Protein AF-A0A949JSV3-F1 (afdb_monomer_lite)

Foldseek 3Di:
DPPQDKAKDKWWKAKDKQDPVCLVVLQVLCVVLVHDLDQPADDDVSAQTWMWIKIFPDWAQQDPVQAHEHLVLQQVCVVVPLCRPPNFAFEAAPLPPDRFKGQRDWDFDQDPVVRTTTIMRGGITGRSRNVVVVVVQVVCCVVQVTFMWMKIKRAPDKDWDCDDPVRDRDIHIYRGNIRMHTRYRDDDDDDDPPPDDDDDDDDDDDDDDDDDDDDDDDDDDDPVVVVCVVVVVVVVVVVVVVVVVVVVVVVVVVVVVVVVVVVVVVVVVVVVVVVVVVVVVVVVVVVVVVVVVVVVVVVVVVVVVVVVVVVVVVVVVVVVVLLVVLVVVLVVLLVVADPQLNVQLVVDPCNVLVSVLCSVDDPVRVVVVSVLSVVVVVPPPCPVVVCVVPDDDDDDDDDDDDRCVVVSSD

Secondary structure (DSSP, 8-state):
-----EEEEEEEEEEEEPPTTTHHHHHHHHHHTT----TTS-EETTEE--EEEEEEEEESEE-TTSEEE-HHHHHHHHHTTTT-TT---EE-SSSS----EEE--EEEEEETTTTEEEEEEEEEEE-TT-HHHHHHHHHHHHHHSSEEEEEEEE-SEEEEES-BTTBTT--EEEEES-EEEEEES-------TT------PPPPP----------------TTTHHHHHHHHHHHHHHHHHHHHHHHHHHHHHHHHHHHHHHHHHHHHHHHHHHHHHHHHHHHHHHHHHHHHHHHHHHHHHHHHHHHHHHHHHHHHHHHHHHHHHHHHHHHHHHHTS-HHHHHHHHH-TTHHHHHHHHHT--HHHHHHHHHHHHHTTTTSTTSTTTSTTS-------------GGGGT--

Radius of gyration: 50.5 Å; chains: 1; bounding box: 113×50×160 Å

Structure (mmCIF, N/CA/C/O backbone):
data_AF-A0A949JSV3-F1
#
_entry.id   AF-A0A949JSV3-F1
#
loop_
_atom_site.group_PDB
_atom_site.id
_atom_site.type_symbol
_atom_site.label_atom_id
_atom_site.label_alt_id
_atom_site.label_comp_id
_atom_site.label_asym_id
_atom_site.label_entity_id
_atom_site.label_seq_id
_atom_site.pdbx_PDB_ins_code
_atom_site.Cartn_x
_atom_site.Cartn_y
_atom_site.Cartn_z
_atom_site.occupancy
_atom_site.B_iso_or_equiv
_atom_site.auth_seq_id
_atom_site.auth_comp_id
_atom_site.auth_asym_id
_atom_site.auth_atom_id
_atom_site.pdbx_PDB_model_num
ATOM 1 N N . MET A 1 1 ? -13.921 -0.114 2.165 1.00 35.50 1 MET A N 1
ATOM 2 C CA . MET A 1 1 ? -12.730 0.123 3.013 1.00 35.50 1 MET A CA 1
ATOM 3 C C . MET A 1 1 ? -12.416 1.599 2.881 1.00 35.50 1 MET A C 1
ATOM 5 O O . MET A 1 1 ? -12.422 2.063 1.754 1.00 35.50 1 MET A O 1
ATOM 9 N N . LYS A 1 2 ? -12.273 2.355 3.978 1.00 33.66 2 LYS A N 1
ATOM 10 C CA . LYS A 1 2 ? -11.716 3.714 3.875 1.00 33.66 2 LYS A CA 1
ATOM 11 C C . LYS A 1 2 ? -10.304 3.550 3.327 1.00 33.66 2 LYS A C 1
ATOM 13 O O . LYS A 1 2 ? -9.588 2.717 3.880 1.00 33.66 2 LYS A O 1
ATOM 18 N N . ASP A 1 3 ? -9.991 4.249 2.240 1.00 42.84 3 ASP A N 1
ATOM 19 C CA . ASP A 1 3 ? -8.664 4.250 1.635 1.00 42.84 3 ASP A CA 1
ATOM 20 C C . ASP A 1 3 ? -7.627 4.401 2.745 1.00 42.84 3 ASP A C 1
ATOM 22 O O . ASP A 1 3 ? -7.663 5.353 3.524 1.00 42.84 3 ASP A O 1
ATOM 26 N N . GLU A 1 4 ? -6.804 3.369 2.904 1.00 55.78 4 GLU A N 1
ATOM 27 C CA . GLU A 1 4 ? -5.694 3.383 3.843 1.00 55.78 4 GLU A CA 1
ATOM 28 C C . GLU A 1 4 ? -4.785 4.542 3.427 1.00 55.78 4 GLU A C 1
ATOM 30 O O . GLU A 1 4 ? -4.422 4.615 2.255 1.00 55.78 4 GLU A O 1
ATOM 35 N N . ASP A 1 5 ? -4.469 5.450 4.355 1.00 72.38 5 ASP A N 1
ATOM 36 C CA . ASP A 1 5 ? -3.738 6.692 4.082 1.00 72.38 5 ASP A CA 1
ATOM 37 C C . ASP A 1 5 ? -2.413 6.410 3.343 1.00 72.38 5 ASP A C 1
ATOM 39 O O . ASP A 1 5 ? -1.392 6.061 3.945 1.00 72.38 5 ASP A O 1
ATOM 43 N N . LEU A 1 6 ? -2.447 6.522 2.014 1.00 79.38 6 LEU A N 1
ATOM 44 C CA . LEU A 1 6 ? -1.301 6.365 1.132 1.00 79.38 6 LEU A CA 1
ATOM 45 C C . LEU A 1 6 ? -0.667 7.742 0.934 1.00 79.38 6 LEU A C 1
ATOM 47 O O . LEU A 1 6 ? -1.310 8.676 0.456 1.00 79.38 6 LEU A O 1
ATOM 51 N N . PHE A 1 7 ? 0.601 7.880 1.310 1.00 80.12 7 PHE A N 1
ATOM 52 C CA . PHE A 1 7 ? 1.319 9.149 1.242 1.00 80.12 7 PHE A CA 1
ATOM 53 C C . PHE A 1 7 ? 2.209 9.186 0.007 1.00 80.12 7 PHE A C 1
ATOM 55 O O . PHE A 1 7 ? 3.227 8.501 -0.038 1.00 80.12 7 PHE A O 1
ATOM 62 N N . GLU A 1 8 ? 1.844 10.000 -0.977 1.00 79.31 8 GLU A N 1
ATOM 63 C CA . GLU A 1 8 ? 2.563 10.115 -2.248 1.00 79.31 8 GLU A CA 1
ATOM 64 C C . GLU A 1 8 ? 3.606 11.239 -2.223 1.00 79.31 8 GLU A C 1
ATOM 66 O O . GLU A 1 8 ? 3.393 12.311 -1.643 1.00 79.31 8 GLU A O 1
ATOM 71 N N . TYR A 1 9 ? 4.756 11.000 -2.847 1.00 76.06 9 TYR A N 1
ATOM 72 C CA . TYR A 1 9 ? 5.824 11.976 -3.017 1.00 76.06 9 TYR A CA 1
ATOM 73 C C . TYR A 1 9 ? 6.767 11.589 -4.162 1.00 76.06 9 TYR A C 1
ATOM 75 O O . TYR A 1 9 ? 6.776 10.461 -4.639 1.00 76.06 9 TYR A O 1
ATOM 83 N N . VAL A 1 10 ? 7.588 12.543 -4.605 1.00 75.50 10 VAL A N 1
ATOM 84 C CA . VAL A 1 10 ? 8.542 12.349 -5.706 1.00 75.50 10 VAL A CA 1
ATOM 85 C C . VAL A 1 10 ? 9.965 12.330 -5.161 1.00 75.50 10 VAL A C 1
ATOM 87 O O . VAL A 1 10 ? 10.338 13.196 -4.368 1.00 75.50 10 VAL A O 1
ATOM 90 N N . VAL A 1 11 ? 10.769 11.376 -5.624 1.00 76.75 11 VAL A N 1
ATOM 91 C CA . VAL A 1 11 ? 12.217 11.324 -5.386 1.00 76.75 11 VAL A CA 1
ATOM 92 C C . VAL A 1 11 ? 12.986 11.475 -6.695 1.00 76.75 11 VAL A C 1
ATOM 94 O O . VAL A 1 11 ? 12.450 11.247 -7.776 1.00 76.75 11 VAL A O 1
ATOM 97 N N . THR A 1 12 ? 14.250 11.885 -6.617 1.00 84.12 12 THR A N 1
ATOM 98 C CA . THR A 1 12 ? 15.124 12.012 -7.790 1.00 84.12 12 THR A CA 1
ATOM 99 C C . THR A 1 12 ? 16.155 10.897 -7.797 1.00 84.12 12 THR A C 1
ATOM 101 O O . THR A 1 12 ? 16.990 10.829 -6.894 1.00 84.12 12 THR A O 1
ATOM 104 N N . ALA A 1 13 ? 16.134 10.074 -8.841 1.00 84.06 13 ALA A N 1
ATOM 105 C CA . ALA A 1 13 ? 17.098 9.008 -9.049 1.00 84.06 13 ALA A CA 1
ATOM 106 C C . ALA A 1 13 ? 18.170 9.398 -10.071 1.00 84.06 13 ALA A C 1
ATOM 108 O O . ALA A 1 13 ? 17.910 10.135 -11.025 1.00 84.06 13 ALA A O 1
ATOM 109 N N . SER A 1 14 ? 19.369 8.849 -9.905 1.00 86.44 14 SER A N 1
ATOM 110 C CA . SER A 1 14 ? 20.341 8.726 -10.986 1.00 86.44 14 SER A CA 1
ATOM 111 C C . SER A 1 14 ? 20.168 7.376 -11.673 1.00 86.44 14 SER A C 1
ATOM 113 O O . SER A 1 14 ? 19.889 6.374 -11.014 1.00 86.44 14 SER A O 1
ATOM 115 N N . ALA A 1 15 ? 20.322 7.350 -12.995 1.00 87.00 15 ALA A N 1
ATOM 116 C CA . ALA A 1 15 ? 20.237 6.135 -13.795 1.00 87.00 15 ALA A CA 1
ATOM 117 C C . ALA A 1 15 ? 21.530 5.930 -14.588 1.00 87.00 15 ALA A C 1
ATOM 119 O O . ALA A 1 15 ? 22.071 6.877 -15.161 1.00 87.00 15 ALA A O 1
ATOM 120 N N . ARG A 1 16 ? 22.009 4.687 -14.644 1.00 87.56 16 ARG A N 1
ATOM 121 C CA . ARG A 1 16 ? 23.129 4.279 -15.500 1.00 87.56 16 ARG A CA 1
ATOM 122 C C . ARG A 1 16 ? 22.956 2.846 -15.971 1.00 87.56 16 ARG A C 1
ATOM 124 O O . ARG A 1 16 ? 22.190 2.092 -15.383 1.00 87.56 16 ARG A O 1
ATOM 131 N N . GLU A 1 17 ? 23.694 2.456 -16.997 1.00 85.62 17 GLU A N 1
ATOM 132 C CA . GLU A 1 17 ? 23.769 1.048 -17.380 1.00 85.62 17 GLU A CA 1
ATOM 133 C C . GLU A 1 17 ? 24.549 0.242 -16.330 1.00 85.62 17 GLU A C 1
ATOM 135 O O . GLU A 1 17 ? 25.468 0.752 -15.674 1.00 85.62 17 GLU A O 1
ATOM 140 N N . VAL A 1 18 ? 24.143 -1.014 -16.147 1.00 83.56 18 VAL A N 1
ATOM 141 C CA . VAL A 1 18 ? 24.865 -1.980 -15.310 1.00 83.56 18 VAL A CA 1
ATOM 142 C C . VAL A 1 18 ? 26.206 -2.300 -15.973 1.00 83.56 18 VAL A C 1
ATOM 144 O O . VAL A 1 18 ? 26.254 -2.570 -17.176 1.00 83.56 18 VAL A O 1
ATOM 147 N N . LEU A 1 19 ? 27.294 -2.262 -15.200 1.00 85.31 19 LEU A N 1
ATOM 148 C CA . LEU A 1 19 ? 28.628 -2.614 -15.689 1.00 85.31 19 LEU A CA 1
ATOM 149 C C . LEU A 1 19 ? 28.784 -4.134 -15.790 1.00 85.31 19 LEU A C 1
ATOM 151 O O . LEU A 1 19 ? 28.125 -4.881 -15.071 1.00 85.31 19 LEU A O 1
ATOM 155 N N . GLU A 1 20 ? 29.664 -4.606 -16.678 1.00 80.56 20 GLU A N 1
ATOM 156 C CA . GLU A 1 20 ? 29.828 -6.037 -16.985 1.00 80.56 20 GLU A CA 1
ATOM 157 C C . GLU A 1 20 ? 30.110 -6.908 -15.746 1.00 80.56 20 GLU A C 1
ATOM 159 O O . GLU A 1 20 ? 29.605 -8.031 -15.662 1.00 80.56 20 GLU A O 1
ATOM 164 N N . ASP A 1 21 ? 30.861 -6.371 -14.784 1.00 84.12 21 ASP A N 1
ATOM 165 C CA . ASP A 1 21 ? 31.238 -6.991 -13.512 1.00 84.12 21 ASP A CA 1
ATOM 166 C C . ASP A 1 21 ? 30.139 -6.934 -12.436 1.00 84.12 21 ASP A C 1
ATOM 168 O O . ASP A 1 21 ? 30.154 -7.734 -11.502 1.00 84.12 21 ASP A O 1
ATOM 172 N N . GLU A 1 22 ? 29.153 -6.050 -12.585 1.00 83.50 22 GLU A N 1
ATOM 173 C CA . GLU A 1 22 ? 28.001 -5.933 -11.683 1.00 83.50 22 GLU A CA 1
ATOM 174 C C . GLU A 1 22 ? 26.849 -6.863 -12.078 1.00 83.50 22 GLU A C 1
ATOM 176 O O . GLU A 1 22 ? 26.019 -7.209 -11.237 1.00 83.50 22 GLU A O 1
ATOM 181 N N . TYR A 1 23 ? 26.796 -7.296 -13.343 1.00 81.31 23 TYR A N 1
ATOM 182 C CA . TYR A 1 23 ? 25.721 -8.149 -13.864 1.00 81.31 23 TYR A CA 1
ATOM 183 C C . TYR A 1 23 ? 25.499 -9.406 -13.027 1.00 81.31 23 TYR A C 1
ATOM 185 O O . TYR A 1 23 ? 24.354 -9.770 -12.770 1.00 81.31 23 TYR A O 1
ATOM 193 N N . ASP A 1 24 ? 26.579 -10.061 -12.609 1.00 81.81 24 ASP A N 1
ATOM 194 C CA . ASP A 1 24 ? 26.495 -11.333 -11.897 1.00 81.81 24 ASP A CA 1
ATOM 195 C C . ASP A 1 24 ? 26.007 -11.121 -10.448 1.00 81.81 24 ASP A C 1
ATOM 197 O O . ASP A 1 24 ? 25.242 -11.938 -9.933 1.00 81.81 24 ASP A O 1
ATOM 201 N N . GLU A 1 25 ? 26.370 -9.998 -9.804 1.00 82.00 25 GLU A N 1
ATOM 202 C CA . GLU A 1 25 ? 25.824 -9.604 -8.491 1.00 82.00 25 GLU A CA 1
ATOM 203 C C . GLU A 1 25 ? 24.331 -9.294 -8.602 1.00 82.00 25 GLU A C 1
ATOM 205 O O . GLU A 1 25 ? 23.533 -9.783 -7.797 1.00 82.00 25 GLU A O 1
ATOM 210 N N . VAL A 1 26 ? 23.960 -8.493 -9.606 1.00 78.06 26 VAL A N 1
ATOM 211 C CA . VAL A 1 26 ? 22.570 -8.131 -9.881 1.00 78.06 26 VAL A CA 1
ATOM 212 C C . VAL A 1 26 ? 21.766 -9.411 -10.072 1.00 78.06 26 VAL A C 1
ATOM 214 O O . VAL A 1 26 ? 20.861 -9.667 -9.285 1.00 78.06 26 VAL A O 1
ATOM 217 N N . GLN A 1 27 ? 22.151 -10.255 -11.033 1.00 77.38 27 GLN A N 1
ATOM 218 C CA . GLN A 1 27 ? 21.478 -11.513 -11.350 1.00 77.38 27 GLN A CA 1
ATOM 219 C C . GLN A 1 27 ? 21.322 -12.422 -10.125 1.00 77.38 27 GLN A C 1
ATOM 221 O O . GLN A 1 27 ? 20.211 -12.872 -9.852 1.00 77.38 27 GLN A O 1
ATOM 226 N N . ALA A 1 28 ? 22.389 -12.646 -9.352 1.00 78.94 28 ALA A N 1
ATOM 227 C CA . ALA A 1 28 ? 22.318 -13.470 -8.145 1.00 78.94 28 ALA A CA 1
ATOM 228 C C . ALA A 1 28 ? 21.325 -12.905 -7.111 1.00 78.94 28 ALA A C 1
ATOM 230 O O . ALA A 1 28 ? 20.633 -13.657 -6.415 1.00 78.94 28 ALA A O 1
ATOM 231 N N . SER A 1 29 ? 21.227 -11.576 -7.013 1.00 76.00 29 SER A N 1
ATOM 232 C CA . SER A 1 29 ? 20.254 -10.917 -6.144 1.00 76.00 29 SER A CA 1
ATOM 233 C C . SER A 1 29 ? 18.817 -11.107 -6.636 1.00 76.00 29 SER A C 1
ATOM 235 O O . SER A 1 29 ? 17.947 -11.436 -5.827 1.00 76.00 29 SER A O 1
ATOM 237 N N . LEU A 1 30 ? 18.579 -10.985 -7.947 1.00 73.00 30 LEU A N 1
ATOM 238 C CA . LEU A 1 30 ? 17.258 -11.210 -8.547 1.00 73.00 30 LEU A CA 1
ATOM 239 C C . LEU A 1 30 ? 16.798 -12.661 -8.349 1.00 73.00 30 LEU A C 1
ATOM 241 O O . LEU A 1 30 ? 15.676 -12.890 -7.898 1.00 73.00 30 LEU A O 1
ATOM 245 N N . GLU A 1 31 ? 17.684 -13.630 -8.586 1.00 74.88 31 GLU A N 1
ATOM 246 C CA . GLU A 1 31 ? 17.405 -15.060 -8.398 1.00 74.88 31 GLU A CA 1
ATOM 247 C C . GLU A 1 31 ? 17.065 -15.388 -6.936 1.00 74.88 31 GLU A C 1
ATOM 249 O O . GLU A 1 31 ? 16.110 -16.116 -6.663 1.00 74.88 31 GLU A O 1
ATOM 254 N N . THR A 1 32 ? 17.785 -14.793 -5.976 1.00 73.56 32 THR A N 1
ATOM 255 C CA . THR A 1 32 ? 17.506 -14.958 -4.535 1.00 73.56 32 THR A CA 1
ATOM 256 C C . THR A 1 32 ? 16.114 -14.438 -4.155 1.00 73.56 32 THR A C 1
ATOM 258 O O . THR A 1 32 ? 15.492 -14.942 -3.220 1.00 73.56 32 THR A O 1
ATOM 261 N N . GLN A 1 33 ? 15.613 -13.443 -4.886 1.00 68.12 33 GLN A N 1
ATOM 262 C CA . GLN A 1 33 ? 14.294 -12.844 -4.686 1.00 68.12 33 GLN A CA 1
ATOM 263 C C . GLN A 1 33 ? 13.192 -13.513 -5.528 1.00 68.12 33 GLN A C 1
ATOM 265 O O . GLN A 1 33 ? 12.033 -13.116 -5.435 1.00 68.12 33 GLN A O 1
ATOM 270 N N . GLY A 1 34 ? 13.524 -14.553 -6.303 1.00 69.25 34 GLY A N 1
ATOM 271 C CA . GLY A 1 34 ? 12.570 -15.295 -7.131 1.00 69.25 34 GLY A CA 1
ATOM 272 C C . GLY A 1 34 ? 12.244 -14.633 -8.473 1.00 69.25 34 GLY A C 1
ATOM 273 O O . GLY A 1 34 ? 11.238 -14.983 -9.088 1.00 69.25 34 GLY A O 1
ATOM 274 N N . PHE A 1 35 ? 13.069 -13.688 -8.930 1.00 68.31 35 PHE A N 1
ATOM 275 C CA . PHE A 1 35 ? 12.936 -13.064 -10.244 1.00 68.31 35 PHE A CA 1
ATOM 276 C C . PHE A 1 35 ? 13.833 -13.759 -11.274 1.00 68.31 35 PHE A C 1
ATOM 278 O O . PHE A 1 35 ? 15.008 -14.015 -11.020 1.00 68.31 35 PHE A O 1
ATOM 285 N N . GLU A 1 36 ? 13.289 -14.011 -12.466 1.00 65.69 36 GLU A N 1
ATOM 286 C CA . GLU A 1 36 ? 14.014 -14.621 -13.585 1.00 65.69 36 GLU A CA 1
ATOM 287 C C . GLU A 1 36 ? 14.195 -13.626 -14.739 1.00 65.69 36 GLU A C 1
ATOM 289 O O . GLU A 1 36 ? 13.214 -13.100 -15.280 1.00 65.69 36 GLU A O 1
ATOM 294 N N . LEU A 1 37 ? 15.455 -13.395 -15.133 1.00 63.84 37 LEU A N 1
ATOM 295 C CA . LEU A 1 37 ? 15.832 -12.656 -16.347 1.00 63.84 37 LEU A CA 1
ATOM 296 C C . LEU A 1 37 ? 15.238 -13.374 -17.564 1.00 63.84 37 LEU A C 1
ATOM 298 O O . LEU A 1 37 ? 15.644 -14.488 -17.894 1.00 63.84 37 LEU A O 1
ATOM 302 N N . ALA A 1 38 ? 14.273 -12.753 -18.246 1.00 56.12 38 ALA A N 1
ATOM 303 C CA . ALA A 1 38 ? 13.714 -13.333 -19.464 1.00 56.12 38 ALA A CA 1
ATOM 304 C C . ALA A 1 38 ? 14.773 -13.350 -20.578 1.00 56.12 38 ALA A C 1
ATOM 306 O O . ALA A 1 38 ? 15.293 -12.311 -20.970 1.00 56.12 38 ALA A O 1
ATOM 307 N N . ALA A 1 39 ? 15.064 -14.536 -21.111 1.00 53.75 39 ALA A N 1
ATOM 308 C CA . ALA A 1 39 ? 16.127 -14.761 -22.094 1.00 53.75 39 ALA A CA 1
ATOM 309 C C . ALA A 1 39 ? 15.798 -14.302 -23.533 1.00 53.75 39 ALA A C 1
ATOM 311 O O . ALA A 1 39 ? 16.606 -14.514 -24.434 1.00 53.75 39 ALA A O 1
ATOM 312 N N . ASN A 1 40 ? 14.616 -13.722 -23.774 1.00 53.34 40 ASN A N 1
ATOM 313 C CA . ASN A 1 40 ? 14.067 -13.535 -25.124 1.00 53.34 40 ASN A CA 1
ATOM 314 C C . ASN A 1 40 ? 14.158 -12.096 -25.672 1.00 53.34 40 ASN A C 1
ATOM 316 O O . ASN A 1 40 ? 13.652 -11.848 -26.764 1.00 53.34 40 ASN A O 1
ATOM 320 N N . ASP A 1 41 ? 14.803 -11.172 -24.958 1.00 54.84 41 ASP A N 1
ATOM 321 C CA . ASP A 1 41 ? 14.878 -9.746 -25.310 1.00 54.84 41 ASP A CA 1
ATOM 322 C C . ASP A 1 41 ? 16.250 -9.330 -25.867 1.00 54.84 41 ASP A C 1
ATOM 324 O O . ASP A 1 41 ? 17.233 -10.057 -25.695 1.00 54.84 41 ASP A O 1
ATOM 328 N N . PRO A 1 42 ? 16.354 -8.192 -26.586 1.00 56.84 42 PRO A N 1
ATOM 329 C CA . PRO A 1 42 ? 17.594 -7.789 -27.236 1.00 56.84 42 PRO A CA 1
ATOM 330 C C . PRO A 1 42 ? 18.722 -7.630 -26.220 1.00 56.84 42 PRO A C 1
ATOM 332 O O . PRO A 1 42 ? 18.717 -6.766 -25.344 1.00 56.84 42 PRO A O 1
ATOM 335 N N . THR A 1 43 ? 19.714 -8.499 -26.367 1.00 62.66 43 THR A N 1
ATOM 336 C CA . THR A 1 43 ? 20.888 -8.531 -25.511 1.00 62.66 43 THR A CA 1
ATOM 337 C C . THR A 1 43 ? 21.956 -7.570 -26.011 1.00 62.66 43 THR A C 1
ATOM 339 O O . THR A 1 43 ? 22.274 -7.570 -27.203 1.00 62.66 43 THR A O 1
ATOM 342 N N . VAL A 1 44 ? 22.600 -6.847 -25.101 1.00 60.00 44 VAL A N 1
ATOM 343 C CA . VAL A 1 44 ? 23.895 -6.209 -25.358 1.00 60.00 44 VAL A CA 1
ATOM 344 C C . VAL A 1 44 ? 24.957 -7.206 -24.900 1.00 60.00 44 VAL A C 1
ATOM 346 O O . VAL A 1 44 ? 24.962 -7.626 -23.747 1.00 60.00 44 VAL A O 1
ATOM 349 N N . ASN A 1 45 ? 25.816 -7.668 -25.812 1.00 67.94 45 ASN A N 1
ATOM 350 C CA . ASN A 1 45 ? 26.843 -8.685 -25.523 1.00 67.94 45 ASN A CA 1
ATOM 351 C C . ASN A 1 45 ? 26.300 -10.009 -24.933 1.00 67.94 45 ASN A C 1
ATOM 353 O O . ASN A 1 45 ? 26.976 -10.668 -24.149 1.00 67.94 45 ASN A O 1
ATOM 357 N N . GLY A 1 46 ? 25.079 -10.416 -25.295 1.00 70.50 46 GLY A N 1
ATOM 358 C CA . GLY A 1 46 ? 24.469 -11.654 -24.789 1.00 70.50 46 GLY A CA 1
ATOM 359 C C . GLY A 1 46 ? 23.864 -11.555 -23.382 1.00 70.50 46 GLY A C 1
ATOM 360 O O . GLY A 1 46 ? 23.335 -12.552 -22.898 1.00 70.50 46 GLY A O 1
ATOM 361 N N . LYS A 1 47 ? 23.890 -10.374 -22.746 1.00 71.81 47 LYS A N 1
ATOM 362 C CA . LYS A 1 47 ? 23.179 -10.084 -21.490 1.00 71.81 47 LYS A CA 1
ATOM 363 C C . LYS A 1 47 ? 22.006 -9.118 -21.746 1.00 71.81 47 LYS A C 1
ATOM 365 O O . LYS A 1 47 ? 22.108 -8.270 -22.638 1.00 71.81 47 LYS A O 1
ATOM 370 N N . PRO A 1 48 ? 20.879 -9.234 -21.023 1.00 72.50 48 PRO A N 1
ATOM 371 C CA . PRO A 1 48 ? 19.768 -8.293 -21.158 1.00 72.50 48 PRO A CA 1
ATOM 372 C C . PRO A 1 48 ? 20.211 -6.902 -20.710 1.00 72.50 48 PRO A C 1
ATOM 374 O O . PRO A 1 48 ? 20.954 -6.769 -19.742 1.00 72.50 48 PRO A O 1
ATOM 377 N N . ARG A 1 49 ? 19.764 -5.853 -21.400 1.00 75.06 49 ARG A N 1
ATOM 378 C CA . ARG A 1 49 ? 20.152 -4.485 -21.048 1.00 75.06 49 ARG A CA 1
ATOM 379 C C . ARG A 1 49 ? 19.474 -4.062 -19.748 1.00 75.06 49 ARG A C 1
ATOM 381 O O . ARG A 1 49 ? 18.255 -3.959 -19.702 1.00 75.06 49 ARG A O 1
ATOM 388 N N . MET A 1 50 ? 20.256 -3.795 -18.709 1.00 77.75 50 MET A N 1
ATOM 389 C CA . MET A 1 50 ? 19.741 -3.372 -17.407 1.00 77.75 50 MET A CA 1
ATOM 390 C C . MET A 1 50 ? 20.200 -1.958 -17.069 1.00 77.75 50 MET A C 1
ATOM 392 O O . MET A 1 50 ? 21.373 -1.619 -17.251 1.00 77.75 50 MET A O 1
ATOM 396 N N . LEU A 1 51 ? 19.284 -1.155 -16.529 1.00 80.50 51 LEU A N 1
ATOM 397 C CA . LEU A 1 51 ? 19.639 0.091 -15.858 1.00 80.50 51 LEU A CA 1
ATOM 398 C C . LEU A 1 51 ? 19.675 -0.117 -14.351 1.00 80.50 51 LEU A C 1
ATOM 400 O O . LEU A 1 51 ? 18.767 -0.739 -13.803 1.00 80.50 51 LEU A O 1
ATOM 404 N N . LEU A 1 52 ? 20.700 0.448 -13.718 1.00 83.06 52 LEU A N 1
ATOM 405 C CA . LEU A 1 52 ? 20.809 0.621 -12.283 1.00 83.06 52 LEU A CA 1
ATOM 406 C C . LEU A 1 52 ? 20.302 2.014 -11.913 1.00 83.06 52 LEU A C 1
ATOM 408 O O . LEU A 1 52 ? 20.826 3.015 -12.414 1.00 83.06 52 LEU A O 1
ATOM 412 N N . LEU A 1 53 ? 19.315 2.075 -11.019 1.00 81.88 53 LEU A N 1
ATOM 413 C CA . LEU A 1 53 ? 18.896 3.329 -10.398 1.00 81.88 53 LEU A CA 1
ATOM 414 C C . LEU A 1 53 ? 19.404 3.436 -8.963 1.00 81.88 53 LEU A C 1
ATOM 416 O O . LEU A 1 53 ? 19.359 2.461 -8.201 1.00 81.88 53 LEU A O 1
ATOM 420 N N . THR A 1 54 ? 19.807 4.651 -8.595 1.00 85.62 54 THR A N 1
ATOM 421 C CA . THR A 1 54 ? 20.172 5.027 -7.228 1.00 85.62 54 THR A CA 1
ATOM 422 C C . THR A 1 54 ? 19.371 6.252 -6.799 1.00 85.62 54 THR A C 1
ATOM 424 O O . THR A 1 54 ? 19.360 7.262 -7.498 1.00 85.62 54 THR A O 1
ATOM 427 N N . SER A 1 55 ? 18.701 6.179 -5.646 1.00 85.25 55 SER A N 1
ATOM 428 C CA . SER A 1 55 ? 17.885 7.281 -5.120 1.00 85.25 55 SER A CA 1
ATOM 429 C C . SER A 1 55 ? 17.821 7.274 -3.599 1.00 85.25 55 SER A C 1
ATOM 431 O O . SER A 1 55 ? 17.701 6.218 -2.976 1.00 85.25 55 SER A O 1
ATOM 433 N N . TRP A 1 56 ? 17.802 8.463 -2.998 1.00 86.12 56 TRP A N 1
ATOM 434 C CA . TRP A 1 56 ? 17.337 8.624 -1.623 1.00 86.12 56 TRP A CA 1
ATOM 435 C C . TRP A 1 56 ? 15.815 8.542 -1.613 1.00 86.12 56 TRP A C 1
ATOM 437 O O . TRP A 1 56 ? 15.143 9.350 -2.247 1.00 86.12 56 TRP A O 1
ATOM 447 N N . ILE A 1 57 ? 15.278 7.536 -0.928 1.00 83.25 57 ILE A N 1
ATOM 448 C CA . ILE A 1 57 ? 13.833 7.345 -0.787 1.00 83.25 57 ILE A CA 1
ATOM 449 C C . ILE A 1 57 ? 13.276 8.367 0.199 1.00 83.25 57 ILE A C 1
ATOM 451 O O . ILE A 1 57 ? 12.248 8.990 -0.041 1.00 83.25 57 ILE A O 1
ATOM 455 N N . VAL A 1 58 ? 13.939 8.494 1.345 1.00 88.12 58 VAL A N 1
ATOM 456 C CA . VAL A 1 58 ? 13.485 9.325 2.454 1.00 88.12 58 VAL A CA 1
ATOM 457 C C . VAL A 1 58 ? 14.637 9.581 3.417 1.00 88.12 58 VAL A C 1
ATOM 459 O O . VAL A 1 58 ? 15.530 8.739 3.557 1.00 88.12 58 VAL A O 1
ATOM 462 N N . HIS A 1 59 ? 14.579 10.707 4.122 1.00 88.12 59 HIS A N 1
ATOM 463 C CA . HIS A 1 59 ? 15.472 11.046 5.226 1.00 88.12 59 HIS A CA 1
ATOM 464 C C . HIS A 1 59 ? 14.696 11.138 6.539 1.00 88.12 59 HIS A C 1
ATOM 466 O O . HIS A 1 59 ? 13.496 11.404 6.551 1.00 88.12 59 HIS A O 1
ATOM 472 N N . GLU A 1 60 ? 15.397 10.939 7.650 1.00 88.75 60 GLU A N 1
ATOM 473 C CA . GLU A 1 60 ? 14.879 11.168 8.993 1.00 88.75 60 GLU A CA 1
ATOM 474 C C . GLU A 1 60 ? 14.453 12.634 9.193 1.00 88.75 60 GLU A C 1
ATOM 476 O O . GLU A 1 60 ? 14.983 13.578 8.588 1.00 88.75 60 GLU A O 1
ATOM 481 N N . GLY A 1 61 ? 13.493 12.831 10.091 1.00 86.44 61 GLY A N 1
ATOM 482 C CA . GLY A 1 61 ? 12.906 14.139 10.347 1.00 86.44 61 GLY A CA 1
ATOM 483 C C . GLY A 1 61 ? 11.869 14.523 9.297 1.00 86.44 61 GLY A C 1
ATOM 484 O O . GLY A 1 61 ? 11.254 13.666 8.660 1.00 86.44 61 GLY A O 1
ATOM 485 N N . ARG A 1 62 ? 11.618 15.827 9.170 1.00 83.06 62 ARG A N 1
ATOM 486 C CA . ARG A 1 62 ? 10.516 16.360 8.375 1.00 83.06 62 ARG A CA 1
ATOM 487 C C . ARG A 1 62 ? 10.911 16.508 6.910 1.00 83.06 62 ARG A C 1
ATOM 489 O O . ARG A 1 62 ? 11.909 17.159 6.594 1.00 83.06 62 ARG A O 1
ATOM 496 N N . ASN A 1 63 ? 10.094 15.965 6.014 1.00 82.81 63 ASN A N 1
ATOM 497 C CA . ASN A 1 63 ? 10.223 16.179 4.576 1.00 82.81 63 ASN A CA 1
ATOM 498 C C . ASN A 1 63 ? 9.462 17.440 4.111 1.00 82.81 63 ASN A C 1
ATOM 500 O O . ASN A 1 63 ? 8.792 18.133 4.887 1.00 82.81 63 ASN A O 1
ATOM 504 N N . ASN A 1 64 ? 9.539 17.738 2.813 1.00 75.94 64 ASN A N 1
ATOM 505 C CA . ASN A 1 64 ? 8.883 18.910 2.220 1.00 75.94 64 ASN A CA 1
ATOM 506 C C . ASN A 1 64 ? 7.349 18.858 2.298 1.00 75.94 64 ASN A C 1
ATOM 508 O O . ASN A 1 64 ? 6.707 19.905 2.388 1.00 75.94 64 ASN A O 1
ATOM 512 N N . ASN A 1 65 ? 6.777 17.657 2.353 1.00 75.81 65 ASN A N 1
ATOM 513 C CA . ASN A 1 65 ? 5.339 17.430 2.487 1.00 75.81 65 ASN A CA 1
ATOM 514 C C . ASN A 1 65 ? 4.851 17.543 3.942 1.00 75.81 65 ASN A C 1
ATOM 516 O O . ASN A 1 65 ? 3.658 17.453 4.209 1.00 75.81 65 ASN A O 1
ATOM 520 N N . GLY A 1 66 ? 5.759 17.771 4.895 1.00 79.00 66 GLY A N 1
ATOM 521 C CA . GLY A 1 66 ? 5.437 17.886 6.314 1.00 79.00 66 GLY A CA 1
ATOM 522 C C . GLY A 1 66 ? 5.238 16.563 7.041 1.00 79.00 66 GLY A C 1
ATOM 523 O O . GLY A 1 66 ? 4.800 16.572 8.193 1.00 79.00 66 GLY A O 1
ATOM 524 N N . GLN A 1 67 ? 5.601 15.458 6.396 1.00 86.44 67 GLN A N 1
ATOM 525 C CA . GLN A 1 67 ? 5.662 14.148 7.022 1.00 86.44 67 GLN A CA 1
ATOM 526 C C . GLN A 1 67 ? 6.987 13.996 7.764 1.00 86.44 67 GLN A C 1
ATOM 528 O O . GLN A 1 67 ? 8.015 14.511 7.318 1.00 86.44 67 GLN A O 1
ATOM 533 N N . VAL A 1 68 ? 6.959 13.302 8.894 1.00 89.38 68 VAL A N 1
ATOM 534 C CA . VAL A 1 68 ? 8.111 13.070 9.762 1.00 89.38 68 VAL A CA 1
ATOM 535 C C . VAL A 1 68 ? 8.416 11.583 9.802 1.00 89.38 68 VAL A C 1
ATOM 537 O O . VAL A 1 68 ? 7.522 10.767 10.028 1.00 89.38 68 VAL A O 1
ATOM 540 N N . PHE A 1 69 ? 9.692 11.253 9.623 1.00 89.62 69 PHE A N 1
ATOM 541 C CA . PHE A 1 69 ? 10.188 9.885 9.670 1.00 89.62 69 PHE A CA 1
ATOM 542 C C . PHE A 1 69 ? 11.156 9.688 10.832 1.00 89.62 69 PHE A C 1
ATOM 544 O O . PHE A 1 69 ? 12.066 10.495 11.047 1.00 89.62 69 PHE A O 1
ATOM 551 N N . ILE A 1 70 ? 10.973 8.591 11.565 1.00 91.25 70 ILE A N 1
ATOM 552 C CA . ILE A 1 70 ? 11.787 8.252 12.732 1.00 91.25 70 ILE A CA 1
ATOM 553 C C . ILE A 1 70 ? 12.970 7.390 12.300 1.00 91.25 70 ILE A C 1
ATOM 555 O O . ILE A 1 70 ? 12.814 6.354 11.654 1.00 91.25 70 ILE A O 1
ATOM 559 N N . LYS A 1 71 ? 14.170 7.806 12.703 1.00 90.44 71 LYS A N 1
ATOM 560 C CA . LYS A 1 71 ? 15.438 7.162 12.358 1.00 90.44 71 LYS A CA 1
ATOM 561 C C . LYS A 1 71 ? 15.457 5.664 12.645 1.00 90.44 71 LYS A C 1
ATOM 563 O O . LYS A 1 71 ? 15.823 4.861 11.786 1.00 90.44 71 LYS A O 1
ATOM 568 N N . GLU A 1 72 ? 15.101 5.296 13.871 1.00 92.69 72 GLU A N 1
ATOM 569 C CA . GLU A 1 72 ? 15.152 3.923 14.367 1.00 92.69 72 GLU A CA 1
ATOM 570 C C . GLU A 1 72 ? 14.188 3.025 13.588 1.00 92.69 72 GLU A C 1
ATOM 572 O O . GLU A 1 72 ? 14.503 1.867 13.304 1.00 92.69 72 GLU A O 1
ATOM 577 N N . GLU A 1 73 ? 13.044 3.571 13.182 1.00 91.81 73 GLU A N 1
ATOM 578 C CA . GLU A 1 73 ? 12.053 2.861 12.383 1.00 91.81 73 GLU A CA 1
ATOM 579 C C . GLU A 1 73 ? 12.541 2.663 10.951 1.00 91.81 73 GLU A C 1
ATOM 581 O O . GLU A 1 73 ? 12.503 1.538 10.460 1.00 91.81 73 GLU A O 1
ATOM 586 N N . LEU A 1 74 ? 13.096 3.696 10.306 1.00 85.19 74 LEU A N 1
ATOM 587 C CA . LEU A 1 74 ? 13.693 3.564 8.971 1.00 85.19 74 LEU A CA 1
ATOM 588 C C . LEU A 1 74 ? 14.807 2.505 8.957 1.00 85.19 74 LEU A C 1
ATOM 590 O O . LEU A 1 74 ? 14.845 1.648 8.073 1.00 85.19 74 LEU A O 1
ATOM 594 N N . SER A 1 75 ? 15.687 2.520 9.961 1.00 88.25 75 SER A N 1
ATOM 595 C CA . SER A 1 75 ? 16.762 1.532 10.099 1.00 88.25 75 SER A CA 1
ATOM 596 C C . SER A 1 75 ? 16.221 0.112 10.291 1.00 88.25 75 SER A C 1
ATOM 598 O O . SER A 1 75 ? 16.675 -0.821 9.622 1.00 88.25 75 SER A O 1
ATOM 600 N N . THR A 1 76 ? 15.212 -0.047 11.153 1.00 88.19 76 THR A N 1
ATOM 601 C CA . THR A 1 76 ? 14.544 -1.333 11.400 1.00 88.19 76 THR A CA 1
ATOM 602 C C . THR A 1 76 ? 13.897 -1.868 10.128 1.00 88.19 76 THR A C 1
ATOM 604 O O . THR A 1 76 ? 14.053 -3.041 9.795 1.00 88.19 76 THR A O 1
ATOM 607 N N . ARG A 1 77 ? 13.221 -0.998 9.378 1.00 83.19 77 ARG A N 1
ATOM 608 C CA . ARG A 1 77 ? 12.513 -1.339 8.146 1.00 83.19 77 ARG A CA 1
ATOM 609 C C . ARG A 1 77 ? 13.485 -1.779 7.048 1.00 83.19 77 ARG A C 1
ATOM 611 O O . ARG A 1 77 ? 13.244 -2.786 6.386 1.00 83.19 77 ARG A O 1
ATOM 618 N N . VAL A 1 78 ? 14.642 -1.126 6.911 1.00 81.00 78 VAL A N 1
ATOM 619 C CA . VAL A 1 78 ? 15.696 -1.602 5.995 1.00 81.00 78 VAL A CA 1
ATOM 620 C C . VAL A 1 78 ? 16.221 -2.975 6.425 1.00 81.00 78 VAL A C 1
ATOM 622 O O . VAL A 1 78 ? 16.360 -3.858 5.583 1.00 81.00 78 VAL A O 1
ATOM 625 N N . ALA A 1 79 ? 16.467 -3.187 7.723 1.00 84.31 79 ALA A N 1
ATOM 626 C CA . ALA A 1 79 ? 16.960 -4.465 8.244 1.00 84.31 79 ALA A CA 1
ATOM 627 C C . ALA A 1 79 ? 15.961 -5.623 8.068 1.00 84.31 79 ALA A C 1
ATOM 629 O O . ALA A 1 79 ? 16.369 -6.770 7.898 1.00 84.31 79 ALA A O 1
ATOM 630 N N . GLN A 1 80 ? 14.661 -5.325 8.086 1.00 82.31 80 GLN A N 1
ATOM 631 C CA . GLN A 1 80 ? 13.584 -6.282 7.820 1.00 82.31 80 GLN A CA 1
ATOM 632 C C . GLN A 1 80 ? 13.408 -6.599 6.329 1.00 82.31 80 GLN A C 1
ATOM 634 O O . GLN A 1 80 ? 12.652 -7.505 5.992 1.00 82.31 80 GLN A O 1
ATOM 639 N N . GLY A 1 81 ? 14.103 -5.883 5.441 1.00 72.12 81 GLY A N 1
ATOM 640 C CA . GLY A 1 81 ? 13.896 -5.994 4.006 1.00 72.12 81 GLY A CA 1
ATOM 641 C C . GLY A 1 81 ? 12.603 -5.302 3.597 1.00 72.12 81 GLY A C 1
ATOM 642 O O . GLY A 1 81 ? 11.657 -5.952 3.175 1.00 72.12 81 GLY A O 1
ATOM 643 N N . LEU A 1 82 ? 12.586 -3.971 3.690 1.00 61.56 82 LEU A N 1
ATOM 644 C CA . LEU A 1 82 ? 11.506 -3.082 3.229 1.00 61.56 82 LEU A CA 1
ATOM 645 C C . LEU A 1 82 ? 10.927 -3.408 1.844 1.00 61.56 82 LEU A C 1
ATOM 647 O O . LEU A 1 82 ? 9.784 -3.060 1.572 1.00 61.56 82 LEU A O 1
ATOM 651 N N . PHE A 1 83 ? 11.722 -4.076 1.006 1.00 57.91 83 PHE A N 1
ATOM 652 C CA . PHE A 1 83 ? 11.392 -4.507 -0.350 1.00 57.91 83 PHE A CA 1
ATOM 653 C C . PHE A 1 83 ? 11.492 -6.033 -0.528 1.00 57.91 83 PHE A C 1
ATOM 655 O O . PHE A 1 83 ? 11.769 -6.524 -1.620 1.00 57.91 83 PHE A O 1
ATOM 662 N N . ALA A 1 84 ? 11.322 -6.815 0.541 1.00 41.78 84 ALA A N 1
ATOM 663 C CA . ALA A 1 84 ? 11.261 -8.267 0.439 1.00 41.78 84 ALA A CA 1
ATOM 664 C C . ALA A 1 84 ? 9.973 -8.678 -0.301 1.00 41.78 84 ALA A C 1
ATOM 666 O O . ALA A 1 84 ? 8.913 -8.112 -0.015 1.00 41.78 84 ALA A O 1
ATOM 667 N N . PRO A 1 85 ? 10.020 -9.659 -1.223 1.00 37.75 85 PRO A N 1
ATOM 668 C CA . PRO A 1 85 ? 8.831 -10.156 -1.911 1.00 37.75 85 PRO A CA 1
ATOM 669 C C . PRO A 1 85 ? 7.709 -10.487 -0.909 1.00 37.75 85 PRO A C 1
ATOM 671 O O . PRO A 1 85 ? 7.973 -11.163 0.089 1.00 37.75 85 PRO A O 1
ATOM 674 N N . PRO A 1 86 ? 6.468 -10.017 -1.138 1.00 41.78 86 PRO A N 1
ATOM 675 C CA . PRO A 1 86 ? 5.938 -9.487 -2.400 1.00 41.78 86 PRO A CA 1
ATOM 676 C C . PRO A 1 86 ? 6.174 -7.982 -2.645 1.00 41.78 86 PRO A C 1
ATOM 678 O O . PRO A 1 86 ? 5.707 -7.457 -3.647 1.00 41.78 86 PRO A O 1
ATOM 681 N N . HIS A 1 87 ? 6.885 -7.274 -1.766 1.00 46.97 87 HIS A N 1
ATOM 682 C CA . HIS A 1 87 ? 6.971 -5.808 -1.741 1.00 46.97 87 HIS A CA 1
ATOM 683 C C . HIS A 1 87 ? 8.082 -5.210 -2.616 1.00 46.97 87 HIS A C 1
ATOM 685 O O . HIS A 1 87 ? 8.596 -4.135 -2.315 1.00 46.97 87 HIS A O 1
ATOM 691 N N . ALA A 1 88 ? 8.463 -5.880 -3.704 1.00 51.81 88 ALA A N 1
ATOM 692 C CA . ALA A 1 88 ? 9.350 -5.270 -4.687 1.00 51.81 88 ALA A CA 1
ATOM 693 C C . ALA A 1 88 ? 8.636 -4.045 -5.290 1.00 51.81 88 ALA A C 1
ATOM 695 O O . ALA A 1 88 ? 7.533 -4.165 -5.824 1.00 51.81 88 ALA A O 1
ATOM 696 N N . GLY A 1 89 ? 9.227 -2.854 -5.152 1.00 53.44 89 GLY A N 1
ATOM 697 C CA . GLY A 1 89 ? 8.629 -1.619 -5.659 1.00 53.44 89 GLY A CA 1
ATOM 698 C C . GLY A 1 89 ? 8.609 -1.655 -7.179 1.00 53.44 89 GLY A C 1
ATOM 699 O O . GLY A 1 89 ? 9.671 -1.584 -7.790 1.00 53.44 89 GLY A O 1
ATOM 700 N N . MET A 1 90 ? 7.425 -1.807 -7.768 1.00 55.78 90 MET A N 1
ATOM 701 C CA . MET A 1 90 ? 7.262 -1.911 -9.211 1.00 55.78 90 MET A CA 1
ATOM 702 C C . MET A 1 90 ? 7.427 -0.538 -9.852 1.00 55.78 90 MET A C 1
ATOM 704 O O . MET A 1 90 ? 6.740 0.421 -9.515 1.00 55.78 90 MET A O 1
ATOM 708 N N . ILE A 1 91 ? 8.369 -0.447 -10.775 1.00 55.69 91 ILE A N 1
ATOM 709 C CA . ILE A 1 91 ? 8.625 0.757 -11.544 1.00 55.69 91 ILE A CA 1
ATOM 710 C C . ILE A 1 91 ? 7.743 0.691 -12.799 1.00 55.69 91 ILE A C 1
ATOM 712 O O . ILE A 1 91 ? 7.986 -0.152 -13.663 1.00 55.69 91 ILE A O 1
ATOM 716 N N . ASP A 1 92 ? 6.727 1.551 -12.882 1.00 58.09 92 ASP A N 1
ATOM 717 C CA . ASP A 1 92 ? 5.841 1.723 -14.044 1.00 58.09 92 ASP A CA 1
ATOM 718 C C . ASP A 1 92 ? 6.110 3.099 -14.687 1.00 58.09 92 ASP A C 1
ATOM 720 O O . ASP A 1 92 ? 6.437 4.065 -14.008 1.00 58.09 92 ASP A O 1
ATOM 724 N N . PHE A 1 93 ? 6.051 3.198 -16.008 1.00 54.28 93 PHE A N 1
ATOM 725 C CA . PHE A 1 93 ? 6.253 4.450 -16.744 1.00 54.28 93 PHE A CA 1
ATOM 726 C C . PHE A 1 93 ? 4.993 4.875 -17.515 1.00 54.28 93 PHE A C 1
ATOM 728 O O . PHE A 1 93 ? 4.854 6.046 -17.855 1.00 54.28 93 PHE A O 1
ATOM 735 N N . ASN A 1 94 ? 4.071 3.940 -17.766 1.00 53.28 94 ASN A N 1
ATOM 736 C CA . ASN A 1 94 ? 2.903 4.129 -18.624 1.00 53.28 94 ASN A CA 1
ATOM 737 C C . ASN A 1 94 ? 1.568 3.895 -17.905 1.00 53.28 94 ASN A C 1
ATOM 739 O O . ASN A 1 94 ? 0.528 4.009 -18.551 1.00 53.28 94 ASN A O 1
ATOM 743 N N 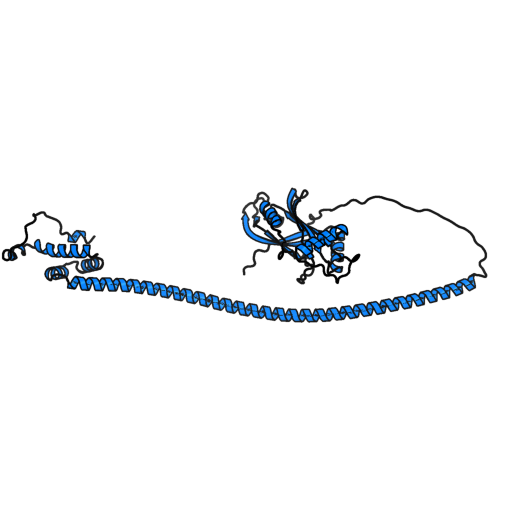. HIS A 1 95 ? 1.587 3.590 -16.603 1.00 52.12 95 HIS A N 1
ATOM 744 C CA . HIS A 1 95 ? 0.394 3.247 -15.818 1.00 52.12 95 HIS A CA 1
ATOM 745 C C . HIS A 1 95 ? -0.379 2.058 -16.408 1.00 52.12 95 HIS A C 1
ATOM 747 O O . HIS A 1 95 ? -1.584 1.924 -16.198 1.00 52.12 95 HIS A O 1
ATOM 753 N N . ASP A 1 96 ? 0.300 1.201 -17.177 1.00 51.44 96 ASP A N 1
ATOM 754 C CA . ASP A 1 96 ? -0.288 -0.002 -17.768 1.00 51.44 96 ASP A CA 1
ATOM 755 C C . ASP A 1 96 ? -0.274 -1.192 -16.800 1.00 51.44 96 ASP A C 1
ATOM 757 O O . ASP A 1 96 ? -0.683 -2.293 -17.166 1.00 51.44 96 ASP A O 1
ATOM 761 N N . PHE A 1 97 ? 0.140 -0.961 -15.546 1.00 51.94 97 PHE A N 1
ATOM 762 C CA . PHE A 1 97 ? 0.305 -1.968 -14.500 1.00 51.94 97 PHE A CA 1
ATOM 763 C C . PHE A 1 97 ? 1.284 -3.087 -14.893 1.00 51.94 97 PHE A C 1
ATOM 765 O O . PHE A 1 97 ? 1.352 -4.116 -14.212 1.00 51.94 97 PHE A O 1
ATOM 772 N N . GLU A 1 98 ? 2.074 -2.900 -15.958 1.00 53.69 98 GLU A N 1
ATOM 773 C CA . GLU A 1 98 ? 3.117 -3.839 -16.341 1.00 53.69 98 GLU A CA 1
ATOM 774 C C . GLU A 1 98 ? 4.405 -3.537 -15.555 1.00 53.69 98 GLU A C 1
ATOM 776 O O . GLU A 1 98 ? 4.926 -2.419 -15.601 1.00 53.69 98 GLU A O 1
ATOM 781 N N . PRO A 1 99 ? 4.981 -4.522 -14.840 1.00 54.06 99 PRO A N 1
ATOM 782 C CA . PRO A 1 99 ? 6.246 -4.332 -14.144 1.00 54.06 99 PRO A CA 1
ATOM 783 C C . PRO A 1 99 ? 7.376 -4.074 -15.137 1.00 54.06 99 PRO A C 1
ATOM 785 O O . PRO A 1 99 ? 7.804 -4.982 -15.854 1.00 54.06 99 PRO A O 1
ATOM 788 N N . ARG A 1 100 ? 7.918 -2.851 -15.140 1.00 57.78 100 ARG A N 1
ATOM 789 C CA . ARG A 1 100 ? 9.066 -2.493 -15.989 1.00 57.78 100 ARG A CA 1
ATOM 790 C C . ARG A 1 100 ? 10.388 -2.558 -15.224 1.00 57.78 100 ARG A C 1
ATOM 792 O O . ARG A 1 100 ? 11.428 -2.746 -15.855 1.00 57.78 100 ARG A O 1
ATOM 799 N N . GLY A 1 101 ? 10.372 -2.482 -13.892 1.00 62.44 101 GLY A N 1
ATOM 800 C CA . GLY A 1 101 ? 11.558 -2.645 -13.043 1.00 62.44 101 GLY A CA 1
ATOM 801 C C . GLY A 1 101 ? 11.238 -2.822 -11.559 1.00 62.44 101 GLY A C 1
ATOM 802 O O . GLY A 1 101 ? 10.076 -2.723 -11.165 1.00 62.44 101 GLY A O 1
ATOM 803 N N . PHE A 1 102 ? 12.261 -3.086 -10.742 1.00 67.56 102 PHE A N 1
ATOM 804 C CA . PHE A 1 102 ? 12.115 -3.215 -9.290 1.00 67.56 102 PHE A CA 1
ATOM 805 C C . PHE A 1 102 ? 13.362 -2.818 -8.505 1.00 67.56 102 PHE A C 1
ATOM 807 O O . PHE A 1 102 ? 14.481 -3.050 -8.959 1.00 67.56 102 PHE A O 1
ATOM 814 N N . TRP A 1 103 ? 13.164 -2.273 -7.301 1.00 72.25 103 TRP A N 1
ATOM 815 C CA . TRP A 1 103 ? 14.225 -2.031 -6.317 1.00 72.25 103 TRP A CA 1
ATOM 816 C C . TRP A 1 103 ? 14.586 -3.329 -5.594 1.00 72.25 103 TRP A C 1
ATOM 818 O O . TRP A 1 103 ? 13.758 -3.881 -4.874 1.00 72.25 103 TRP A O 1
ATOM 828 N N . TYR A 1 104 ? 15.820 -3.804 -5.757 1.00 67.38 104 TYR A N 1
ATOM 829 C CA . TYR A 1 104 ? 16.285 -5.058 -5.153 1.00 67.38 104 TYR A CA 1
ATOM 830 C C . TYR A 1 104 ? 17.272 -4.845 -4.000 1.00 67.38 104 TYR A C 1
ATOM 832 O O . TYR A 1 104 ? 17.517 -5.771 -3.224 1.00 67.38 104 TYR A O 1
ATOM 840 N N . LYS A 1 105 ? 17.843 -3.640 -3.864 1.00 76.25 105 LYS A N 1
ATOM 841 C CA . LYS A 1 105 ? 18.846 -3.324 -2.839 1.00 76.25 105 LYS A CA 1
ATOM 842 C C . LYS A 1 105 ? 18.584 -1.964 -2.210 1.00 76.25 105 LYS A C 1
ATOM 844 O O . LYS A 1 105 ? 18.618 -0.930 -2.874 1.00 76.25 105 LYS A O 1
ATOM 849 N N . THR A 1 106 ? 18.390 -1.964 -0.896 1.00 79.88 106 THR A N 1
ATOM 850 C CA . THR A 1 106 ? 18.285 -0.746 -0.088 1.00 79.88 106 THR A CA 1
ATOM 851 C C . THR A 1 106 ? 19.219 -0.800 1.099 1.00 79.88 106 THR A C 1
ATOM 853 O O . THR A 1 106 ? 19.466 -1.863 1.665 1.00 79.88 106 THR A O 1
ATOM 856 N N . SER A 1 107 ? 19.717 0.359 1.498 1.00 85.12 107 SER A N 1
ATOM 857 C CA . SER A 1 107 ? 20.611 0.515 2.633 1.00 85.12 107 SER A CA 1
ATOM 858 C C . SER A 1 107 ? 20.174 1.695 3.484 1.00 85.12 107 SER A C 1
ATOM 860 O O . SER A 1 107 ? 19.620 2.671 2.982 1.00 85.12 107 SER A O 1
ATOM 862 N N . PHE A 1 108 ? 20.422 1.594 4.784 1.00 87.31 108 PHE A N 1
ATOM 863 C CA . PHE A 1 108 ? 20.271 2.711 5.696 1.00 87.31 108 PHE A CA 1
ATOM 864 C C . PHE A 1 108 ? 21.619 3.423 5.777 1.00 87.31 108 PHE A C 1
ATOM 866 O O . PHE A 1 108 ? 22.610 2.822 6.197 1.00 87.31 108 PHE A O 1
ATOM 873 N N . ALA A 1 109 ? 21.670 4.668 5.318 1.00 87.69 109 ALA A N 1
ATOM 874 C CA . ALA A 1 109 ? 22.916 5.396 5.113 1.00 87.69 109 ALA A CA 1
ATOM 875 C C . ALA A 1 109 ? 22.789 6.854 5.561 1.00 87.69 109 ALA A C 1
ATOM 877 O O . ALA A 1 10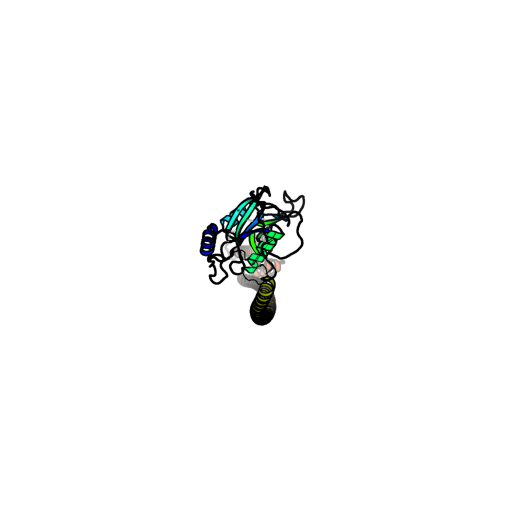9 ? 21.689 7.391 5.683 1.00 87.69 109 ALA A O 1
ATOM 878 N N . TYR A 1 110 ? 23.932 7.484 5.822 1.00 88.81 110 TYR A N 1
ATOM 879 C CA . TYR A 1 110 ? 24.002 8.906 6.135 1.00 88.81 110 TYR A CA 1
ATOM 880 C C . TYR A 1 110 ? 24.227 9.709 4.855 1.00 88.81 110 TYR A C 1
ATOM 882 O O . TYR A 1 110 ? 25.214 9.485 4.151 1.00 88.81 110 TYR A O 1
ATOM 890 N N . ASP A 1 111 ? 23.323 10.638 4.566 1.00 87.25 111 ASP A N 1
ATOM 891 C CA . ASP A 1 111 ? 23.463 11.595 3.479 1.00 87.25 111 ASP A CA 1
ATOM 892 C C . ASP A 1 111 ? 24.237 12.816 3.982 1.00 87.25 111 ASP A C 1
ATOM 894 O O . ASP A 1 111 ? 23.719 13.635 4.742 1.00 87.25 111 ASP A O 1
ATOM 898 N N . ALA A 1 112 ? 25.488 12.948 3.541 1.00 82.62 112 ALA A N 1
ATOM 899 C CA . ALA A 1 112 ? 26.341 14.070 3.917 1.00 82.62 112 ALA A CA 1
ATOM 900 C C . ALA A 1 112 ? 25.843 15.420 3.374 1.00 82.62 112 ALA A C 1
ATOM 902 O O . ALA A 1 112 ? 26.175 16.452 3.946 1.00 82.62 112 ALA A O 1
ATOM 903 N N . SER A 1 113 ? 25.062 15.427 2.287 1.00 81.00 113 SER A N 1
ATOM 904 C CA . SER A 1 113 ? 24.524 16.658 1.695 1.00 81.00 113 SER A CA 1
ATOM 905 C C . SER A 1 113 ? 23.276 17.144 2.430 1.00 81.00 113 SER A C 1
ATOM 907 O O . SER A 1 113 ? 23.092 18.347 2.595 1.00 81.00 113 SER A O 1
ATOM 909 N N . ALA A 1 114 ? 22.436 16.216 2.895 1.00 80.06 114 ALA A N 1
ATOM 910 C CA . ALA A 1 114 ? 21.263 16.528 3.714 1.00 80.06 114 ALA A CA 1
ATOM 911 C C . ALA A 1 114 ? 21.570 16.598 5.223 1.00 80.06 114 ALA A C 1
ATOM 913 O O . ALA A 1 114 ? 20.703 16.991 5.999 1.00 80.06 114 ALA A O 1
ATOM 914 N N . GLU A 1 115 ? 22.774 16.188 5.634 1.00 86.06 115 GLU A N 1
ATOM 915 C CA . GLU A 1 115 ? 23.201 15.998 7.028 1.00 86.06 115 GLU A CA 1
ATOM 916 C C . GLU A 1 115 ? 22.269 15.081 7.845 1.00 86.06 115 GLU A C 1
ATOM 918 O O . GLU A 1 115 ? 22.170 15.197 9.070 1.00 86.06 115 GLU A O 1
ATOM 923 N N . LYS A 1 116 ? 21.607 14.128 7.180 1.00 88.00 116 LYS A N 1
ATOM 924 C CA . LYS A 1 116 ? 20.540 13.289 7.743 1.00 88.00 116 LYS A CA 1
ATOM 925 C C . LYS A 1 116 ? 20.753 11.817 7.426 1.00 88.00 116 LYS A C 1
ATOM 927 O O . LYS A 1 116 ? 21.293 11.460 6.380 1.00 88.00 116 LYS A O 1
ATOM 932 N N . TRP A 1 117 ? 20.290 10.941 8.310 1.00 88.06 117 TRP A N 1
ATOM 933 C CA . TRP A 1 117 ? 20.160 9.522 7.982 1.00 88.06 117 TRP A CA 1
ATOM 934 C C . TRP A 1 117 ? 18.940 9.274 7.102 1.00 88.06 117 TRP A C 1
ATOM 936 O O . TRP A 1 117 ? 17.935 9.965 7.223 1.00 88.06 117 TRP A O 1
ATOM 946 N N . GLY A 1 118 ? 19.007 8.279 6.227 1.00 87.56 118 GLY A N 1
ATOM 947 C CA . GLY A 1 118 ? 17.920 7.981 5.309 1.00 87.56 118 GLY A CA 1
ATOM 948 C C . GLY A 1 118 ? 18.011 6.595 4.698 1.00 87.56 118 GLY A C 1
ATOM 949 O O . GLY A 1 118 ? 18.925 5.813 4.978 1.00 87.56 118 GLY A O 1
ATOM 950 N N . ILE A 1 119 ? 17.035 6.300 3.849 1.00 85.69 119 ILE A N 1
ATOM 951 C CA . ILE A 1 119 ? 16.996 5.076 3.059 1.00 85.69 119 ILE A CA 1
ATOM 952 C C . ILE A 1 119 ? 17.538 5.394 1.671 1.00 85.69 119 ILE A C 1
ATOM 954 O O . ILE A 1 119 ? 16.934 6.153 0.915 1.00 85.69 119 ILE A O 1
ATOM 958 N N . LEU A 1 120 ? 18.667 4.778 1.339 1.00 85.19 120 LEU A N 1
ATOM 959 C CA . LEU A 1 120 ? 19.272 4.817 0.018 1.00 85.19 120 LEU A CA 1
ATOM 960 C C . LEU A 1 120 ? 18.908 3.538 -0.731 1.00 85.19 120 LEU A C 1
ATOM 962 O O . LEU A 1 120 ? 19.335 2.443 -0.347 1.00 85.19 120 LEU A O 1
ATOM 966 N N . ALA A 1 121 ? 18.156 3.677 -1.814 1.00 81.12 121 ALA A N 1
ATOM 967 C CA . ALA A 1 121 ? 17.954 2.610 -2.773 1.00 81.12 121 ALA A CA 1
ATOM 968 C C . ALA A 1 121 ? 19.126 2.593 -3.751 1.00 81.12 121 ALA A C 1
ATOM 970 O O . ALA A 1 121 ? 19.435 3.608 -4.371 1.00 81.12 121 ALA A O 1
ATOM 971 N N . ASN A 1 122 ? 19.817 1.460 -3.828 1.00 74.44 122 ASN A N 1
ATOM 972 C CA . ASN A 1 122 ? 21.112 1.330 -4.486 1.00 74.44 122 ASN A CA 1
ATOM 973 C C . ASN A 1 122 ? 21.102 0.088 -5.382 1.00 74.44 122 ASN A C 1
ATOM 975 O O . ASN A 1 122 ? 21.824 -0.881 -5.147 1.00 74.44 122 ASN A O 1
ATOM 979 N N . GLY A 1 123 ? 20.191 0.108 -6.353 1.00 66.44 123 GLY A N 1
ATOM 980 C CA . GLY A 1 123 ? 19.899 -1.018 -7.223 1.00 66.44 123 GLY A CA 1
ATOM 981 C C . GLY A 1 123 ? 18.407 -1.190 -7.436 1.00 66.44 123 GLY A C 1
ATOM 982 O O . GLY A 1 123 ? 17.781 -2.026 -6.784 1.00 66.44 123 GLY A O 1
ATOM 983 N N . ALA A 1 124 ? 17.838 -0.413 -8.359 1.00 63.25 124 ALA A N 1
ATOM 984 C CA . ALA A 1 124 ? 16.726 -0.929 -9.147 1.00 63.25 124 ALA A CA 1
ATOM 985 C C . ALA A 1 124 ? 17.244 -1.541 -10.435 1.00 63.25 124 ALA A C 1
ATOM 987 O O . ALA A 1 124 ? 18.094 -0.931 -11.073 1.00 63.25 124 ALA A O 1
ATOM 988 N N . VAL A 1 125 ? 16.700 -2.694 -10.818 1.00 61.88 125 VAL A N 1
ATOM 989 C CA . VAL A 1 125 ? 16.839 -3.215 -12.178 1.00 61.88 125 VAL A CA 1
ATOM 990 C C . VAL A 1 125 ? 15.656 -2.718 -12.979 1.00 61.88 125 VAL A C 1
ATOM 992 O O . VAL A 1 125 ? 14.510 -3.027 -12.653 1.00 61.88 125 VAL A O 1
ATOM 995 N N . TRP A 1 126 ? 15.932 -1.953 -14.028 1.00 63.59 126 TRP A N 1
ATOM 996 C CA . TRP A 1 126 ? 14.909 -1.445 -14.933 1.00 63.59 126 TRP A CA 1
ATOM 997 C C . TRP A 1 126 ? 15.133 -1.920 -16.369 1.00 63.59 126 TRP A C 1
ATOM 999 O O . TRP A 1 126 ? 16.267 -2.059 -16.829 1.00 63.59 126 TRP A O 1
ATOM 1009 N N . ALA A 1 127 ? 14.011 -2.135 -17.062 1.00 55.22 127 ALA A N 1
ATOM 1010 C CA . ALA A 1 127 ? 13.868 -2.146 -18.513 1.00 55.22 127 ALA A CA 1
ATOM 1011 C C . ALA A 1 127 ? 14.557 -3.313 -19.231 1.00 55.22 127 ALA A C 1
ATOM 1013 O O . ALA A 1 127 ? 14.665 -3.305 -20.453 1.00 55.22 127 ALA A O 1
ATOM 1014 N N . TRP A 1 128 ? 14.897 -4.379 -18.501 1.00 57.91 128 TRP A N 1
ATOM 1015 C CA . TRP A 1 128 ? 15.495 -5.600 -19.057 1.00 57.91 128 TRP A CA 1
ATOM 1016 C C . TRP A 1 128 ? 14.664 -6.288 -20.155 1.00 57.91 128 TRP A C 1
ATOM 1018 O O . TRP A 1 128 ? 15.212 -7.016 -20.975 1.00 57.91 128 TRP A O 1
ATOM 1028 N N . ARG A 1 129 ? 13.354 -6.013 -20.177 1.00 56.88 129 ARG A N 1
ATOM 1029 C CA . ARG A 1 129 ? 12.352 -6.506 -21.130 1.00 56.88 129 ARG A CA 1
ATOM 1030 C C . ARG A 1 129 ? 11.917 -5.440 -22.139 1.00 56.88 129 ARG A C 1
ATOM 1032 O O . ARG A 1 129 ? 11.132 -5.710 -23.034 1.00 56.88 129 ARG A O 1
ATOM 1039 N N . PHE A 1 130 ? 12.387 -4.203 -21.970 1.00 68.62 130 PHE A N 1
ATOM 1040 C CA . PHE A 1 130 ? 11.899 -3.030 -22.692 1.00 68.62 130 PHE A CA 1
ATOM 1041 C C . PHE A 1 130 ? 13.067 -2.084 -23.021 1.00 68.62 130 PHE A C 1
ATOM 1043 O O . PHE A 1 130 ? 13.190 -1.016 -22.420 1.00 68.62 130 PHE A O 1
ATOM 1050 N N . PRO A 1 131 ? 13.945 -2.445 -23.972 1.00 70.69 131 PRO A N 1
ATOM 1051 C CA . PRO A 1 131 ? 15.146 -1.667 -24.313 1.00 70.69 131 PRO A CA 1
ATOM 1052 C C . PRO A 1 131 ? 14.846 -0.205 -24.685 1.00 70.69 131 PRO A C 1
ATOM 1054 O O . PRO A 1 131 ? 15.617 0.686 -24.344 1.00 70.69 131 PRO A O 1
ATOM 1057 N N . GLU A 1 132 ? 13.706 0.047 -25.329 1.00 73.12 132 GLU A N 1
ATOM 1058 C CA . GLU A 1 132 ? 13.239 1.383 -25.721 1.00 73.12 132 GLU A CA 1
ATOM 1059 C C . GLU A 1 132 ? 12.986 2.279 -24.501 1.00 73.12 132 GLU A C 1
ATOM 1061 O O . GLU A 1 132 ? 13.260 3.479 -24.521 1.00 73.12 132 GLU A O 1
ATOM 1066 N N . VAL A 1 133 ? 12.506 1.679 -23.406 1.00 74.25 133 VAL A N 1
ATOM 1067 C CA . VAL A 1 133 ? 12.319 2.375 -22.133 1.00 74.25 133 VAL A CA 1
ATOM 1068 C C . VAL A 1 133 ? 13.682 2.708 -21.539 1.00 74.25 133 VAL A C 1
ATOM 1070 O O . VAL A 1 133 ? 13.876 3.831 -21.097 1.00 74.25 133 VAL A O 1
ATOM 1073 N N . ALA A 1 134 ? 14.662 1.801 -21.597 1.00 76.25 134 ALA A N 1
ATOM 1074 C CA . ALA A 1 134 ? 16.011 2.096 -21.113 1.00 76.25 134 ALA A CA 1
ATOM 1075 C C . ALA A 1 134 ? 16.637 3.307 -21.836 1.00 76.25 134 ALA A C 1
ATOM 1077 O O . ALA A 1 134 ? 17.210 4.188 -21.194 1.00 76.25 134 ALA A O 1
ATOM 1078 N N . ASP A 1 135 ? 16.479 3.395 -23.160 1.00 79.69 135 ASP A N 1
ATOM 1079 C CA . ASP A 1 135 ? 16.969 4.536 -23.943 1.00 79.69 135 ASP A CA 1
ATOM 1080 C C . ASP A 1 135 ? 16.303 5.850 -23.548 1.00 79.69 135 ASP A C 1
ATOM 1082 O O . ASP A 1 135 ? 16.980 6.867 -23.385 1.00 79.69 135 ASP A O 1
ATOM 1086 N N . TYR A 1 136 ? 14.984 5.833 -23.354 1.00 79.69 136 TYR A N 1
ATOM 1087 C CA . TYR A 1 136 ? 14.250 7.016 -22.922 1.00 79.69 136 TYR A CA 1
ATOM 1088 C C . TYR A 1 136 ? 14.781 7.553 -21.586 1.00 79.69 136 TYR A C 1
ATOM 1090 O O . TYR A 1 136 ? 14.956 8.754 -21.400 1.00 79.69 136 TYR A O 1
ATOM 1098 N N . VAL A 1 137 ? 15.076 6.656 -20.657 1.00 79.31 137 VAL A N 1
ATOM 1099 C CA . VAL A 1 137 ? 15.506 6.991 -19.296 1.00 79.31 137 VAL A CA 1
ATOM 1100 C C . VAL A 1 137 ? 16.885 7.577 -19.277 1.00 79.31 137 VAL A C 1
ATOM 1102 O O . VAL A 1 137 ? 17.125 8.581 -18.611 1.00 79.31 137 VAL A O 1
ATOM 1105 N N . LEU A 1 138 ? 17.791 6.954 -20.020 1.00 83.44 138 LEU A N 1
ATOM 1106 C CA . LEU A 1 138 ? 19.122 7.489 -20.207 1.00 83.44 138 LEU A CA 1
ATOM 1107 C C . LEU A 1 138 ? 19.047 8.853 -20.897 1.00 83.44 138 LEU A C 1
ATOM 1109 O O . LEU A 1 138 ? 19.781 9.757 -20.508 1.00 83.44 138 LEU A O 1
ATOM 1113 N N . ALA A 1 139 ? 18.128 9.050 -21.846 1.00 83.88 139 ALA A N 1
ATOM 1114 C CA . ALA A 1 139 ? 17.906 10.354 -22.461 1.00 83.88 139 ALA A CA 1
ATOM 1115 C C . ALA A 1 139 ? 17.371 11.395 -21.459 1.00 83.88 139 ALA A C 1
ATOM 1117 O O . ALA A 1 139 ? 17.856 12.526 -21.453 1.00 83.88 139 ALA A O 1
ATOM 1118 N N . GLU A 1 140 ? 16.424 11.046 -20.584 1.00 82.69 140 GLU A N 1
ATOM 1119 C CA . GLU A 1 140 ? 15.943 11.948 -19.525 1.00 82.69 140 GLU A CA 1
ATOM 1120 C C . GLU A 1 140 ? 17.031 12.260 -18.494 1.00 82.69 140 GLU A C 1
ATOM 1122 O O . GLU A 1 140 ? 17.233 13.424 -18.147 1.00 82.69 140 GLU A O 1
ATOM 1127 N N . MET A 1 141 ? 17.801 11.253 -18.080 1.00 85.12 141 MET A N 1
ATOM 1128 C CA . MET A 1 141 ? 18.967 11.423 -17.216 1.00 85.12 141 MET A CA 1
ATOM 1129 C C . MET A 1 141 ? 19.995 12.366 -17.857 1.00 85.12 141 MET A C 1
ATOM 1131 O O . MET A 1 141 ? 20.498 13.270 -17.195 1.00 85.12 141 MET A O 1
ATOM 1135 N N . GLN A 1 142 ? 20.273 12.219 -19.155 1.00 84.12 142 GLN A N 1
ATOM 1136 C CA . GLN A 1 142 ? 21.179 13.106 -19.895 1.00 84.12 142 GLN A CA 1
ATOM 1137 C C . GLN A 1 142 ? 20.643 14.540 -20.008 1.00 84.12 142 GLN A C 1
ATOM 1139 O O . GLN A 1 142 ? 21.424 15.490 -19.958 1.00 84.12 142 GLN A O 1
ATOM 1144 N N . ARG A 1 143 ? 19.325 14.719 -20.162 1.00 83.88 143 ARG A N 1
ATOM 1145 C CA . ARG A 1 143 ? 18.690 16.044 -20.277 1.00 83.88 143 ARG A CA 1
ATOM 1146 C C . ARG A 1 143 ? 18.631 16.783 -18.944 1.00 83.88 143 ARG A C 1
ATOM 1148 O O . ARG A 1 143 ? 18.911 17.982 -18.900 1.00 83.88 143 ARG A O 1
ATOM 1155 N N . ASN A 1 144 ? 18.252 16.085 -17.877 1.00 83.19 144 ASN A N 1
ATOM 1156 C CA . ASN A 1 144 ? 17.881 16.702 -16.603 1.00 83.19 144 ASN A CA 1
ATOM 1157 C C . ASN A 1 144 ? 18.931 16.503 -15.500 1.00 83.19 144 ASN A C 1
ATOM 1159 O O . ASN A 1 144 ? 18.911 17.230 -14.507 1.00 83.19 144 ASN A O 1
ATOM 1163 N N . GLY A 1 145 ? 19.851 15.551 -15.671 1.00 85.25 145 GLY A N 1
ATOM 1164 C CA . GLY A 1 145 ? 20.807 15.116 -14.648 1.00 85.25 145 GLY A CA 1
ATOM 1165 C C . GLY A 1 145 ? 20.202 14.191 -13.587 1.00 85.25 145 GLY A C 1
ATOM 1166 O O . GLY A 1 145 ? 20.917 13.738 -12.697 1.00 85.25 145 GLY A O 1
ATOM 1167 N N . SER A 1 146 ? 18.899 13.925 -13.665 1.00 84.44 146 SER A N 1
ATOM 1168 C CA . SER A 1 146 ? 18.158 13.028 -12.785 1.00 84.44 146 SER A CA 1
ATOM 1169 C C . SER A 1 146 ? 16.882 12.542 -13.470 1.00 84.44 146 SER A C 1
ATOM 1171 O O . SER A 1 146 ? 16.420 13.123 -14.456 1.00 84.44 146 SER A O 1
ATOM 1173 N N . VAL A 1 147 ? 16.309 11.473 -12.931 1.00 80.88 147 VAL A N 1
ATOM 1174 C CA . VAL A 1 147 ? 15.021 10.918 -13.343 1.00 80.88 147 VAL A CA 1
ATOM 1175 C C . VAL A 1 147 ? 14.084 10.999 -12.138 1.00 80.88 147 VAL A C 1
ATOM 1177 O O . VAL A 1 147 ? 14.446 10.505 -11.066 1.00 80.88 147 VAL A O 1
ATOM 1180 N N . PRO A 1 148 ? 12.917 11.654 -12.248 1.00 77.62 148 PRO A N 1
ATOM 1181 C CA . PRO A 1 148 ? 11.943 11.634 -11.168 1.00 77.62 148 PRO A CA 1
ATOM 1182 C C . PRO A 1 148 ? 11.387 10.216 -10.991 1.00 77.62 148 PRO A C 1
ATOM 1184 O O . PRO A 1 148 ? 11.291 9.443 -11.939 1.00 77.62 148 PRO A O 1
ATOM 1187 N N . VAL A 1 149 ? 11.052 9.864 -9.756 1.00 74.94 149 VAL A N 1
ATOM 1188 C CA . VAL A 1 149 ? 10.421 8.592 -9.406 1.00 74.94 149 VAL A CA 1
ATOM 1189 C C . VAL A 1 149 ? 9.306 8.891 -8.416 1.00 74.94 149 VAL A C 1
ATOM 1191 O O . VAL A 1 149 ? 9.552 9.467 -7.356 1.00 74.94 149 VAL A O 1
ATOM 1194 N N . SER A 1 150 ? 8.080 8.514 -8.758 1.00 73.56 150 SER A N 1
ATOM 1195 C CA . SER A 1 150 ? 6.937 8.592 -7.856 1.00 73.56 150 SER A CA 1
ATOM 1196 C C . SER A 1 150 ? 7.000 7.464 -6.836 1.00 73.56 150 SER A C 1
ATOM 1198 O O . SER A 1 150 ? 7.198 6.288 -7.160 1.00 73.56 150 SER A O 1
ATOM 1200 N N . MET A 1 151 ? 6.842 7.834 -5.578 1.00 74.31 151 MET A N 1
ATOM 1201 C CA . MET A 1 151 ? 6.877 6.942 -4.440 1.00 74.31 151 MET A CA 1
ATOM 1202 C C . MET A 1 151 ? 5.652 7.155 -3.575 1.00 74.31 151 MET A C 1
ATOM 1204 O O . MET A 1 151 ? 5.197 8.274 -3.358 1.00 74.31 151 MET A O 1
ATOM 1208 N N . SER A 1 152 ? 5.174 6.060 -3.017 1.00 77.56 152 SER A N 1
ATOM 1209 C CA . SER A 1 152 ? 4.112 6.050 -2.035 1.00 77.56 152 SER A CA 1
ATOM 1210 C C . SER A 1 152 ? 4.608 5.374 -0.768 1.00 77.56 152 SER A C 1
ATOM 1212 O O . SER A 1 152 ? 5.341 4.386 -0.815 1.00 77.56 152 SER A O 1
ATOM 1214 N N . ALA A 1 153 ? 4.200 5.898 0.379 1.00 81.06 153 ALA A N 1
ATOM 1215 C CA . ALA A 1 153 ? 4.430 5.288 1.674 1.00 81.06 153 ALA A CA 1
ATOM 1216 C C . ALA A 1 153 ? 3.097 4.911 2.308 1.00 81.06 153 ALA A C 1
ATOM 1218 O O . ALA A 1 153 ? 2.189 5.734 2.403 1.00 81.06 153 ALA A O 1
ATOM 1219 N N . LYS A 1 154 ? 3.011 3.676 2.791 1.00 85.25 154 LYS A N 1
ATOM 1220 C CA . LYS A 1 154 ? 1.947 3.215 3.675 1.00 85.25 154 LYS A CA 1
ATOM 1221 C C . LYS A 1 154 ? 2.513 3.103 5.084 1.00 85.25 154 LYS A C 1
ATOM 1223 O O . LYS A 1 154 ? 3.446 2.336 5.307 1.00 85.25 154 LYS A O 1
ATOM 1228 N N . ALA A 1 155 ? 1.974 3.868 6.023 1.00 87.25 155 ALA A N 1
ATOM 1229 C CA . ALA A 1 155 ? 2.362 3.779 7.428 1.00 87.25 155 ALA A CA 1
ATOM 1230 C C . ALA A 1 155 ? 1.533 2.706 8.152 1.00 87.25 155 ALA A C 1
ATOM 1232 O O . ALA A 1 155 ? 0.361 2.509 7.834 1.00 87.25 155 ALA A O 1
ATOM 1233 N N . GLU A 1 156 ? 2.118 2.024 9.140 1.00 88.25 156 GLU A N 1
ATOM 1234 C CA . GLU A 1 156 ? 1.341 1.134 10.022 1.00 88.25 156 GLU A CA 1
ATOM 1235 C C . GLU A 1 156 ? 0.474 1.934 10.999 1.00 88.25 156 GLU A C 1
ATOM 1237 O O . GLU A 1 156 ? -0.620 1.507 11.365 1.00 88.25 156 GLU A O 1
ATOM 1242 N N . SER A 1 157 ? 0.958 3.105 11.412 1.00 90.00 157 SER A N 1
ATOM 1243 C CA . SER A 1 157 ? 0.202 4.059 12.215 1.00 90.00 157 SER A CA 1
ATOM 1244 C C . SER A 1 157 ? 0.637 5.489 11.921 1.00 90.00 157 SER A C 1
ATOM 1246 O O . SER A 1 157 ? 1.774 5.742 11.523 1.00 90.00 157 SER A O 1
ATOM 1248 N N . VAL A 1 158 ? -0.274 6.430 12.152 1.00 90.81 158 VAL A N 1
ATOM 1249 C CA . VAL A 1 158 ? -0.065 7.857 11.904 1.00 90.81 158 VAL A CA 1
ATOM 1250 C C . VAL A 1 158 ? -0.271 8.624 13.209 1.00 90.81 158 VAL A C 1
ATOM 1252 O O . VAL A 1 158 ? -1.292 8.444 13.873 1.00 90.81 158 VAL A O 1
ATOM 1255 N N . GLU A 1 159 ? 0.686 9.476 13.575 1.00 91.56 159 GLU A N 1
ATOM 1256 C CA . GLU A 1 159 ? 0.587 10.385 14.724 1.00 91.56 159 GLU A CA 1
ATOM 1257 C C . GLU A 1 159 ? 0.615 11.843 14.247 1.00 91.56 159 GLU A C 1
ATOM 1259 O O . GLU A 1 159 ? 1.399 12.215 13.375 1.00 91.56 159 GLU A O 1
ATOM 1264 N N . PHE A 1 160 ? -0.240 12.687 14.826 1.00 89.19 160 PHE A N 1
ATOM 1265 C CA . PHE A 1 160 ? -0.281 14.119 14.534 1.00 89.19 160 PHE A CA 1
ATOM 1266 C C . PHE A 1 160 ? 0.407 14.892 15.656 1.00 89.19 160 PHE A C 1
ATOM 1268 O O . PHE A 1 160 ? -0.032 14.859 16.805 1.00 89.19 160 PHE A O 1
ATOM 1275 N N . LEU A 1 161 ? 1.473 15.613 15.315 1.00 84.31 161 LEU A N 1
ATOM 1276 C CA . LEU A 1 161 ? 2.193 16.483 16.237 1.00 84.31 161 LEU A CA 1
ATOM 1277 C C . LEU A 1 161 ? 1.821 17.941 15.973 1.00 84.31 161 LEU A C 1
ATOM 1279 O O . LEU A 1 161 ? 2.054 18.452 14.877 1.00 84.31 161 LEU A O 1
ATOM 1283 N N . GLU A 1 162 ? 1.317 18.634 16.999 1.00 79.06 162 GLU A N 1
ATOM 1284 C CA . GLU A 1 162 ? 0.995 20.071 16.929 1.00 79.06 162 GLU A CA 1
ATOM 1285 C C . GLU A 1 162 ? 2.240 20.928 16.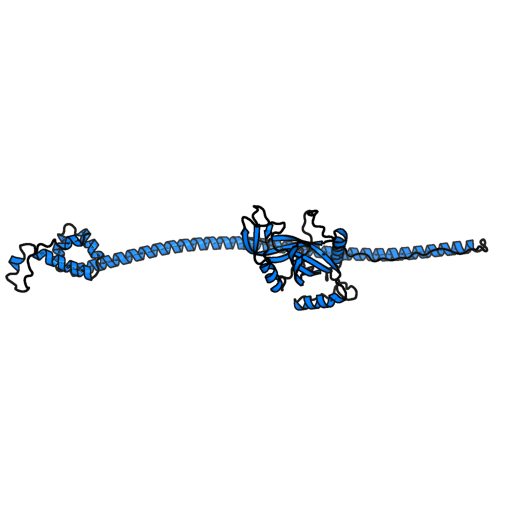652 1.00 79.06 162 GLU A C 1
ATOM 1287 O O . GLU A 1 162 ? 2.162 21.972 16.007 1.00 79.06 162 GLU A O 1
ATOM 1292 N N . THR A 1 163 ? 3.409 20.485 17.128 1.00 74.94 163 THR A N 1
ATOM 1293 C CA . THR A 1 163 ? 4.692 21.147 16.872 1.00 74.94 163 THR A CA 1
ATOM 1294 C C . THR A 1 163 ? 5.807 20.117 16.708 1.00 74.94 163 THR A C 1
ATOM 1296 O O . THR A 1 163 ? 6.016 19.270 17.573 1.00 74.94 163 THR A O 1
ATOM 1299 N N . HIS A 1 164 ? 6.547 20.201 15.600 1.00 76.69 164 HIS A N 1
ATOM 1300 C CA . HIS A 1 164 ? 7.797 19.463 15.401 1.00 76.69 164 HIS A CA 1
ATOM 1301 C C . HIS A 1 164 ? 8.981 20.443 15.503 1.00 76.69 164 HIS A C 1
ATOM 1303 O O . HIS A 1 164 ? 8.849 21.576 15.031 1.00 76.69 164 HIS A O 1
ATOM 1309 N N . PRO A 1 165 ? 10.144 20.058 16.069 1.00 75.56 165 PRO A N 1
ATOM 1310 C CA . PRO A 1 165 ? 11.295 20.957 16.224 1.00 75.56 165 PRO A CA 1
ATOM 1311 C C . PRO A 1 165 ? 11.760 21.624 14.920 1.00 75.56 165 PRO A C 1
ATOM 1313 O O . PRO A 1 165 ? 12.244 22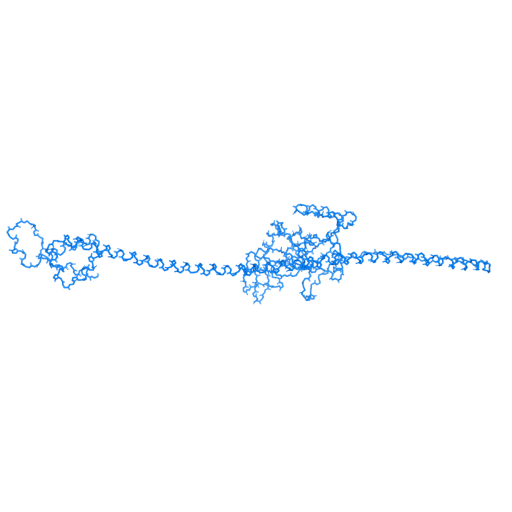.750 14.938 1.00 75.56 165 PRO A O 1
ATOM 1316 N N . GLU A 1 166 ? 11.573 20.947 13.784 1.00 71.56 166 GLU A N 1
ATOM 1317 C CA . GLU A 1 166 ? 11.907 21.453 12.442 1.00 71.56 166 GLU A CA 1
ATOM 1318 C C . GLU A 1 166 ? 10.779 22.287 11.788 1.00 71.56 166 GLU A C 1
ATOM 1320 O O . GLU A 1 166 ? 10.892 22.687 10.631 1.00 71.56 166 GLU A O 1
ATOM 1325 N N . ALA A 1 167 ? 9.661 22.521 12.483 1.00 63.09 167 ALA A N 1
ATOM 1326 C CA . ALA A 1 167 ? 8.429 23.047 11.899 1.00 63.09 167 ALA A CA 1
ATOM 1327 C C . ALA A 1 167 ? 7.765 24.097 12.799 1.00 63.09 167 ALA A C 1
ATOM 1329 O O . ALA A 1 167 ? 6.707 23.831 13.358 1.00 63.09 167 ALA A O 1
ATOM 1330 N N . GLU A 1 168 ? 8.383 25.281 12.926 1.00 66.56 168 GLU A N 1
ATOM 1331 C CA . GLU A 1 168 ? 7.902 26.455 13.687 1.00 66.56 168 GLU A CA 1
ATOM 1332 C C . GLU A 1 168 ? 6.360 26.620 13.675 1.00 66.56 168 GLU A C 1
ATOM 1334 O O . GLU A 1 168 ? 5.795 27.297 12.816 1.00 66.56 168 GLU A O 1
ATOM 1339 N N . GLY A 1 169 ? 5.662 25.985 14.626 1.00 67.00 169 GLY A N 1
ATOM 1340 C CA . GLY A 1 169 ? 4.203 26.054 14.768 1.00 67.00 169 GLY A CA 1
ATOM 1341 C C . GLY A 1 169 ? 3.366 25.372 13.674 1.00 67.00 169 GLY A C 1
ATOM 1342 O O . GLY A 1 169 ? 2.186 25.697 13.559 1.00 67.00 169 GLY A O 1
ATOM 1343 N N . LYS A 1 170 ? 3.935 24.481 12.850 1.00 75.56 170 LYS A N 1
ATOM 1344 C CA . LYS A 1 170 ? 3.181 23.724 11.836 1.00 75.56 170 LYS A CA 1
ATOM 1345 C C . LYS A 1 170 ? 2.914 22.297 12.302 1.00 75.56 170 LYS A C 1
ATOM 1347 O O . LYS A 1 170 ? 3.851 21.586 12.677 1.00 75.56 170 LYS A O 1
ATOM 1352 N N . GLU A 1 171 ? 1.659 21.873 12.157 1.00 79.81 171 GLU A N 1
ATOM 1353 C CA . GLU A 1 171 ? 1.271 20.475 12.326 1.00 79.81 171 GLU A CA 1
ATOM 1354 C C . GLU A 1 171 ? 2.132 19.582 11.428 1.00 79.81 171 GLU A C 1
ATOM 1356 O O . GLU A 1 171 ? 2.419 19.903 10.267 1.00 79.81 171 GLU A O 1
ATOM 1361 N N . SER A 1 172 ? 2.610 18.488 12.008 1.00 86.00 172 SER A N 1
ATOM 1362 C CA . SER A 1 172 ? 3.447 17.505 11.333 1.00 86.00 172 SER A CA 1
ATOM 1363 C C . SER A 1 172 ? 2.854 16.120 11.524 1.00 86.00 172 SER A C 1
ATOM 1365 O O . SER A 1 172 ? 2.342 15.797 12.595 1.00 86.00 172 SER A O 1
ATOM 1367 N N . VAL A 1 173 ? 2.927 15.315 10.471 1.00 89.81 173 VAL A N 1
ATOM 1368 C CA . VAL A 1 173 ? 2.353 13.969 10.446 1.00 89.81 173 VAL A CA 1
ATOM 1369 C C . VAL A 1 173 ? 3.494 12.971 10.559 1.00 89.81 173 VAL A C 1
ATOM 1371 O O . VAL A 1 173 ? 4.319 12.875 9.656 1.00 89.81 173 VAL A O 1
ATOM 1374 N N . VAL A 1 174 ? 3.580 12.252 11.669 1.00 90.81 174 VAL A N 1
ATOM 1375 C CA . VAL A 1 174 ? 4.582 11.205 11.863 1.00 90.81 174 VAL A CA 1
ATOM 1376 C C . VAL A 1 174 ? 4.069 9.922 11.228 1.00 90.81 174 VAL A C 1
ATOM 1378 O O . VAL A 1 174 ? 2.992 9.431 11.573 1.00 90.81 174 VAL A O 1
ATOM 1381 N N . LEU A 1 175 ? 4.845 9.395 10.284 1.00 90.50 175 LEU A N 1
ATOM 1382 C CA . LEU A 1 175 ? 4.547 8.143 9.602 1.00 90.50 175 LEU A CA 1
ATOM 1383 C C . LEU A 1 175 ? 5.328 7.028 10.278 1.00 90.50 175 LEU A C 1
ATOM 1385 O O . LEU A 1 175 ? 6.520 6.858 10.016 1.00 90.50 175 LEU A O 1
ATOM 1389 N N . HIS A 1 176 ? 4.654 6.280 11.148 1.00 90.50 176 HIS A N 1
ATOM 1390 C CA . HIS A 1 176 ? 5.309 5.191 11.846 1.00 90.50 176 HIS A CA 1
ATOM 1391 C C . HIS A 1 176 ? 5.435 3.971 10.954 1.00 90.50 176 HIS A C 1
ATOM 1393 O O . HIS A 1 176 ? 4.471 3.558 10.296 1.00 90.50 176 HIS A O 1
ATOM 1399 N N . ASN A 1 177 ? 6.607 3.342 11.015 1.00 88.31 177 ASN A N 1
ATOM 1400 C CA . ASN A 1 177 ? 6.852 2.055 10.378 1.00 88.31 177 ASN A CA 1
ATOM 1401 C C . ASN A 1 177 ? 6.482 2.037 8.879 1.00 88.31 177 ASN A C 1
ATOM 1403 O O . ASN A 1 177 ? 5.748 1.150 8.433 1.00 88.31 177 ASN A O 1
ATOM 1407 N N . PRO A 1 178 ? 6.953 3.017 8.088 1.00 85.38 178 PRO A N 1
ATOM 1408 C CA . PRO A 1 178 ? 6.512 3.166 6.712 1.00 85.38 178 PRO A CA 1
ATOM 1409 C C . PRO A 1 178 ? 6.963 1.979 5.857 1.00 85.38 178 PRO A C 1
ATOM 1411 O O . PRO A 1 178 ? 8.084 1.487 5.995 1.00 85.38 178 PRO A O 1
ATOM 1414 N N . VAL A 1 179 ? 6.091 1.557 4.947 1.00 81.38 179 VAL A N 1
ATOM 1415 C CA . VAL A 1 179 ? 6.365 0.632 3.847 1.00 81.38 179 VAL A CA 1
ATOM 1416 C C . VAL A 1 179 ? 6.287 1.421 2.551 1.00 81.38 179 VAL A C 1
ATOM 1418 O O . VAL A 1 179 ? 5.288 2.089 2.290 1.00 81.38 179 VAL A O 1
ATOM 1421 N N . PHE A 1 180 ? 7.342 1.354 1.747 1.00 76.75 180 PHE A N 1
ATOM 1422 C CA . PHE A 1 180 ? 7.464 2.149 0.532 1.00 76.75 180 PHE A CA 1
ATOM 1423 C C . PHE A 1 180 ? 7.151 1.316 -0.706 1.00 76.75 180 PHE A C 1
ATOM 1425 O O . PHE A 1 180 ? 7.621 0.189 -0.841 1.00 76.75 180 PHE A O 1
ATOM 1432 N N . VAL A 1 181 ? 6.381 1.892 -1.622 1.00 71.75 181 VAL A N 1
ATOM 1433 C CA . VAL A 1 181 ? 5.996 1.283 -2.895 1.00 71.75 181 VAL A CA 1
ATOM 1434 C C . VAL A 1 181 ? 6.201 2.319 -3.994 1.00 71.75 181 VAL A C 1
ATOM 1436 O O . VAL A 1 181 ? 5.939 3.501 -3.800 1.00 71.75 181 VAL A O 1
ATOM 1439 N N . THR A 1 182 ? 6.711 1.900 -5.145 1.00 67.25 182 THR A N 1
ATOM 1440 C CA . THR A 1 182 ? 6.815 2.770 -6.323 1.00 67.25 182 THR A CA 1
ATOM 1441 C C . THR A 1 182 ? 5.510 2.700 -7.111 1.00 67.25 182 THR A C 1
ATOM 1443 O O . THR A 1 182 ? 4.950 1.615 -7.250 1.00 67.25 182 THR A O 1
ATOM 1446 N N . THR A 1 183 ? 5.019 3.843 -7.593 1.00 57.88 183 THR A N 1
ATOM 1447 C CA . THR A 1 183 ? 3.757 3.923 -8.353 1.00 57.88 183 THR A CA 1
ATOM 1448 C C . THR A 1 183 ? 3.968 4.271 -9.818 1.00 57.88 183 THR A C 1
ATOM 1450 O O . THR A 1 183 ? 3.278 3.726 -10.668 1.00 57.88 183 THR A O 1
ATOM 1453 N N . SER A 1 184 ? 4.932 5.139 -10.137 1.00 56.41 184 SER A N 1
ATOM 1454 C CA . SER A 1 184 ? 5.307 5.472 -11.515 1.00 56.41 184 SER A CA 1
ATOM 1455 C C . SER A 1 184 ? 6.645 6.219 -11.548 1.00 56.41 184 SER A C 1
ATOM 1457 O O . SER A 1 184 ? 7.145 6.655 -10.517 1.00 56.41 184 SER A O 1
ATOM 1459 N N . LEU A 1 185 ? 7.237 6.418 -12.717 1.00 52.78 185 LEU A N 1
ATOM 1460 C CA . LEU A 1 185 ? 8.388 7.297 -12.925 1.00 52.78 185 LEU A CA 1
ATOM 1461 C C . LEU A 1 185 ? 8.011 8.711 -13.364 1.00 52.78 185 LEU A C 1
ATOM 1463 O O . LEU A 1 185 ? 8.870 9.582 -13.321 1.00 52.78 185 LEU A O 1
ATOM 1467 N N . LEU A 1 186 ? 6.776 8.969 -13.811 1.00 47.31 186 LEU A N 1
ATOM 1468 C CA . LEU A 1 186 ? 6.500 10.192 -14.579 1.00 47.31 186 LEU A CA 1
ATOM 1469 C C . LEU A 1 186 ? 5.185 10.937 -14.312 1.00 47.31 186 LEU A C 1
ATOM 1471 O O . LEU A 1 186 ? 4.850 11.814 -15.107 1.00 47.31 186 LEU A O 1
ATOM 1475 N N . ASP A 1 187 ? 4.477 10.719 -13.204 1.00 33.62 187 ASP A N 1
ATOM 1476 C CA . ASP A 1 187 ? 3.322 11.585 -12.899 1.00 33.62 187 ASP A CA 1
ATOM 1477 C C . ASP A 1 187 ? 3.714 12.950 -12.275 1.00 33.62 187 ASP A C 1
ATOM 1479 O O . ASP A 1 187 ? 4.522 13.049 -11.355 1.00 33.62 187 ASP A O 1
ATOM 1483 N N . VAL A 1 188 ? 3.142 14.011 -12.865 1.00 32.84 188 VAL A N 1
ATOM 1484 C CA . VAL A 1 188 ? 3.573 15.431 -13.041 1.00 32.84 188 VAL A CA 1
ATOM 1485 C C . VAL A 1 188 ? 2.836 16.365 -12.027 1.00 32.84 188 VAL A C 1
ATOM 1487 O O . VAL A 1 188 ? 1.679 16.043 -11.759 1.00 32.84 188 VAL A O 1
ATOM 1490 N N . PRO A 1 189 ? 3.348 17.514 -11.461 1.00 28.75 189 PRO A N 1
ATOM 1491 C CA . PRO A 1 189 ? 3.675 18.785 -12.162 1.00 28.75 189 PRO A CA 1
ATOM 1492 C C . PRO A 1 189 ? 4.833 19.639 -11.535 1.00 28.75 189 PRO A C 1
ATOM 1494 O O . PRO A 1 189 ? 5.611 19.107 -10.751 1.00 28.75 189 PRO A O 1
ATOM 1497 N N . PRO A 1 190 ? 5.078 20.904 -11.978 1.00 31.39 190 PRO A N 1
ATOM 1498 C CA . PRO A 1 190 ? 6.417 21.393 -12.321 1.00 31.39 190 PRO A CA 1
ATOM 1499 C C . PRO A 1 190 ? 7.394 21.499 -11.135 1.00 31.39 190 PRO A C 1
ATOM 1501 O O . PRO A 1 190 ? 7.038 21.887 -10.024 1.00 31.39 190 PRO A O 1
ATOM 1504 N N . ALA A 1 191 ? 8.656 21.227 -11.461 1.00 30.11 191 ALA A N 1
ATOM 1505 C CA . ALA A 1 191 ? 9.827 21.207 -10.596 1.00 30.11 191 ALA A CA 1
ATOM 1506 C C . ALA A 1 191 ? 9.923 22.346 -9.562 1.00 30.11 191 ALA A C 1
ATOM 1508 O O . ALA A 1 191 ? 9.816 23.528 -9.898 1.00 30.11 191 ALA A O 1
ATOM 1509 N N . ASP A 1 192 ? 10.292 21.976 -8.330 1.00 33.16 192 ASP A N 1
ATOM 1510 C CA . ASP A 1 192 ? 11.051 22.856 -7.443 1.00 33.16 192 ASP A CA 1
ATOM 1511 C C . ASP A 1 192 ? 12.414 23.151 -8.114 1.00 33.16 192 ASP A C 1
ATOM 1513 O O . ASP A 1 192 ? 13.188 22.221 -8.372 1.00 33.16 192 ASP A O 1
ATOM 1517 N N . PRO A 1 193 ? 12.753 24.425 -8.392 1.00 32.97 193 PRO A N 1
ATOM 1518 C CA . PRO A 1 193 ? 14.040 24.829 -8.963 1.00 32.97 193 PRO A CA 1
ATOM 1519 C C . PRO A 1 193 ? 15.275 24.400 -8.151 1.00 32.97 193 PRO A C 1
ATOM 1521 O O . PRO A 1 193 ? 16.400 24.582 -8.618 1.00 32.97 193 PRO A O 1
ATOM 1524 N N . ARG A 1 194 ? 15.094 23.890 -6.927 1.00 35.03 194 ARG A N 1
ATOM 1525 C CA . ARG A 1 194 ? 16.172 23.545 -5.991 1.00 35.03 194 ARG A CA 1
ATOM 1526 C C . ARG A 1 194 ? 16.609 22.080 -6.026 1.00 35.03 194 ARG A C 1
ATOM 1528 O O . ARG A 1 194 ? 17.624 21.767 -5.418 1.00 35.03 194 ARG A O 1
ATOM 1535 N N . ALA A 1 195 ? 15.931 21.202 -6.770 1.00 34.34 195 ALA A N 1
ATOM 1536 C CA . ALA A 1 195 ? 16.258 19.769 -6.826 1.00 34.34 195 ALA A CA 1
ATOM 1537 C C . ALA A 1 195 ? 17.455 19.402 -7.738 1.00 34.34 195 ALA A C 1
ATOM 1539 O O . ALA A 1 195 ? 17.703 18.226 -7.999 1.00 34.34 195 ALA A O 1
ATOM 1540 N N . ARG A 1 196 ? 18.234 20.380 -8.226 1.00 32.44 196 ARG A N 1
ATOM 1541 C CA . ARG A 1 196 ? 19.489 20.105 -8.947 1.00 32.44 196 ARG A CA 1
ATOM 1542 C C . ARG A 1 196 ? 20.602 19.745 -7.962 1.00 32.44 196 ARG A C 1
ATOM 1544 O O . ARG A 1 196 ? 21.404 20.601 -7.595 1.00 32.44 196 ARG A O 1
ATOM 1551 N N . ALA A 1 197 ? 20.681 18.475 -7.579 1.00 33.84 197 ALA A N 1
ATOM 1552 C CA . ALA A 1 197 ? 21.932 17.902 -7.100 1.00 33.84 197 ALA A CA 1
ATOM 1553 C C . ALA A 1 197 ? 22.766 17.487 -8.321 1.00 33.84 197 ALA A C 1
ATOM 1555 O O . ALA A 1 197 ? 22.385 16.613 -9.094 1.00 33.84 197 ALA A O 1
ATOM 1556 N N . VAL A 1 198 ? 23.881 18.182 -8.525 1.00 35.22 198 VAL A N 1
ATOM 1557 C CA . VAL A 1 198 ? 24.860 17.890 -9.574 1.00 35.22 198 VAL A CA 1
ATOM 1558 C C . VAL A 1 198 ? 25.658 16.662 -9.143 1.00 35.22 198 VAL A C 1
ATOM 1560 O O . VAL A 1 198 ? 26.465 16.749 -8.222 1.00 35.22 198 VAL A O 1
ATOM 1563 N N . ALA A 1 199 ? 25.458 15.533 -9.818 1.00 30.95 199 ALA A N 1
ATOM 1564 C CA . ALA A 1 199 ? 26.469 14.487 -9.876 1.00 30.95 199 ALA A CA 1
ATOM 1565 C C . ALA A 1 199 ? 27.468 14.888 -10.971 1.00 30.95 199 ALA A C 1
ATOM 1567 O O . ALA A 1 199 ? 27.132 14.878 -12.154 1.00 30.95 199 ALA A O 1
ATOM 1568 N N . SER A 1 200 ? 28.668 15.316 -10.579 1.00 29.80 200 SER A N 1
ATOM 1569 C CA . SER A 1 200 ? 29.781 15.525 -11.506 1.00 29.80 200 SER A CA 1
ATOM 1570 C C . SER A 1 200 ? 30.848 14.464 -11.266 1.00 29.80 200 SER A C 1
ATOM 1572 O O . SER A 1 200 ? 31.461 14.450 -10.199 1.00 29.80 200 SER A O 1
ATOM 1574 N N . GLU A 1 201 ? 31.104 13.640 -12.275 1.00 31.05 201 GLU A N 1
ATOM 1575 C CA . GLU A 1 201 ? 32.401 12.995 -12.471 1.00 31.05 201 GLU A CA 1
ATOM 1576 C C . GLU A 1 201 ? 33.206 13.843 -13.473 1.00 31.05 201 GLU A C 1
ATOM 1578 O O . GLU A 1 201 ? 32.666 14.358 -14.455 1.00 31.05 201 GLU A O 1
ATOM 1583 N N . GLU A 1 202 ? 34.481 14.073 -13.160 1.00 31.58 202 GLU A N 1
ATOM 1584 C CA . GLU A 1 202 ? 35.439 14.849 -13.960 1.00 31.58 202 GLU A CA 1
ATOM 1585 C C . GLU A 1 202 ? 35.684 14.238 -15.356 1.00 31.58 202 GLU A C 1
ATOM 1587 O O . GLU A 1 202 ? 35.625 13.017 -15.504 1.00 31.58 202 GLU A O 1
ATOM 1592 N N . PRO A 1 203 ? 36.087 15.032 -16.371 1.00 34.00 203 PRO A N 1
ATOM 1593 C CA . PRO A 1 203 ? 36.694 14.495 -17.581 1.00 34.00 203 PRO A CA 1
ATOM 1594 C C . PRO A 1 203 ? 38.229 14.569 -17.544 1.00 34.00 203 PRO A C 1
ATOM 1596 O O . PRO A 1 203 ? 38.822 15.606 -17.237 1.00 34.00 203 PRO A O 1
ATOM 1599 N N . ALA A 1 204 ? 38.855 13.458 -17.935 1.00 30.84 204 ALA A N 1
ATOM 1600 C CA . ALA A 1 204 ? 40.278 13.337 -18.223 1.00 30.84 204 ALA A CA 1
ATOM 1601 C C . ALA A 1 204 ? 40.676 14.021 -19.549 1.00 30.84 204 ALA A C 1
ATOM 1603 O O . ALA A 1 204 ? 39.880 14.155 -20.481 1.00 30.84 204 ALA A O 1
ATOM 1604 N N . GLU A 1 205 ? 41.940 14.440 -19.602 1.00 30.89 205 GLU A N 1
ATOM 1605 C CA . GLU A 1 205 ? 42.657 15.009 -20.747 1.00 30.89 205 GLU A CA 1
ATOM 1606 C C . GLU A 1 205 ? 42.794 14.039 -21.943 1.00 30.89 205 GLU A C 1
ATOM 1608 O O . GLU A 1 205 ? 42.833 12.825 -21.774 1.00 30.89 205 GLU A O 1
ATOM 1613 N N . GLU A 1 206 ? 42.995 14.598 -23.147 1.00 27.70 206 GLU A N 1
ATOM 1614 C CA . GLU A 1 206 ? 44.279 14.538 -23.890 1.00 27.70 206 GLU A CA 1
ATOM 1615 C C . GLU A 1 206 ? 44.140 14.387 -25.434 1.00 27.70 206 GLU A C 1
ATOM 1617 O O . GLU A 1 206 ? 43.559 13.445 -25.957 1.00 27.70 206 GLU A O 1
ATOM 1622 N N . LEU A 1 207 ? 44.708 15.387 -26.134 1.00 28.58 207 LEU A N 1
ATOM 1623 C CA . LEU A 1 207 ? 45.388 15.446 -27.451 1.00 28.58 207 LEU A CA 1
ATOM 1624 C C . LEU A 1 207 ? 44.990 14.518 -28.627 1.00 28.58 207 LEU A C 1
ATOM 1626 O O . LEU A 1 207 ? 45.092 13.303 -28.546 1.00 28.58 207 LEU A O 1
ATOM 1630 N N . ALA A 1 208 ? 44.848 15.109 -29.828 1.00 28.62 208 ALA A N 1
ATOM 1631 C CA . ALA A 1 208 ? 45.905 15.091 -30.865 1.00 28.62 208 ALA A CA 1
ATOM 1632 C C . ALA A 1 208 ? 45.469 15.742 -32.200 1.00 28.62 208 ALA A C 1
ATOM 1634 O O . ALA A 1 208 ? 44.366 15.538 -32.697 1.00 28.62 208 ALA A O 1
ATOM 1635 N N . ALA A 1 209 ? 46.391 16.500 -32.804 1.00 36.34 209 ALA A N 1
ATOM 1636 C CA . ALA A 1 209 ? 46.349 16.964 -34.195 1.00 36.34 209 ALA A CA 1
ATOM 1637 C C . ALA A 1 209 ? 46.683 15.824 -35.186 1.00 36.34 209 ALA A C 1
ATOM 1639 O O . ALA A 1 209 ? 47.184 14.778 -34.770 1.00 36.34 209 ALA A O 1
ATOM 1640 N N . PRO A 1 210 ? 46.549 16.054 -36.508 1.00 38.22 210 PRO A N 1
ATOM 1641 C CA . PRO A 1 210 ? 47.799 16.132 -37.271 1.00 38.22 210 PRO A CA 1
ATOM 1642 C C . PRO A 1 210 ? 47.826 17.158 -38.416 1.00 38.22 210 PRO A C 1
ATOM 1644 O O . PRO A 1 210 ? 46.824 17.730 -38.841 1.00 38.22 210 PRO A O 1
ATOM 1647 N N . ALA A 1 211 ? 49.056 17.372 -38.881 1.00 31.61 211 ALA A N 1
ATOM 1648 C CA . ALA A 1 211 ? 49.520 18.358 -39.839 1.00 31.61 211 ALA A CA 1
ATOM 1649 C C . ALA A 1 211 ? 49.678 17.821 -41.280 1.00 31.61 211 ALA A C 1
ATOM 1651 O O . ALA A 1 211 ? 49.894 16.636 -41.499 1.00 31.61 211 ALA A O 1
ATOM 1652 N N . GLU A 1 212 ? 49.631 18.776 -42.215 1.00 30.75 212 GLU A N 1
ATOM 1653 C CA . GLU A 1 212 ? 50.417 18.973 -43.451 1.00 30.75 212 GLU A CA 1
ATOM 1654 C C . GLU A 1 212 ? 50.746 17.845 -44.471 1.00 30.75 212 GLU A C 1
ATOM 1656 O O . GLU A 1 212 ? 51.475 16.902 -44.198 1.00 30.75 212 GLU A O 1
ATOM 1661 N N . ARG A 1 213 ? 50.399 18.187 -45.734 1.00 29.73 213 ARG A N 1
ATOM 1662 C CA . ARG A 1 213 ? 51.190 18.168 -46.999 1.00 29.73 213 ARG A CA 1
ATOM 1663 C C . ARG A 1 213 ? 51.720 16.843 -47.581 1.00 29.73 213 ARG A C 1
ATOM 1665 O O . ARG A 1 213 ? 52.615 16.227 -47.026 1.00 29.73 213 ARG A O 1
ATOM 1672 N N . ALA A 1 214 ? 51.410 16.598 -48.864 1.00 29.75 214 ALA A N 1
ATOM 1673 C CA . ALA A 1 214 ? 52.219 17.002 -50.040 1.00 29.75 214 ALA A CA 1
ATOM 1674 C C . ALA A 1 214 ? 51.833 16.198 -51.306 1.00 29.75 214 ALA A C 1
ATOM 1676 O O . ALA A 1 214 ? 51.623 14.996 -51.214 1.00 29.75 214 ALA A O 1
ATOM 1677 N N . SER A 1 215 ? 51.822 16.829 -52.491 1.00 31.48 215 SER A N 1
ATOM 1678 C CA . SER A 1 215 ? 52.697 16.475 -53.636 1.00 31.48 215 SER A CA 1
ATOM 1679 C C . SER A 1 215 ? 52.190 17.042 -54.976 1.00 31.48 215 SER A C 1
ATOM 1681 O O . SER A 1 215 ? 51.008 16.988 -55.296 1.00 31.48 215 SER A O 1
ATOM 1683 N N . GLN A 1 216 ? 53.143 17.562 -55.754 1.00 33.28 216 GLN A N 1
ATOM 1684 C CA . GLN A 1 216 ? 53.103 17.868 -57.195 1.00 33.28 216 GLN A CA 1
ATOM 1685 C C . GLN A 1 216 ? 52.956 16.541 -58.000 1.00 33.28 216 GLN A C 1
ATOM 1687 O O . GLN A 1 216 ? 53.123 15.477 -57.410 1.00 33.28 216 GLN A O 1
ATOM 1692 N N . THR A 1 217 ? 52.627 16.444 -59.297 1.00 33.53 217 THR A N 1
ATOM 1693 C CA . THR A 1 217 ? 53.082 17.171 -60.502 1.00 33.53 217 THR A CA 1
ATOM 1694 C C . THR A 1 217 ? 52.233 16.711 -61.710 1.00 33.53 217 THR A C 1
ATOM 1696 O O . THR A 1 217 ? 51.768 15.576 -61.730 1.00 33.53 217 THR A O 1
ATOM 1699 N N . ASN A 1 218 ? 52.092 17.579 -62.718 1.00 40.34 218 ASN A N 1
ATOM 1700 C CA . ASN A 1 218 ? 51.468 17.344 -64.032 1.00 40.34 218 ASN A CA 1
ATOM 1701 C C . ASN A 1 218 ? 52.266 16.388 -64.939 1.00 40.34 218 ASN A C 1
ATOM 1703 O O . ASN A 1 218 ? 53.470 16.589 -65.075 1.00 40.34 218 ASN A O 1
ATOM 1707 N N . GLU A 1 219 ? 51.576 15.521 -65.696 1.00 38.88 219 GLU A N 1
ATOM 1708 C CA . GLU A 1 219 ? 51.981 15.124 -67.059 1.00 38.88 219 GLU A CA 1
ATOM 1709 C C . GLU A 1 219 ? 50.786 14.613 -67.911 1.00 38.88 219 GLU A C 1
ATOM 1711 O O . GLU A 1 219 ? 50.095 13.670 -67.541 1.00 38.88 219 GLU A O 1
ATOM 1716 N N . SER A 1 220 ? 50.592 15.252 -69.079 1.00 43.59 220 SER A N 1
ATOM 1717 C CA . SER A 1 220 ? 49.797 14.865 -70.275 1.00 43.59 220 SER A CA 1
ATOM 1718 C C . SER A 1 220 ? 48.268 14.659 -70.159 1.00 43.59 220 SER A C 1
ATOM 1720 O O . SER A 1 220 ? 47.808 13.608 -69.733 1.00 43.59 220 SER A O 1
ATOM 1722 N N . VAL A 1 221 ? 47.480 15.638 -70.641 1.00 50.56 221 VAL A N 1
ATOM 1723 C CA . VAL A 1 221 ? 46.021 15.741 -70.397 1.00 50.56 221 VAL A CA 1
ATOM 1724 C C . VAL A 1 221 ? 45.109 15.435 -71.610 1.00 50.56 221 VAL A C 1
ATOM 1726 O O . VAL A 1 221 ? 44.061 14.836 -71.428 1.00 50.56 221 VAL A O 1
ATOM 1729 N N . GLU A 1 222 ? 45.467 15.701 -72.866 1.00 51.81 222 GLU A N 1
ATOM 1730 C CA . GLU A 1 222 ? 44.414 15.800 -73.911 1.00 51.81 222 GLU A CA 1
ATOM 1731 C C . GLU A 1 222 ? 43.948 14.498 -74.609 1.00 51.81 222 GLU A C 1
ATOM 1733 O O . GLU A 1 222 ? 43.009 14.546 -75.395 1.00 51.81 222 GLU A O 1
ATOM 1738 N N . ALA A 1 223 ? 44.538 13.323 -74.350 1.00 49.69 223 ALA A N 1
ATOM 1739 C CA . ALA A 1 223 ? 44.074 12.047 -74.948 1.00 49.69 223 ALA A CA 1
ATOM 1740 C C . ALA A 1 223 ? 43.493 11.047 -73.927 1.00 49.69 223 ALA A C 1
ATOM 1742 O O . ALA A 1 223 ? 43.022 9.971 -74.297 1.00 49.69 223 ALA A O 1
ATOM 1743 N N . VAL A 1 224 ? 43.540 11.398 -72.640 1.00 52.94 224 VAL A N 1
ATOM 1744 C CA . VAL A 1 224 ? 42.998 10.608 -71.523 1.00 52.94 224 VAL A CA 1
ATOM 1745 C C . VAL A 1 224 ? 41.629 11.149 -71.093 1.00 52.94 224 VAL A C 1
ATOM 1747 O O . VAL A 1 224 ? 40.804 10.377 -70.614 1.00 52.94 224 VAL A O 1
ATOM 1750 N N . GLU A 1 225 ? 41.344 12.433 -71.329 1.00 52.22 225 GLU A N 1
ATOM 1751 C CA . GLU A 1 225 ? 40.101 13.088 -70.904 1.00 52.22 225 GLU A CA 1
ATOM 1752 C C . GLU A 1 225 ? 38.835 12.480 -71.523 1.00 52.22 225 GLU A C 1
ATOM 1754 O O . GLU A 1 225 ? 37.918 12.176 -70.770 1.00 52.22 225 GLU A O 1
ATOM 1759 N N . ASP A 1 226 ? 38.785 12.181 -72.825 1.00 51.78 226 ASP A N 1
ATOM 1760 C CA . ASP A 1 226 ? 37.561 11.631 -73.444 1.00 51.78 226 ASP A CA 1
ATOM 1761 C C . ASP A 1 226 ? 37.231 10.196 -72.978 1.00 51.78 226 ASP A C 1
ATOM 1763 O O . ASP A 1 226 ? 36.065 9.840 -72.791 1.00 51.78 226 ASP A O 1
ATOM 1767 N N . ASN A 1 227 ? 38.249 9.370 -72.708 1.00 54.34 227 ASN A N 1
ATOM 1768 C CA . ASN A 1 227 ? 38.046 8.022 -72.162 1.00 54.34 227 ASN A CA 1
ATOM 1769 C C . ASN A 1 227 ? 37.746 8.044 -70.654 1.00 54.34 227 ASN A C 1
ATOM 1771 O O . ASN A 1 227 ? 36.994 7.200 -70.171 1.00 54.34 227 ASN A O 1
ATOM 1775 N N . VAL A 1 228 ? 38.296 9.008 -69.906 1.00 59.66 228 VAL A N 1
ATOM 1776 C CA . VAL A 1 228 ? 38.006 9.183 -68.474 1.00 59.66 228 VAL A CA 1
ATOM 1777 C C . VAL A 1 228 ? 36.625 9.793 -68.255 1.00 59.66 228 VAL A C 1
ATOM 1779 O O . VAL A 1 228 ? 35.944 9.363 -67.332 1.00 59.66 228 VAL A O 1
ATOM 1782 N N . LEU A 1 229 ? 36.165 10.720 -69.103 1.00 60.16 229 LEU A N 1
ATOM 1783 C CA . LEU A 1 229 ? 34.823 11.301 -68.993 1.00 60.16 229 LEU A CA 1
ATOM 1784 C C . LEU A 1 229 ? 33.733 10.254 -69.262 1.00 60.16 229 LEU A C 1
ATOM 1786 O O . LEU A 1 229 ? 32.745 10.190 -68.535 1.00 60.16 229 LEU A O 1
ATOM 1790 N N . THR A 1 230 ? 33.942 9.399 -70.268 1.00 63.53 230 THR A N 1
ATOM 1791 C CA . THR A 1 230 ? 32.999 8.324 -70.611 1.00 63.53 230 THR A CA 1
ATOM 1792 C C . THR A 1 230 ? 32.965 7.255 -69.512 1.00 63.53 230 THR A C 1
ATOM 1794 O O . THR A 1 230 ? 31.893 6.911 -69.024 1.00 63.53 230 THR A O 1
ATOM 1797 N N . ALA A 1 231 ? 34.131 6.816 -69.019 1.00 67.62 231 ALA A N 1
ATOM 1798 C CA . ALA A 1 231 ? 34.211 5.860 -67.911 1.00 67.62 231 ALA A CA 1
ATOM 1799 C C . ALA A 1 231 ? 33.714 6.436 -66.569 1.00 67.62 231 ALA A C 1
ATOM 1801 O O . ALA A 1 231 ? 33.200 5.696 -65.732 1.00 67.62 231 ALA A O 1
ATOM 1802 N N . ALA A 1 232 ? 33.859 7.746 -66.339 1.00 69.50 232 ALA A N 1
ATOM 1803 C CA . ALA A 1 232 ? 33.308 8.419 -65.164 1.00 69.50 232 ALA A CA 1
ATOM 1804 C C . ALA A 1 232 ? 31.778 8.505 -65.232 1.00 69.50 232 ALA A C 1
ATOM 1806 O O . ALA A 1 232 ? 31.126 8.206 -64.237 1.00 69.50 232 ALA A O 1
ATOM 1807 N N . SER A 1 233 ? 31.213 8.822 -66.402 1.00 73.56 233 SER A N 1
ATOM 1808 C CA . SER A 1 233 ? 29.761 8.848 -66.616 1.00 73.56 233 SER A CA 1
ATOM 1809 C C . SER A 1 233 ? 29.127 7.466 -66.438 1.00 73.56 233 SER A C 1
ATOM 1811 O O . SER A 1 233 ? 28.113 7.350 -65.760 1.00 73.56 233 SER A O 1
ATOM 1813 N N . GLU A 1 234 ? 29.733 6.408 -66.988 1.00 77.12 234 GLU A N 1
ATOM 1814 C CA . GLU A 1 234 ? 29.247 5.026 -66.820 1.00 77.12 234 GLU A CA 1
ATOM 1815 C C . GLU A 1 234 ? 29.348 4.559 -65.359 1.00 77.12 234 GLU A C 1
ATOM 1817 O O . GLU A 1 234 ? 28.474 3.858 -64.848 1.00 77.12 234 GLU A O 1
ATOM 1822 N N . LYS A 1 235 ? 30.401 4.979 -64.648 1.00 80.38 235 LYS A N 1
ATOM 1823 C CA . LYS A 1 235 ? 30.557 4.688 -63.220 1.00 80.38 235 LYS A CA 1
ATOM 1824 C C . LYS A 1 235 ? 29.531 5.438 -62.367 1.00 80.38 235 LYS A C 1
ATOM 1826 O O . LYS A 1 235 ? 29.025 4.868 -61.407 1.00 80.38 235 LYS A O 1
ATOM 1831 N N . GLU A 1 236 ? 29.227 6.692 -62.692 1.00 81.25 236 GLU A N 1
ATOM 1832 C CA . GLU A 1 236 ? 28.177 7.462 -62.016 1.00 81.25 236 GLU A CA 1
ATOM 1833 C C . GLU A 1 236 ? 26.785 6.875 -62.269 1.00 81.25 236 GLU A C 1
ATOM 1835 O O . GLU A 1 236 ? 25.989 6.799 -61.335 1.00 81.25 236 GLU A O 1
ATOM 1840 N N . GLU A 1 237 ? 26.505 6.403 -63.486 1.00 81.81 237 GLU A N 1
ATOM 1841 C CA . GLU A 1 237 ? 25.251 5.721 -63.822 1.00 81.81 237 GLU A CA 1
ATOM 1842 C C . GLU A 1 237 ? 25.091 4.420 -63.025 1.00 81.81 237 GLU A C 1
ATOM 1844 O O . GLU A 1 237 ? 24.066 4.228 -62.373 1.00 81.81 237 GLU A O 1
ATOM 1849 N N . HIS A 1 238 ? 26.140 3.596 -62.945 1.00 82.88 238 HIS A N 1
ATOM 1850 C CA . HIS A 1 238 ? 26.126 2.386 -62.118 1.00 82.88 238 HIS A CA 1
ATOM 1851 C C . HIS A 1 238 ? 25.938 2.695 -60.623 1.00 82.88 238 HIS A C 1
ATOM 1853 O O . HIS A 1 238 ? 25.199 1.997 -59.933 1.00 82.88 238 HIS A O 1
ATOM 1859 N N . ILE A 1 239 ? 26.583 3.746 -60.099 1.00 87.81 239 ILE A N 1
ATOM 1860 C CA . ILE A 1 239 ? 26.397 4.177 -58.701 1.00 87.81 239 ILE A CA 1
ATOM 1861 C C . ILE A 1 239 ? 24.956 4.652 -58.471 1.00 87.81 239 ILE A C 1
ATOM 1863 O O . ILE A 1 239 ? 24.374 4.382 -57.421 1.00 87.81 239 ILE A O 1
ATOM 1867 N N . MET A 1 240 ? 24.360 5.359 -59.433 1.00 87.94 240 MET A N 1
ATOM 1868 C CA . MET A 1 240 ? 22.965 5.787 -59.339 1.00 87.94 240 MET A CA 1
ATOM 1869 C C . MET A 1 240 ? 21.997 4.602 -59.372 1.00 87.94 240 MET A C 1
ATOM 1871 O O . MET A 1 240 ? 21.071 4.579 -58.564 1.00 87.94 240 MET A O 1
ATOM 1875 N N . GLU A 1 241 ? 22.213 3.609 -60.235 1.00 90.88 241 GLU A N 1
ATOM 1876 C CA . GLU A 1 241 ? 21.396 2.389 -60.274 1.00 90.88 241 GLU A CA 1
ATOM 1877 C C . GLU A 1 241 ? 21.507 1.580 -58.975 1.00 90.88 241 GLU A C 1
ATOM 1879 O O . GLU A 1 241 ? 20.484 1.169 -58.422 1.00 90.88 241 GLU A O 1
ATOM 1884 N N . GLU A 1 242 ? 22.719 1.425 -58.436 1.00 91.38 242 GLU A N 1
ATOM 1885 C CA . GLU A 1 242 ? 22.955 0.752 -57.153 1.00 91.38 242 GLU A CA 1
ATOM 1886 C C . GLU A 1 242 ? 22.248 1.484 -56.000 1.00 91.38 242 GLU A C 1
ATOM 1888 O O . GLU A 1 242 ? 21.533 0.862 -55.211 1.00 91.38 242 GLU A O 1
ATOM 1893 N N . ASN A 1 243 ? 22.338 2.818 -55.957 1.00 91.94 243 ASN A N 1
ATOM 1894 C CA . ASN A 1 243 ? 21.633 3.635 -54.967 1.00 91.94 243 ASN A CA 1
ATOM 1895 C C . ASN A 1 243 ? 20.106 3.532 -55.104 1.00 91.94 243 ASN A C 1
ATOM 1897 O O . ASN A 1 243 ? 19.402 3.481 -54.096 1.00 91.94 243 ASN A O 1
ATOM 1901 N N . ILE A 1 244 ? 19.569 3.503 -56.329 1.00 91.56 244 ILE A N 1
ATOM 1902 C CA . ILE A 1 244 ? 18.128 3.325 -56.564 1.00 91.56 244 ILE A CA 1
ATOM 1903 C C . ILE A 1 244 ? 17.678 1.961 -56.037 1.00 91.56 244 ILE A C 1
ATOM 1905 O O . ILE A 1 244 ? 16.651 1.881 -55.362 1.00 91.56 244 ILE A O 1
ATOM 1909 N N . GLN A 1 245 ? 18.451 0.906 -56.293 1.00 91.88 245 GLN A N 1
ATOM 1910 C CA . GLN A 1 245 ? 18.132 -0.441 -55.830 1.00 91.88 245 GLN A CA 1
ATOM 1911 C C . GLN A 1 245 ? 18.218 -0.561 -54.298 1.00 91.88 245 GLN A C 1
ATOM 1913 O O . GLN A 1 245 ? 17.354 -1.182 -53.668 1.00 91.88 245 GLN A O 1
ATOM 1918 N N . GLU A 1 246 ? 19.211 0.079 -53.674 1.00 93.12 246 GLU A N 1
ATOM 1919 C CA . GLU A 1 246 ? 19.324 0.151 -52.215 1.00 93.12 246 GLU A CA 1
ATOM 1920 C C . GLU A 1 246 ? 18.137 0.912 -51.601 1.00 93.12 246 GLU A C 1
ATOM 1922 O O . GLU A 1 246 ? 17.533 0.450 -50.629 1.00 93.12 246 GLU A O 1
ATOM 1927 N N . LEU A 1 247 ? 17.758 2.055 -52.182 1.00 92.31 247 LEU A N 1
ATOM 1928 C CA . LEU A 1 247 ? 16.618 2.851 -51.725 1.00 92.31 247 LEU A CA 1
ATOM 1929 C C . LEU A 1 247 ? 15.289 2.105 -51.878 1.00 92.31 247 LEU A C 1
ATOM 1931 O O . LEU A 1 247 ? 14.460 2.180 -50.975 1.00 92.31 247 LEU A O 1
ATOM 1935 N N . GLN A 1 248 ? 15.097 1.355 -52.966 1.00 94.50 248 GLN A N 1
ATOM 1936 C CA . GLN A 1 248 ? 13.921 0.496 -53.151 1.00 94.50 248 GLN A CA 1
ATOM 1937 C C . GLN A 1 248 ? 13.857 -0.597 -52.082 1.00 94.50 248 GLN A C 1
ATOM 1939 O O . GLN A 1 248 ? 12.826 -0.771 -51.443 1.00 94.50 248 GLN A O 1
ATOM 1944 N N . THR A 1 249 ? 14.983 -1.255 -51.800 1.00 93.88 249 THR A N 1
ATOM 1945 C CA . THR A 1 249 ? 15.051 -2.288 -50.754 1.00 93.88 249 THR A CA 1
ATOM 1946 C C . THR A 1 249 ? 14.733 -1.711 -49.369 1.00 93.88 249 THR A C 1
ATOM 1948 O O . THR A 1 249 ? 14.025 -2.333 -48.576 1.00 93.88 249 THR A O 1
ATOM 1951 N N . LYS A 1 250 ? 15.224 -0.500 -49.067 1.00 92.94 250 LYS A N 1
ATOM 1952 C CA . LYS A 1 250 ? 14.901 0.210 -47.818 1.00 92.94 250 LYS A CA 1
ATOM 1953 C C . LYS A 1 250 ? 13.429 0.610 -47.744 1.00 92.94 250 LYS A C 1
ATOM 1955 O O . LYS A 1 250 ? 12.852 0.534 -46.662 1.00 92.94 250 LYS A O 1
ATOM 1960 N N . LEU A 1 251 ? 12.835 1.025 -48.863 1.00 93.94 251 LEU A N 1
ATOM 1961 C CA . LEU A 1 251 ? 11.419 1.375 -48.933 1.00 93.94 251 LEU A CA 1
ATOM 1962 C C . LEU A 1 251 ? 10.539 0.148 -48.674 1.00 93.94 251 LEU A C 1
ATOM 1964 O O . LEU A 1 251 ? 9.697 0.205 -47.784 1.00 93.94 251 LEU A O 1
ATOM 1968 N N . ASP A 1 252 ? 10.799 -0.974 -49.346 1.00 94.25 252 ASP A N 1
ATOM 1969 C CA . ASP A 1 252 ? 10.048 -2.222 -49.150 1.00 94.25 252 ASP A CA 1
ATOM 1970 C C . ASP A 1 252 ? 10.149 -2.721 -47.697 1.00 94.25 252 ASP A C 1
ATOM 1972 O O . ASP A 1 252 ? 9.164 -3.155 -47.094 1.00 94.25 252 ASP A O 1
ATOM 1976 N N . ALA A 1 253 ? 11.341 -2.618 -47.095 1.00 92.50 253 ALA A N 1
ATOM 1977 C CA . ALA A 1 253 ? 11.551 -2.966 -45.692 1.00 92.50 253 ALA A CA 1
ATOM 1978 C C . ALA A 1 253 ? 10.779 -2.036 -44.739 1.00 92.50 253 ALA A C 1
ATOM 1980 O O . ALA A 1 253 ? 10.196 -2.506 -43.758 1.00 92.50 253 ALA A O 1
ATOM 1981 N N . ALA A 1 254 ? 10.747 -0.731 -45.026 1.00 90.56 254 ALA A N 1
ATOM 1982 C CA . ALA A 1 254 ? 9.985 0.240 -44.249 1.00 90.56 254 ALA A CA 1
ATOM 1983 C C . ALA A 1 254 ? 8.472 -0.003 -44.372 1.00 90.56 254 ALA A C 1
ATOM 1985 O O . ALA A 1 254 ? 7.776 -0.023 -43.358 1.00 90.56 254 ALA A O 1
ATOM 1986 N N . GLU A 1 255 ? 7.962 -0.266 -45.577 1.00 94.44 255 GLU A N 1
ATOM 1987 C CA . GLU A 1 255 ? 6.551 -0.592 -45.805 1.00 94.44 255 GLU A CA 1
ATOM 1988 C C . GLU A 1 255 ? 6.147 -1.866 -45.050 1.00 94.44 255 GLU A C 1
ATOM 1990 O O . GLU A 1 255 ? 5.161 -1.860 -44.308 1.00 94.44 255 GLU A O 1
ATOM 1995 N N . ALA A 1 256 ? 6.954 -2.929 -45.117 1.00 93.50 256 ALA A N 1
ATOM 1996 C CA . ALA A 1 256 ? 6.710 -4.154 -44.356 1.00 93.50 256 ALA A CA 1
ATOM 1997 C C . ALA A 1 256 ? 6.712 -3.915 -42.833 1.00 93.50 256 ALA A C 1
ATOM 1999 O O . ALA A 1 256 ? 5.864 -4.457 -42.117 1.00 93.50 256 ALA A O 1
ATOM 2000 N N . ALA A 1 257 ? 7.626 -3.076 -42.330 1.00 92.06 257 ALA A N 1
ATOM 2001 C CA . ALA A 1 257 ? 7.670 -2.701 -40.919 1.00 92.06 257 ALA A CA 1
ATOM 2002 C C . ALA A 1 257 ? 6.415 -1.920 -40.493 1.00 92.06 257 ALA A C 1
ATOM 2004 O O . ALA A 1 257 ? 5.837 -2.221 -39.447 1.00 92.06 257 ALA A O 1
ATOM 2005 N N . THR A 1 258 ? 5.946 -0.976 -41.318 1.00 92.31 258 THR A N 1
ATOM 2006 C CA . THR A 1 258 ? 4.714 -0.220 -41.034 1.00 92.31 258 THR A CA 1
ATOM 2007 C C . THR A 1 258 ? 3.474 -1.109 -41.027 1.00 92.31 258 THR A C 1
ATOM 2009 O O . THR A 1 258 ? 2.634 -0.975 -40.141 1.00 92.31 258 THR A O 1
ATOM 2012 N N . LEU A 1 259 ? 3.378 -2.069 -41.951 1.00 93.50 259 LEU A N 1
ATOM 2013 C CA . LEU A 1 259 ? 2.242 -2.986 -42.041 1.00 93.50 259 LEU A CA 1
ATOM 2014 C C . LEU A 1 259 ? 2.199 -3.935 -40.832 1.00 93.50 259 LEU A C 1
ATOM 2016 O O . LEU A 1 259 ? 1.133 -4.182 -40.267 1.00 93.50 259 LEU A O 1
ATOM 2020 N N . LYS A 1 260 ? 3.371 -4.386 -40.364 1.00 93.94 260 LYS A N 1
ATOM 2021 C CA . LYS A 1 260 ? 3.499 -5.142 -39.112 1.00 93.94 260 LYS A CA 1
ATOM 2022 C C . LYS A 1 260 ? 3.071 -4.304 -37.904 1.00 93.94 260 LYS A C 1
ATOM 2024 O O . LYS A 1 260 ? 2.272 -4.782 -37.103 1.00 93.94 260 LYS A O 1
ATOM 2029 N N . ALA A 1 261 ? 3.549 -3.064 -37.790 1.00 89.88 261 ALA A N 1
ATOM 2030 C CA . ALA A 1 261 ? 3.165 -2.164 -36.702 1.00 89.88 261 ALA A CA 1
ATOM 2031 C C . ALA A 1 261 ? 1.647 -1.920 -36.670 1.00 89.88 261 ALA A C 1
ATOM 2033 O O . ALA A 1 261 ? 1.041 -1.975 -35.603 1.00 89.88 261 ALA A O 1
ATOM 2034 N N . LEU A 1 262 ? 1.018 -1.742 -37.836 1.00 93.31 262 LEU A N 1
ATOM 2035 C CA . LEU A 1 262 ? -0.425 -1.528 -37.942 1.00 93.31 262 LEU A CA 1
ATOM 2036 C C . LEU A 1 262 ? -1.228 -2.749 -37.461 1.00 93.31 262 LEU A C 1
ATOM 2038 O O . LEU A 1 262 ? -2.186 -2.585 -36.712 1.00 93.31 262 LEU A O 1
ATOM 2042 N N . SER A 1 263 ? -0.784 -3.968 -37.790 1.00 93.31 263 SER A N 1
ATOM 2043 C CA . SER A 1 263 ? -1.416 -5.200 -37.284 1.00 93.31 263 SER A CA 1
ATOM 2044 C C . SER A 1 263 ? -1.298 -5.364 -35.759 1.00 93.31 263 SER A C 1
ATOM 2046 O O . SER A 1 263 ? -2.228 -5.839 -35.101 1.00 93.31 263 SER A O 1
ATOM 2048 N N . THR A 1 264 ? -0.177 -4.926 -35.172 1.00 92.94 264 THR A N 1
ATOM 2049 C CA . THR A 1 264 ? 0.003 -4.911 -33.714 1.00 92.94 264 THR A CA 1
ATOM 2050 C C . THR A 1 264 ? -0.959 -3.922 -33.063 1.00 92.94 264 THR A C 1
ATOM 2052 O O . THR A 1 264 ? -1.609 -4.270 -32.080 1.00 92.94 264 THR A O 1
ATOM 2055 N N . VAL A 1 265 ? -1.099 -2.721 -33.635 1.00 92.44 265 VAL A N 1
ATOM 2056 C CA . VAL A 1 265 ? -2.028 -1.697 -33.136 1.00 92.44 265 VAL A CA 1
ATOM 2057 C C . VAL A 1 265 ? -3.475 -2.182 -33.210 1.00 92.44 265 VAL A C 1
ATOM 2059 O O . VAL A 1 265 ? -4.204 -2.033 -32.236 1.00 92.44 265 VAL A O 1
ATOM 2062 N N . GLU A 1 266 ? -3.895 -2.817 -34.308 1.00 94.50 266 GLU A N 1
ATOM 2063 C CA . GLU A 1 266 ? -5.242 -3.400 -34.408 1.00 94.50 266 GLU A CA 1
ATOM 2064 C C . GLU A 1 266 ? -5.503 -4.429 -33.301 1.00 94.50 266 GLU A C 1
ATOM 2066 O O . GLU A 1 266 ? -6.553 -4.396 -32.660 1.00 94.50 266 GLU A O 1
ATOM 2071 N N . THR A 1 267 ? -4.519 -5.288 -33.019 1.00 93.19 267 THR A N 1
ATOM 2072 C CA . THR A 1 267 ? -4.616 -6.280 -31.939 1.00 93.19 267 THR A CA 1
ATOM 2073 C C . THR A 1 267 ? -4.729 -5.601 -30.569 1.00 93.19 267 THR A C 1
ATOM 2075 O O . THR A 1 267 ? -5.577 -5.969 -29.759 1.00 93.19 267 THR A O 1
ATOM 2078 N N . GLN A 1 268 ? -3.922 -4.570 -30.310 1.00 92.25 268 GLN A N 1
ATOM 2079 C CA . GLN A 1 268 ? -3.986 -3.807 -29.061 1.00 92.25 268 GLN A CA 1
ATOM 2080 C C . GLN A 1 268 ? -5.339 -3.111 -28.883 1.00 92.25 268 GLN A C 1
ATOM 2082 O O . GLN A 1 268 ? -5.909 -3.171 -27.798 1.00 92.25 268 GLN A O 1
ATOM 2087 N N . VAL A 1 269 ? -5.892 -2.515 -29.944 1.00 94.81 269 VAL A N 1
ATOM 2088 C CA . VAL A 1 269 ? -7.217 -1.877 -29.911 1.00 94.81 269 VAL A CA 1
ATOM 2089 C C . VAL A 1 269 ? -8.308 -2.890 -29.563 1.00 94.81 269 VAL A C 1
ATOM 2091 O O . VAL A 1 269 ? -9.177 -2.583 -28.748 1.00 94.81 269 VAL A O 1
ATOM 2094 N N . THR A 1 270 ? -8.253 -4.107 -30.117 1.00 93.62 270 THR A N 1
ATOM 2095 C CA . THR A 1 270 ? -9.209 -5.161 -29.741 1.00 93.62 270 THR A CA 1
ATOM 2096 C C . THR A 1 270 ? -9.077 -5.563 -28.273 1.00 93.62 270 THR A C 1
ATOM 2098 O O . THR A 1 270 ? -10.084 -5.623 -27.574 1.00 93.62 270 THR A O 1
ATOM 2101 N N . THR A 1 271 ? -7.851 -5.728 -27.769 1.00 94.25 271 THR A N 1
ATOM 2102 C CA . THR A 1 271 ? -7.613 -6.067 -26.359 1.00 94.25 271 THR A CA 1
ATOM 2103 C C . THR A 1 271 ? -8.108 -4.971 -25.416 1.00 94.25 271 THR A C 1
ATOM 2105 O O . THR A 1 271 ? -8.728 -5.276 -24.402 1.00 94.25 271 THR A O 1
ATOM 2108 N N . ILE A 1 272 ? -7.878 -3.696 -25.746 1.00 92.06 272 ILE A N 1
ATOM 2109 C CA . ILE A 1 272 ? -8.367 -2.563 -24.946 1.00 92.06 272 ILE A CA 1
ATOM 2110 C C . ILE A 1 272 ? -9.897 -2.575 -24.891 1.00 92.06 272 ILE A C 1
ATOM 2112 O O . ILE A 1 272 ? -10.464 -2.466 -23.807 1.00 92.06 272 ILE A O 1
ATOM 2116 N N . SER A 1 273 ? -10.566 -2.784 -26.028 1.00 94.94 273 SER A N 1
ATOM 2117 C CA . SER A 1 273 ? -12.030 -2.866 -26.070 1.00 94.94 273 SER A CA 1
ATOM 2118 C C . SER A 1 273 ? -12.578 -4.012 -25.209 1.00 94.94 273 SER A C 1
ATOM 2120 O O . SER A 1 273 ? -13.614 -3.847 -24.562 1.00 94.94 273 SER A O 1
ATOM 2122 N N . ASP A 1 274 ? -11.907 -5.166 -25.192 1.00 94.94 274 ASP A N 1
ATOM 2123 C CA . ASP A 1 274 ? -12.306 -6.307 -24.362 1.00 94.94 274 ASP A CA 1
ATOM 2124 C C . ASP A 1 274 ? -12.096 -6.017 -22.865 1.00 94.94 274 ASP A C 1
ATOM 2126 O O . ASP A 1 274 ? -12.941 -6.361 -22.033 1.00 94.94 274 ASP A O 1
ATOM 2130 N N . LEU A 1 275 ? -11.002 -5.333 -22.512 1.00 94.19 275 LEU A N 1
ATOM 2131 C CA . LEU A 1 275 ? -10.719 -4.909 -21.138 1.00 94.19 275 LEU A CA 1
ATOM 2132 C C . LEU A 1 275 ? -11.725 -3.868 -20.636 1.00 94.19 275 LEU A C 1
ATOM 2134 O O . LEU A 1 275 ? -12.192 -3.976 -19.502 1.00 94.19 275 LEU A O 1
ATOM 2138 N N . GLU A 1 276 ? -12.112 -2.898 -21.466 1.00 95.12 276 GLU A N 1
ATOM 2139 C CA . GLU A 1 276 ? -13.147 -1.913 -21.128 1.00 95.12 276 GLU A CA 1
ATOM 2140 C C . GLU A 1 276 ? -14.503 -2.585 -20.868 1.00 95.12 276 GLU A C 1
ATOM 2142 O O . GLU A 1 276 ? -15.195 -2.246 -19.903 1.00 95.12 276 GLU A O 1
ATOM 2147 N N . ALA A 1 277 ? -14.867 -3.586 -21.678 1.00 95.12 277 ALA A N 1
ATOM 2148 C CA . ALA A 1 277 ? -16.083 -4.367 -21.469 1.00 95.12 277 ALA A CA 1
ATOM 2149 C C . ALA A 1 277 ? -16.041 -5.151 -20.144 1.00 95.12 277 ALA A C 1
ATOM 2151 O O . ALA A 1 277 ? -17.009 -5.121 -19.378 1.00 95.12 277 ALA A O 1
ATOM 2152 N N . ALA A 1 278 ? -14.911 -5.794 -19.831 1.00 93.62 278 ALA A N 1
ATOM 2153 C CA . ALA A 1 278 ? -14.722 -6.512 -18.570 1.00 93.62 278 ALA A CA 1
ATOM 2154 C C . ALA A 1 278 ? -14.742 -5.572 -17.349 1.00 93.62 278 ALA A C 1
ATOM 2156 O O . ALA A 1 278 ? -15.323 -5.899 -16.310 1.00 93.62 278 ALA A O 1
ATOM 2157 N N . ALA A 1 279 ? -14.155 -4.378 -17.468 1.00 93.38 279 ALA A N 1
ATOM 2158 C CA . ALA A 1 279 ? -14.172 -3.362 -16.419 1.00 93.38 279 ALA A CA 1
ATOM 2159 C C . ALA A 1 279 ? -15.594 -2.846 -16.145 1.00 93.38 279 ALA A C 1
ATOM 2161 O O . ALA A 1 279 ? -15.985 -2.690 -14.984 1.00 93.38 279 ALA A O 1
ATOM 2162 N N . ALA A 1 280 ? -16.396 -2.637 -17.194 1.00 94.69 280 ALA A N 1
ATOM 2163 C CA . ALA A 1 280 ? -17.800 -2.258 -17.062 1.00 94.69 280 ALA A CA 1
ATOM 2164 C C . ALA A 1 280 ? -18.630 -3.349 -16.357 1.00 94.69 280 ALA A C 1
ATOM 2166 O O . ALA A 1 280 ? -19.425 -3.035 -15.468 1.00 94.69 280 ALA A O 1
ATOM 2167 N N . GLU A 1 281 ? -18.412 -4.626 -16.691 1.00 96.31 281 GLU A N 1
ATOM 2168 C CA . GLU A 1 281 ? -19.070 -5.759 -16.021 1.00 96.31 281 GLU A CA 1
ATOM 2169 C C . GLU A 1 281 ? -18.688 -5.843 -14.534 1.00 96.31 281 GLU A C 1
ATOM 2171 O O . GLU A 1 281 ? -19.558 -5.975 -13.669 1.00 96.31 281 GLU A O 1
ATOM 2176 N N . SER A 1 282 ? -17.397 -5.699 -14.219 1.00 92.75 282 SER A N 1
ATOM 2177 C CA . SER A 1 282 ? -16.911 -5.684 -12.835 1.00 92.75 282 SER A CA 1
ATOM 2178 C C . SER A 1 282 ? -17.521 -4.530 -12.032 1.00 92.75 282 SER A C 1
ATOM 2180 O O . SER A 1 282 ? -18.010 -4.731 -10.920 1.00 92.75 282 SER A O 1
ATOM 2182 N N . THR A 1 283 ? -17.588 -3.336 -12.628 1.00 96.00 283 THR A N 1
ATOM 2183 C CA . THR A 1 283 ? -18.193 -2.148 -12.004 1.00 96.00 283 THR A CA 1
ATOM 2184 C C . THR A 1 283 ? -19.672 -2.378 -11.690 1.00 96.00 283 THR A C 1
ATOM 2186 O O . THR A 1 283 ? -20.121 -2.079 -10.585 1.00 96.00 283 THR A O 1
ATOM 2189 N N . ALA A 1 284 ? -20.431 -2.972 -12.617 1.00 95.88 284 ALA A N 1
ATOM 2190 C CA . ALA A 1 284 ? -21.835 -3.311 -12.385 1.00 95.88 284 ALA A CA 1
ATOM 2191 C C . ALA A 1 284 ? -22.008 -4.300 -11.218 1.00 95.88 284 ALA A C 1
ATOM 2193 O O . ALA A 1 284 ? -22.904 -4.134 -10.389 1.00 95.88 284 ALA A O 1
ATOM 2194 N N . LYS A 1 285 ? -21.114 -5.289 -11.109 1.00 96.25 285 LYS A N 1
ATOM 2195 C CA . LYS A 1 285 ? -21.124 -6.274 -10.022 1.00 96.25 285 LYS A CA 1
ATOM 2196 C C . LYS A 1 285 ? -20.751 -5.672 -8.667 1.00 96.25 285 LYS A C 1
ATOM 2198 O O . LYS A 1 285 ? -21.309 -6.079 -7.651 1.00 96.25 285 LYS A O 1
ATOM 2203 N N . ILE A 1 286 ? -19.838 -4.701 -8.638 1.00 94.50 286 ILE A N 1
ATOM 2204 C CA . ILE A 1 286 ? -19.496 -3.959 -7.415 1.00 94.50 286 ILE A CA 1
ATOM 2205 C C . ILE A 1 286 ? -20.724 -3.205 -6.902 1.00 94.50 286 ILE A C 1
ATOM 2207 O O . ILE A 1 286 ? -21.080 -3.368 -5.739 1.00 94.50 286 ILE A O 1
ATOM 2211 N N . VAL A 1 287 ? -21.425 -2.477 -7.776 1.00 96.06 287 VAL A N 1
ATOM 2212 C CA . VAL A 1 287 ? -22.652 -1.752 -7.403 1.00 96.06 287 VAL A CA 1
ATOM 2213 C C . VAL A 1 287 ? -23.727 -2.706 -6.865 1.00 96.06 287 VAL A C 1
ATOM 2215 O O . VAL A 1 287 ? -24.384 -2.403 -5.871 1.00 96.06 287 VAL A O 1
ATOM 2218 N N . GLU A 1 288 ? -23.895 -3.885 -7.471 1.00 96.94 288 GLU A N 1
ATOM 2219 C CA . GLU A 1 288 ? -24.825 -4.909 -6.971 1.00 96.94 288 GLU A CA 1
ATOM 2220 C C . GLU A 1 288 ? -24.450 -5.394 -5.558 1.00 96.94 288 GLU A C 1
ATOM 2222 O O . GLU A 1 288 ? -25.315 -5.504 -4.684 1.00 96.94 288 GLU A O 1
ATOM 2227 N N . LEU A 1 289 ? -23.160 -5.644 -5.309 1.00 96.25 289 LEU A N 1
ATOM 2228 C CA . LEU A 1 289 ? -22.664 -6.074 -4.001 1.00 96.25 289 LEU A CA 1
ATOM 2229 C C . LEU A 1 289 ? -22.795 -4.982 -2.933 1.00 96.25 289 LEU A C 1
ATOM 2231 O O . LEU A 1 289 ? -23.123 -5.301 -1.792 1.00 96.25 289 LEU A O 1
ATOM 2235 N N . GLU A 1 290 ? -22.588 -3.712 -3.282 1.00 96.75 290 GLU A N 1
ATOM 2236 C CA . GLU A 1 290 ? -22.788 -2.581 -2.368 1.00 96.75 290 GLU A CA 1
ATOM 2237 C C . GLU A 1 290 ? -24.254 -2.455 -1.936 1.00 96.75 290 GLU A C 1
ATOM 2239 O O . GLU A 1 290 ? -24.541 -2.291 -0.749 1.00 96.75 290 GLU A O 1
ATOM 2244 N N . VAL A 1 291 ? -25.195 -2.621 -2.873 1.00 96.81 291 VAL A N 1
ATOM 2245 C CA . VAL A 1 291 ? -26.634 -2.639 -2.565 1.00 96.81 291 VAL A CA 1
ATOM 2246 C C . VAL A 1 291 ? -26.989 -3.820 -1.656 1.00 96.81 291 VAL A C 1
ATOM 2248 O O . VAL A 1 291 ? -27.727 -3.651 -0.680 1.00 96.81 291 VAL A O 1
ATOM 2251 N N . ALA A 1 292 ? -26.452 -5.012 -1.932 1.00 95.94 292 ALA A N 1
ATOM 2252 C CA . ALA A 1 292 ? -26.676 -6.190 -1.096 1.00 95.94 292 ALA A CA 1
ATOM 2253 C C . ALA A 1 292 ? -26.100 -6.015 0.320 1.00 95.94 292 ALA A C 1
ATOM 2255 O O . ALA A 1 292 ? -26.741 -6.401 1.300 1.00 95.94 292 ALA A O 1
ATOM 2256 N N . LEU A 1 293 ? -24.919 -5.400 0.43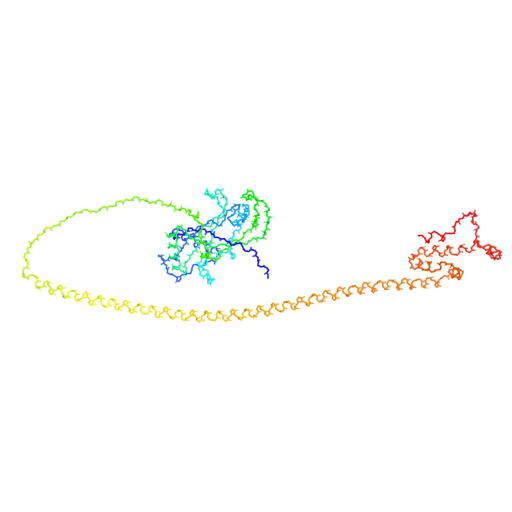7 1.00 95.94 293 LEU A N 1
ATOM 2257 C CA . LEU A 1 293 ? -24.281 -5.109 1.717 1.00 95.94 293 LEU A CA 1
ATOM 2258 C C . LEU A 1 293 ? -25.113 -4.127 2.547 1.00 95.94 293 LEU A C 1
ATOM 2260 O O . LEU A 1 293 ? -25.324 -4.372 3.734 1.00 95.94 293 LEU A O 1
ATOM 2264 N N . GLN A 1 294 ? -25.634 -3.064 1.927 1.00 96.00 294 GLN A N 1
ATOM 2265 C CA . GLN A 1 294 ? -26.505 -2.112 2.617 1.00 96.00 294 GLN A CA 1
ATOM 2266 C C . GLN A 1 294 ? -27.777 -2.797 3.129 1.00 96.00 294 GLN A C 1
ATOM 2268 O O . GLN A 1 294 ? -28.119 -2.664 4.300 1.00 96.00 294 GLN A O 1
ATOM 2273 N N . SER A 1 295 ? -28.428 -3.614 2.295 1.00 95.69 295 SER A N 1
ATOM 2274 C CA . SER A 1 295 ? -29.619 -4.365 2.709 1.00 95.69 295 SER A CA 1
ATOM 2275 C C . SER A 1 295 ? -29.339 -5.333 3.866 1.00 95.69 295 SER A C 1
ATOM 2277 O O . SER A 1 295 ? -30.201 -5.527 4.729 1.00 95.69 295 SER A O 1
ATOM 2279 N N . ALA A 1 296 ? -28.160 -5.961 3.892 1.00 95.75 296 ALA A N 1
ATOM 2280 C CA . ALA A 1 296 ? -27.752 -6.824 4.996 1.00 95.75 296 ALA A CA 1
ATOM 2281 C C . ALA A 1 296 ? -27.516 -6.016 6.281 1.00 95.75 296 ALA A C 1
ATOM 2283 O O . ALA A 1 296 ? -27.943 -6.447 7.351 1.00 95.75 296 ALA A O 1
ATOM 2284 N N . SER A 1 297 ? -26.899 -4.835 6.171 1.00 95.69 297 SER A N 1
ATOM 2285 C CA . SER A 1 297 ? -26.687 -3.918 7.296 1.00 95.69 297 SER A CA 1
ATOM 2286 C C . SER A 1 297 ? -28.010 -3.479 7.926 1.00 95.69 297 SER A C 1
ATOM 2288 O O . SER A 1 297 ? -28.175 -3.610 9.136 1.00 95.69 297 SER A O 1
ATOM 2290 N N . ASP A 1 298 ? -28.980 -3.055 7.112 1.00 95.31 298 ASP A N 1
ATOM 2291 C CA . ASP A 1 298 ? -30.306 -2.637 7.589 1.00 95.31 298 ASP A CA 1
ATOM 2292 C C . ASP A 1 298 ? -31.039 -3.792 8.302 1.00 95.31 298 ASP A C 1
ATOM 2294 O O . ASP A 1 298 ? -31.750 -3.600 9.289 1.00 95.31 298 ASP A O 1
ATOM 2298 N N . THR A 1 299 ? -30.840 -5.028 7.825 1.00 96.50 299 THR A N 1
ATOM 2299 C CA . THR A 1 299 ? -31.410 -6.229 8.456 1.00 96.50 299 THR A CA 1
ATOM 2300 C C . THR A 1 299 ? -30.780 -6.503 9.822 1.00 96.50 299 THR A C 1
ATOM 2302 O O . THR A 1 299 ? -31.490 -6.877 10.754 1.00 96.50 299 THR A O 1
ATOM 2305 N N . ILE A 1 300 ? -29.462 -6.322 9.959 1.00 95.81 300 ILE A N 1
ATOM 2306 C CA . ILE A 1 300 ? -28.756 -6.495 11.237 1.00 95.81 300 ILE A CA 1
ATOM 2307 C C . ILE A 1 300 ? -29.256 -5.471 12.257 1.00 95.81 300 ILE A C 1
ATOM 2309 O O . ILE A 1 300 ? -29.610 -5.863 13.365 1.00 95.81 300 ILE A O 1
ATOM 2313 N N . GLU A 1 301 ? -29.364 -4.199 11.870 1.00 95.44 301 GLU A N 1
ATOM 2314 C CA . GLU A 1 301 ? -29.874 -3.141 12.751 1.00 95.44 301 GLU A CA 1
ATOM 2315 C C . GLU A 1 301 ? -31.308 -3.445 13.228 1.00 95.44 301 GLU A C 1
ATOM 2317 O O . GLU A 1 301 ? -31.620 -3.314 14.414 1.00 95.44 301 GLU A O 1
ATOM 2322 N N . GLY A 1 302 ? -32.166 -3.951 12.332 1.00 95.38 302 GLY A N 1
ATOM 2323 C CA . GLY A 1 302 ? -33.506 -4.421 12.694 1.00 95.38 302 GLY A CA 1
ATOM 2324 C C . GLY A 1 302 ? -33.491 -5.562 13.719 1.00 95.38 302 GLY A C 1
ATOM 2325 O O . GLY A 1 302 ? -34.205 -5.507 14.721 1.00 95.38 302 GLY A O 1
ATOM 2326 N N . LEU A 1 303 ? -32.639 -6.573 13.513 1.00 96.06 303 LEU A N 1
ATOM 2327 C CA . LEU A 1 303 ? -32.501 -7.706 14.435 1.00 96.06 303 LEU A CA 1
ATOM 2328 C C . LEU A 1 303 ? -31.950 -7.292 15.808 1.00 96.06 303 LEU A C 1
ATOM 2330 O O . LEU A 1 303 ? -32.362 -7.852 16.825 1.00 96.06 303 LEU A O 1
ATOM 2334 N N . GLU A 1 304 ? -31.042 -6.318 15.865 1.00 95.81 304 GLU A N 1
ATOM 2335 C CA . GLU A 1 304 ? -30.527 -5.772 17.126 1.00 95.81 304 GLU A CA 1
ATOM 2336 C C . GLU A 1 304 ? -31.620 -5.032 17.915 1.00 95.81 304 GLU A C 1
ATOM 2338 O O . GLU A 1 304 ? -31.723 -5.201 19.135 1.00 95.81 304 GLU A O 1
ATOM 2343 N N . GLY A 1 305 ? -32.489 -4.281 17.228 1.00 95.12 305 GLY A N 1
ATOM 2344 C CA . GLY A 1 305 ? -33.661 -3.642 17.834 1.00 95.12 305 GLY A CA 1
ATOM 2345 C C . GLY A 1 305 ? -34.681 -4.647 18.384 1.00 95.12 305 GLY A C 1
ATOM 2346 O O . GLY A 1 305 ? -35.169 -4.498 19.513 1.00 95.12 305 GLY A O 1
ATOM 2347 N N . ASP A 1 306 ? -34.960 -5.710 17.628 1.00 95.25 306 ASP A N 1
ATOM 2348 C CA . ASP A 1 306 ? -35.832 -6.804 18.071 1.00 95.25 306 ASP A CA 1
ATOM 2349 C C . ASP A 1 306 ? -35.249 -7.522 19.300 1.00 95.25 306 ASP A C 1
ATOM 2351 O O . ASP A 1 306 ? -35.969 -7.810 20.263 1.00 95.25 306 ASP A O 1
ATOM 2355 N N . LEU A 1 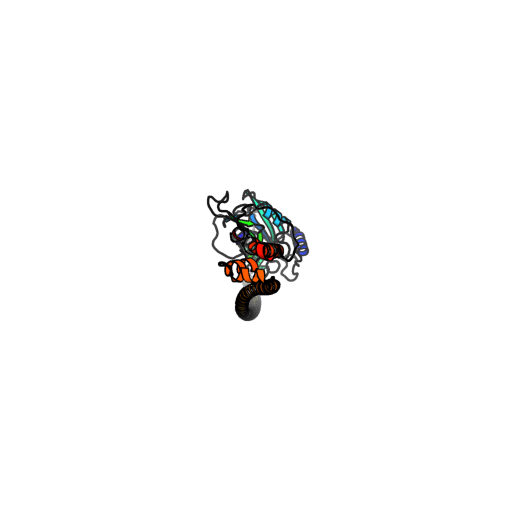307 ? -33.932 -7.760 19.315 1.00 95.69 307 LEU A N 1
ATOM 2356 C CA . LEU A 1 307 ? -33.239 -8.373 20.449 1.00 95.69 307 LEU A CA 1
ATOM 2357 C C . LEU A 1 307 ? -33.319 -7.497 21.706 1.00 95.69 307 LEU A C 1
ATOM 2359 O O . LEU A 1 307 ? -33.587 -8.010 22.796 1.00 95.69 307 LEU A O 1
ATOM 2363 N N . ALA A 1 308 ? -33.121 -6.183 21.571 1.00 93.81 308 ALA A N 1
ATOM 2364 C CA . ALA A 1 308 ? -33.251 -5.240 22.680 1.00 93.81 308 ALA A CA 1
ATOM 2365 C C . ALA A 1 308 ? -34.671 -5.260 23.273 1.00 93.81 308 ALA A C 1
ATOM 2367 O O . ALA A 1 308 ? -34.831 -5.394 24.488 1.00 93.81 308 ALA A O 1
ATOM 2368 N N . THR A 1 309 ? -35.692 -5.234 22.413 1.00 95.25 309 THR A N 1
ATOM 2369 C CA . THR A 1 309 ? -37.104 -5.306 22.823 1.00 95.25 309 THR A CA 1
ATOM 2370 C C . THR A 1 309 ? -37.414 -6.624 23.535 1.00 95.25 309 THR A C 1
ATOM 2372 O O . THR A 1 309 ? -38.068 -6.639 24.580 1.00 95.25 309 THR A O 1
ATOM 2375 N N . SER A 1 310 ? -36.915 -7.748 23.011 1.00 94.12 310 SER A N 1
ATOM 2376 C CA . SER A 1 310 ? -37.109 -9.061 23.633 1.00 94.12 310 SER A CA 1
ATOM 2377 C C . SER A 1 310 ? -36.436 -9.158 25.006 1.00 94.12 310 SER A C 1
ATOM 2379 O O . SER A 1 310 ? -36.993 -9.779 25.911 1.00 94.12 310 SER A O 1
ATOM 2381 N N . ASN A 1 311 ? -35.255 -8.560 25.182 1.00 93.94 311 ASN A N 1
ATOM 2382 C CA . ASN A 1 311 ? -34.562 -8.536 26.472 1.00 93.94 311 ASN A CA 1
ATOM 2383 C C . ASN A 1 311 ? -35.317 -7.697 27.511 1.00 93.94 311 ASN A C 1
ATOM 2385 O O . ASN A 1 311 ? -35.420 -8.105 28.667 1.00 93.94 311 ASN A O 1
ATOM 2389 N N . GLU A 1 312 ? -35.890 -6.562 27.106 1.00 93.38 312 GLU A N 1
ATOM 2390 C CA . GLU A 1 312 ? -36.720 -5.735 27.989 1.00 93.38 312 GLU A CA 1
ATOM 2391 C C . GLU A 1 312 ? -37.993 -6.477 28.426 1.00 93.38 312 GLU A C 1
ATOM 2393 O O . GLU A 1 312 ? -38.333 -6.495 29.611 1.00 93.38 312 GLU A O 1
ATOM 2398 N N . GLN A 1 313 ? -38.656 -7.173 27.498 1.00 93.00 313 GLN A N 1
ATOM 2399 C CA . GLN A 1 313 ? -39.817 -8.009 27.813 1.00 93.00 313 GLN A CA 1
ATOM 2400 C C . GLN A 1 313 ? -39.468 -9.151 28.774 1.00 93.00 313 GLN A C 1
ATOM 2402 O O . GLN A 1 313 ? -40.215 -9.401 29.720 1.00 93.00 313 GLN A O 1
ATOM 2407 N N . LEU A 1 314 ? -38.335 -9.831 28.566 1.00 93.12 314 LEU A N 1
ATOM 2408 C CA . LEU A 1 314 ? -37.867 -10.887 29.466 1.00 93.12 314 LEU A CA 1
ATOM 2409 C C . LEU A 1 314 ? -37.609 -10.353 30.878 1.00 93.12 314 LEU A C 1
ATOM 2411 O O . LEU A 1 314 ? -38.080 -10.959 31.839 1.00 93.12 314 LEU A O 1
ATOM 2415 N N . ALA A 1 315 ? -36.949 -9.200 31.010 1.00 90.06 315 ALA A N 1
ATOM 2416 C CA . ALA A 1 315 ? -36.742 -8.557 32.307 1.00 90.06 315 ALA A CA 1
ATOM 2417 C C . ALA A 1 315 ? -38.076 -8.201 32.996 1.00 90.06 315 ALA A C 1
ATOM 2419 O O . ALA A 1 315 ? -38.231 -8.404 34.204 1.00 90.06 315 ALA A O 1
ATOM 2420 N N . GLY A 1 316 ? -39.066 -7.729 32.228 1.00 91.25 316 GLY A N 1
ATOM 2421 C CA . GLY A 1 316 ? -40.428 -7.495 32.713 1.00 91.25 316 GLY A CA 1
ATOM 2422 C C . GLY A 1 316 ? -41.092 -8.768 33.249 1.00 91.25 316 GLY A C 1
ATOM 2423 O O . GLY A 1 316 ? -41.564 -8.784 34.386 1.00 91.25 316 GLY A O 1
ATOM 2424 N N . PHE A 1 317 ? -41.057 -9.862 32.482 1.00 92.38 317 PHE A N 1
ATOM 2425 C CA . PHE A 1 317 ? -41.611 -11.152 32.906 1.00 92.38 317 PHE A CA 1
ATOM 2426 C C . PHE A 1 317 ? -40.903 -11.737 34.132 1.00 92.38 317 PHE A C 1
ATOM 2428 O O . PHE A 1 317 ? -41.554 -12.339 34.987 1.00 92.38 317 PHE A O 1
ATOM 2435 N N . GLU A 1 318 ? -39.583 -11.583 34.243 1.00 91.50 318 GLU A N 1
ATOM 2436 C CA . GLU A 1 318 ? -38.838 -12.023 35.425 1.00 91.50 318 GLU A CA 1
ATOM 2437 C C . GLU A 1 318 ? -39.267 -11.255 36.679 1.00 91.50 318 GLU A C 1
ATOM 2439 O O . GLU A 1 318 ? -39.511 -11.873 37.718 1.00 91.50 318 GLU A O 1
ATOM 2444 N N . SER A 1 319 ? -39.444 -9.936 36.567 1.00 86.88 319 SER A N 1
ATOM 2445 C CA . SER A 1 319 ? -39.971 -9.096 37.647 1.00 86.88 319 SER A CA 1
ATOM 2446 C C . SER A 1 319 ? -41.386 -9.519 38.061 1.00 86.88 319 SER A C 1
ATOM 2448 O O . SER A 1 319 ? -41.644 -9.776 39.240 1.00 86.88 319 SER A O 1
ATOM 2450 N N . GLU A 1 320 ? -42.292 -9.701 37.094 1.00 91.44 320 GLU A N 1
ATOM 2451 C CA . GLU A 1 320 ? -43.661 -10.169 37.352 1.00 91.44 320 GLU A CA 1
ATOM 2452 C C . GLU A 1 320 ? -43.689 -11.551 38.013 1.00 91.44 320 GLU A C 1
ATOM 2454 O O . GLU A 1 320 ? -44.474 -11.796 38.931 1.00 91.44 320 GLU A O 1
ATOM 2459 N N . LYS A 1 321 ? -42.806 -12.461 37.589 1.00 92.31 321 LYS A N 1
ATOM 2460 C CA . LYS A 1 321 ? -42.685 -13.799 38.173 1.00 92.31 321 LYS A CA 1
ATOM 2461 C C . LYS A 1 321 ? -42.227 -13.744 39.631 1.00 92.31 321 LYS A C 1
ATOM 2463 O O . LYS A 1 321 ? -42.761 -14.490 40.453 1.00 92.31 321 LYS A O 1
ATOM 2468 N N . VAL A 1 322 ? -41.262 -12.883 39.959 1.00 90.12 322 VAL A N 1
ATOM 2469 C CA . VAL A 1 322 ? -40.816 -12.667 41.347 1.00 90.12 322 VAL A CA 1
ATOM 2470 C C . VAL A 1 322 ? -41.960 -12.107 42.190 1.00 90.12 322 VAL A C 1
ATOM 2472 O O . VAL A 1 322 ? -42.229 -12.620 43.276 1.00 90.12 322 VAL A O 1
ATOM 2475 N N . GLU A 1 323 ? -42.686 -11.115 41.679 1.00 89.19 323 GLU A N 1
ATOM 2476 C CA . GLU A 1 323 ? -43.827 -10.520 42.377 1.00 89.19 323 GLU A CA 1
ATOM 2477 C C . GLU A 1 323 ? -44.969 -11.517 42.615 1.00 89.19 323 GLU A C 1
ATOM 2479 O O . GLU A 1 323 ? -45.533 -11.571 43.714 1.00 89.19 323 GLU A O 1
ATOM 2484 N N . ALA A 1 324 ? -45.271 -12.360 41.626 1.00 90.19 324 ALA A N 1
ATOM 2485 C CA . ALA A 1 324 ? -46.248 -13.434 41.758 1.00 90.19 324 ALA A CA 1
ATOM 2486 C C . ALA A 1 324 ? -45.809 -14.484 42.792 1.00 90.19 324 ALA A C 1
ATOM 2488 O O . ALA A 1 324 ? -46.629 -14.936 43.592 1.00 90.19 324 ALA A O 1
ATOM 2489 N N . ALA A 1 325 ? -44.520 -14.841 42.821 1.00 89.88 325 ALA A N 1
ATOM 2490 C CA . ALA A 1 325 ? -43.975 -15.772 43.806 1.00 89.88 325 ALA A CA 1
ATOM 2491 C C . ALA A 1 325 ? -44.082 -15.217 45.235 1.00 89.88 325 ALA A C 1
ATOM 2493 O O . ALA A 1 325 ? -44.556 -15.922 46.126 1.00 89.88 325 ALA A O 1
ATOM 2494 N N . LYS A 1 326 ? -43.736 -13.939 45.447 1.00 89.38 326 LYS A N 1
ATOM 2495 C CA . LYS A 1 326 ? -43.908 -13.265 46.744 1.00 89.38 326 LYS A CA 1
ATOM 2496 C C . LYS A 1 326 ? -45.373 -13.221 47.181 1.00 89.38 326 LYS A C 1
ATOM 2498 O O . LYS A 1 326 ? -45.684 -13.464 48.344 1.00 89.38 326 LYS A O 1
ATOM 2503 N N . ALA A 1 327 ? -46.290 -12.935 46.255 1.00 88.19 327 ALA A N 1
ATOM 2504 C CA . ALA A 1 327 ? -47.722 -12.924 46.547 1.00 88.19 327 ALA A CA 1
ATOM 2505 C C . ALA A 1 327 ? -48.249 -14.319 46.932 1.00 88.19 327 ALA A C 1
ATOM 2507 O O . ALA A 1 327 ? -49.015 -14.441 47.888 1.00 88.19 327 ALA A O 1
ATOM 2508 N N . ALA A 1 328 ? -47.812 -15.368 46.229 1.00 89.44 328 ALA A N 1
ATOM 2509 C CA . ALA A 1 328 ? -48.166 -16.748 46.550 1.00 89.44 328 ALA A CA 1
ATOM 2510 C C . ALA A 1 328 ? -47.622 -17.171 47.925 1.00 89.44 328 ALA A C 1
ATOM 2512 O O . ALA A 1 328 ? -48.368 -17.724 48.731 1.00 89.44 328 ALA A O 1
ATOM 2513 N N . GLN A 1 329 ? -46.361 -16.840 48.223 1.00 89.00 329 GLN A N 1
ATOM 2514 C CA . GLN A 1 329 ? -45.734 -17.125 49.514 1.00 89.00 329 GLN A CA 1
ATOM 2515 C C . GLN A 1 329 ? -46.447 -16.407 50.666 1.00 89.00 329 GLN A C 1
ATOM 2517 O O . GLN A 1 329 ? -46.682 -17.003 51.716 1.00 89.00 329 GLN A O 1
ATOM 2522 N N . LEU A 1 330 ? -46.832 -15.139 50.482 1.00 89.94 330 LEU A N 1
ATOM 2523 C CA . LEU A 1 330 ? -47.622 -14.412 51.474 1.00 89.94 330 LEU A CA 1
ATOM 2524 C C . LEU A 1 330 ? -48.972 -15.099 51.716 1.00 89.94 330 LEU A C 1
ATOM 2526 O O . LEU A 1 330 ? -49.358 -15.288 52.866 1.00 89.94 330 LEU A O 1
ATOM 2530 N N . ALA A 1 331 ? -49.683 -15.488 50.654 1.00 88.94 331 ALA A N 1
ATOM 2531 C CA . ALA A 1 331 ? -50.978 -16.154 50.772 1.00 88.94 331 ALA A CA 1
ATOM 2532 C C . ALA A 1 331 ? -50.880 -17.495 51.521 1.00 88.94 331 ALA A C 1
ATOM 2534 O O . ALA A 1 331 ? -51.714 -17.774 52.383 1.00 88.94 331 ALA A O 1
ATOM 2535 N N . GLU A 1 332 ? -49.847 -18.292 51.236 1.00 90.25 332 GLU A N 1
ATOM 2536 C CA . GLU A 1 332 ? -49.561 -19.546 51.943 1.00 90.25 332 GLU A CA 1
ATOM 2537 C C . GLU A 1 332 ? -49.273 -19.291 53.425 1.00 90.25 332 GLU A C 1
ATOM 2539 O O . GLU A 1 332 ? -49.937 -19.846 54.299 1.00 90.25 332 GLU A O 1
ATOM 2544 N N . ARG A 1 333 ? -48.357 -18.366 53.725 1.00 86.62 333 ARG A N 1
ATOM 2545 C CA . ARG A 1 333 ? -47.987 -18.046 55.103 1.00 86.62 333 ARG A CA 1
ATOM 2546 C C . ARG A 1 333 ? -49.139 -17.439 55.916 1.00 86.62 333 ARG A C 1
ATOM 2548 O O . ARG A 1 333 ? -49.221 -17.686 57.119 1.00 86.62 333 ARG A O 1
ATOM 2555 N N . LEU A 1 334 ? -50.028 -16.655 55.297 1.00 88.69 334 LEU A N 1
ATOM 2556 C CA . LEU A 1 334 ? -51.241 -16.134 55.943 1.00 88.69 334 LEU A CA 1
ATOM 2557 C C . LEU A 1 334 ? -52.223 -17.261 56.298 1.00 88.69 334 LEU A C 1
ATOM 2559 O O . LEU A 1 334 ? -52.861 -17.196 57.346 1.00 88.69 334 LEU A O 1
ATOM 2563 N N . ALA A 1 335 ? -52.325 -18.306 55.469 1.00 87.38 335 ALA A N 1
ATOM 2564 C CA . ALA A 1 335 ? -53.185 -19.458 55.743 1.00 87.38 335 ALA A CA 1
ATOM 2565 C C . ALA A 1 335 ? -52.714 -20.283 56.958 1.00 87.38 335 ALA A C 1
ATOM 2567 O O . ALA A 1 335 ? -53.527 -20.942 57.606 1.00 87.38 335 ALA A O 1
ATOM 2568 N N . GLU A 1 336 ? -51.423 -20.220 57.295 1.00 86.25 336 GLU A N 1
ATOM 2569 C CA . GLU A 1 336 ? -50.829 -20.889 58.460 1.00 86.25 336 GLU A CA 1
ATOM 2570 C C . GLU A 1 336 ? -50.951 -20.094 59.772 1.00 86.25 336 GLU A C 1
ATOM 2572 O O . GLU A 1 336 ? -50.563 -20.584 60.838 1.00 86.25 336 GLU A O 1
ATOM 2577 N N . LEU A 1 337 ? -51.455 -18.856 59.733 1.00 85.62 337 LEU A N 1
ATOM 2578 C CA . LEU A 1 337 ? -51.535 -18.022 60.929 1.00 85.62 337 LEU A CA 1
ATOM 2579 C C . LEU A 1 337 ? -52.627 -18.504 61.901 1.00 85.62 337 LEU A C 1
ATOM 2581 O O . LEU A 1 337 ? -53.748 -18.813 61.489 1.00 85.62 337 LEU A O 1
ATOM 2585 N N . PRO A 1 338 ? -52.361 -18.492 63.223 1.00 84.94 338 PRO A N 1
ATOM 2586 C CA . PRO A 1 338 ? -53.388 -18.762 64.222 1.00 84.94 338 PRO A CA 1
ATOM 2587 C C . PRO A 1 338 ? -54.576 -17.781 64.111 1.00 84.94 338 PRO A C 1
ATOM 2589 O O . PRO A 1 338 ? -54.351 -16.587 63.888 1.00 84.94 338 PRO A O 1
ATOM 2592 N N . PRO A 1 339 ? -55.831 -18.211 64.370 1.00 81.81 339 PRO A N 1
ATOM 2593 C CA . PRO A 1 339 ? -57.025 -17.366 64.216 1.00 81.81 339 PRO A CA 1
ATOM 2594 C C . PRO A 1 339 ? -56.984 -16.044 64.995 1.00 81.81 339 PRO A C 1
ATOM 2596 O O . PRO A 1 339 ? -57.525 -15.036 64.550 1.00 81.81 339 PRO A O 1
ATOM 2599 N N . VAL A 1 340 ? -56.323 -16.039 66.157 1.00 78.12 340 VAL A N 1
ATOM 2600 C CA . VAL A 1 340 ? -56.151 -14.843 66.997 1.00 78.12 340 VAL A CA 1
ATOM 2601 C C . VAL A 1 340 ? -55.241 -13.811 66.318 1.00 78.12 340 VAL A C 1
ATOM 2603 O O . VAL A 1 340 ? -55.543 -12.623 66.339 1.00 78.12 340 VAL A O 1
ATOM 2606 N N . VAL A 1 341 ? -54.164 -14.262 65.665 1.00 80.19 341 VAL A N 1
ATOM 2607 C CA . VAL A 1 341 ? -53.224 -13.394 64.937 1.00 80.19 341 VAL A CA 1
ATOM 2608 C C . VAL A 1 341 ? -53.873 -12.845 63.665 1.00 80.19 341 VAL A C 1
ATOM 2610 O O . VAL A 1 341 ? -53.754 -11.654 63.392 1.00 80.19 341 VAL A O 1
ATOM 2613 N N . MET A 1 342 ? -54.626 -13.679 62.939 1.00 84.12 342 MET A N 1
ATOM 2614 C CA . MET A 1 342 ? -55.391 -13.250 61.759 1.00 84.12 342 MET A CA 1
ATOM 2615 C C . MET A 1 342 ? -56.413 -12.164 62.093 1.00 84.12 342 MET A C 1
ATOM 2617 O O . MET A 1 342 ? -56.451 -11.133 61.426 1.00 84.12 342 MET A O 1
ATOM 2621 N N . LYS A 1 343 ? -57.194 -12.352 63.163 1.00 83.38 343 LYS A N 1
ATOM 2622 C CA . LYS A 1 343 ? -58.182 -11.363 63.606 1.00 83.38 343 LYS A CA 1
ATOM 2623 C C . LYS A 1 343 ? -57.534 -10.013 63.949 1.00 83.38 343 LYS A C 1
ATOM 2625 O O . LYS A 1 343 ? -58.037 -8.972 63.541 1.00 83.38 343 LYS A O 1
ATOM 2630 N N . ASN A 1 344 ? -56.394 -10.025 64.639 1.00 81.56 344 ASN A N 1
ATOM 2631 C CA . ASN A 1 344 ? -55.672 -8.794 64.974 1.00 81.56 344 ASN A CA 1
ATOM 2632 C C . ASN A 1 344 ? -55.111 -8.085 63.742 1.00 81.56 344 ASN A C 1
ATOM 2634 O O . ASN A 1 344 ? -55.133 -6.860 63.681 1.00 81.56 344 ASN A O 1
ATOM 2638 N N . LEU A 1 345 ? -54.595 -8.844 62.772 1.00 83.12 345 LEU A N 1
ATOM 2639 C CA . LEU A 1 345 ? -54.098 -8.289 61.517 1.00 83.12 345 LEU A CA 1
ATOM 2640 C C . LEU A 1 345 ? -55.235 -7.648 60.706 1.00 83.12 345 LEU A C 1
ATOM 2642 O O . LEU A 1 345 ? -55.038 -6.602 60.091 1.00 83.12 345 LEU A O 1
ATOM 2646 N N . GLU A 1 346 ? -56.432 -8.243 60.724 1.00 85.94 346 GLU A N 1
ATOM 2647 C CA . GLU A 1 346 ? -57.627 -7.698 60.070 1.00 85.94 346 GLU A CA 1
ATOM 2648 C C . GLU A 1 346 ? -58.153 -6.419 60.728 1.00 85.94 346 GLU A C 1
ATOM 2650 O O . GLU A 1 346 ? -58.602 -5.519 60.020 1.00 85.94 346 GLU A O 1
ATOM 2655 N N . GLU A 1 347 ? -58.081 -6.331 62.057 1.00 85.25 347 GLU A N 1
ATOM 2656 C CA . GLU A 1 347 ? -58.541 -5.179 62.842 1.00 85.25 347 GLU A CA 1
ATOM 2657 C C . GLU A 1 347 ? -57.480 -4.060 62.949 1.00 85.25 347 GLU A C 1
ATOM 2659 O O . GLU A 1 347 ? -57.774 -2.978 63.464 1.00 85.25 347 GLU A O 1
ATOM 2664 N N . HIS A 1 348 ? -56.253 -4.277 62.449 1.00 83.25 348 HIS A N 1
ATOM 2665 C CA . HIS A 1 348 ? -55.165 -3.303 62.555 1.00 83.25 348 HIS A CA 1
ATOM 2666 C C . HIS A 1 348 ? -55.374 -2.090 61.621 1.00 83.25 348 HIS A C 1
ATOM 2668 O O . HIS A 1 348 ? -55.592 -2.268 60.419 1.00 83.25 348 HIS A O 1
ATOM 2674 N N . PRO A 1 349 ? -55.216 -0.842 62.111 1.00 80.69 349 PRO A N 1
ATOM 2675 C CA . PRO A 1 349 ? -55.427 0.371 61.308 1.00 80.69 349 PRO A CA 1
ATOM 2676 C C . PRO A 1 349 ? -54.456 0.514 60.123 1.00 80.69 349 PRO A C 1
ATOM 2678 O O . PRO A 1 349 ? -54.769 1.191 59.149 1.00 80.69 349 PRO A O 1
ATOM 2681 N N . GLU A 1 350 ? -53.296 -0.144 60.184 1.00 87.00 350 GLU A N 1
ATOM 2682 C CA . GLU A 1 350 ? -52.250 -0.122 59.145 1.00 87.00 350 GLU A CA 1
ATOM 2683 C C . GLU A 1 350 ? -52.100 -1.469 58.409 1.00 87.00 350 GLU A C 1
ATOM 2685 O O . GLU A 1 350 ? -51.012 -1.824 57.956 1.00 87.00 350 GLU A O 1
ATOM 2690 N N . LYS A 1 351 ? -53.184 -2.249 58.300 1.00 84.00 351 LYS A N 1
ATOM 2691 C CA . LYS A 1 351 ? -53.194 -3.589 57.682 1.00 84.00 351 LYS A CA 1
ATOM 2692 C C . LYS A 1 351 ? -52.473 -3.661 56.331 1.00 84.00 351 LYS A C 1
ATOM 2694 O O . LYS A 1 351 ? -51.654 -4.548 56.131 1.00 84.00 351 LYS A O 1
ATOM 2699 N N . GLU A 1 352 ? -52.750 -2.739 55.413 1.00 85.25 352 GLU A N 1
ATOM 2700 C CA . GLU A 1 352 ? -52.163 -2.759 54.061 1.00 85.25 352 GLU A CA 1
ATOM 2701 C C . GLU A 1 352 ? -50.644 -2.518 54.072 1.00 85.25 352 GLU A C 1
ATOM 2703 O O . GLU A 1 352 ? -49.898 -3.148 53.316 1.00 85.25 352 GLU A O 1
ATOM 2708 N N . ALA A 1 353 ? -50.163 -1.656 54.974 1.00 82.94 353 ALA A N 1
ATOM 2709 C CA . ALA A 1 353 ? -48.733 -1.415 55.157 1.00 82.94 353 ALA A CA 1
ATOM 2710 C C . ALA A 1 353 ? -48.043 -2.645 55.764 1.00 82.94 353 ALA A C 1
ATOM 2712 O O . ALA A 1 353 ? -46.968 -3.040 55.316 1.00 82.94 353 ALA A O 1
ATOM 2713 N N . LEU A 1 354 ? -48.698 -3.301 56.726 1.00 82.88 354 LEU A N 1
ATOM 2714 C CA . LEU A 1 354 ? -48.211 -4.540 57.330 1.00 82.88 354 LEU A CA 1
ATOM 2715 C C . LEU A 1 354 ? -48.188 -5.701 56.335 1.00 82.88 354 LEU A C 1
ATOM 2717 O O . LEU A 1 354 ? -47.195 -6.413 56.283 1.00 82.88 354 LEU A O 1
ATOM 2721 N N . LEU A 1 355 ? -49.231 -5.881 55.519 1.00 85.81 355 LEU A N 1
ATOM 2722 C CA . LEU A 1 355 ? -49.266 -6.906 54.469 1.00 85.81 355 LEU A CA 1
ATOM 2723 C C . LEU A 1 355 ? -48.171 -6.683 53.420 1.00 85.81 355 LEU A C 1
ATOM 2725 O O . LEU A 1 355 ? -47.545 -7.644 52.978 1.00 85.81 355 LEU A O 1
ATOM 2729 N N . SER A 1 356 ? -47.893 -5.424 53.075 1.00 85.56 356 SER A N 1
ATOM 2730 C CA . SER A 1 356 ? -46.789 -5.067 52.179 1.00 85.56 356 SER A CA 1
ATOM 2731 C C . SER A 1 356 ? -45.422 -5.381 52.801 1.00 85.56 356 SER A C 1
ATOM 2733 O O . SER A 1 356 ? -44.578 -5.978 52.141 1.00 85.56 356 SER A O 1
ATOM 2735 N N . ALA A 1 357 ? -45.213 -5.062 54.082 1.00 83.25 357 ALA A N 1
ATOM 2736 C CA . ALA A 1 357 ? -43.980 -5.403 54.800 1.00 83.25 357 ALA A CA 1
ATOM 2737 C C . ALA A 1 357 ? -43.804 -6.924 54.971 1.00 83.25 357 ALA A C 1
ATOM 2739 O O . ALA A 1 357 ? -42.705 -7.455 54.837 1.00 83.25 357 ALA A O 1
ATOM 2740 N N . LEU A 1 358 ? -44.902 -7.640 55.216 1.00 84.62 358 LEU A N 1
ATOM 2741 C CA . LEU A 1 358 ? -44.956 -9.094 55.352 1.00 84.62 358 LEU A CA 1
ATOM 2742 C C . LEU A 1 358 ? -44.669 -9.822 54.030 1.00 84.62 358 LEU A C 1
ATOM 2744 O O . LEU A 1 358 ? -44.086 -10.906 54.051 1.00 84.62 358 LEU A O 1
ATOM 2748 N N . LYS A 1 359 ? -45.033 -9.221 52.891 1.00 88.50 359 LYS A N 1
ATOM 2749 C CA . LYS A 1 359 ? -44.707 -9.722 51.546 1.00 88.50 359 LYS A CA 1
ATOM 2750 C C . LYS A 1 359 ? -43.198 -9.751 51.276 1.00 88.50 359 LYS A C 1
ATOM 2752 O O . LYS A 1 359 ? -42.727 -10.623 50.555 1.00 88.50 359 LYS A O 1
ATOM 2757 N N . GLU A 1 360 ? -42.454 -8.819 51.869 1.00 86.69 360 GLU A N 1
ATOM 2758 C CA . GLU A 1 360 ? -40.997 -8.683 51.717 1.00 86.69 360 GLU A CA 1
ATOM 2759 C C . GLU A 1 360 ? -40.203 -9.327 52.870 1.00 86.69 360 GLU A C 1
ATOM 2761 O O . GLU A 1 360 ? -38.973 -9.336 52.856 1.00 86.69 360 GLU A O 1
ATOM 2766 N N . ALA A 1 361 ? -40.886 -9.866 53.884 1.00 85.19 361 ALA A N 1
ATOM 2767 C CA . ALA A 1 361 ? -40.247 -10.375 55.091 1.00 85.19 361 ALA A CA 1
ATOM 2768 C C . ALA A 1 361 ? -39.540 -11.724 54.868 1.00 85.19 361 ALA A C 1
ATOM 2770 O O . ALA A 1 361 ? -40.121 -12.682 54.338 1.00 85.19 361 ALA A O 1
ATOM 2771 N N . SER A 1 362 ? -38.306 -11.835 55.370 1.00 87.69 362 SER A N 1
ATOM 2772 C CA . SER A 1 362 ? -37.595 -13.116 55.475 1.00 87.69 362 SER A CA 1
ATOM 2773 C C . SER A 1 362 ? -38.319 -14.089 56.418 1.00 87.69 362 SER A C 1
ATOM 2775 O O . SER A 1 362 ? -39.163 -13.678 57.216 1.00 87.69 362 SER A O 1
ATOM 2777 N N . ASP A 1 363 ? -37.988 -15.384 56.362 1.00 84.44 363 ASP A N 1
ATOM 2778 C CA . ASP A 1 363 ? -38.576 -16.390 57.267 1.00 84.44 363 ASP A CA 1
ATOM 2779 C C . ASP A 1 363 ? -38.379 -16.025 58.753 1.00 84.44 363 ASP A C 1
ATOM 2781 O O . ASP A 1 363 ? -39.291 -16.164 59.567 1.00 84.44 363 ASP A O 1
ATOM 2785 N N . GLU A 1 364 ? -37.212 -15.481 59.109 1.00 85.00 364 GLU A N 1
ATOM 2786 C CA . GLU A 1 364 ? -36.904 -15.051 60.479 1.00 85.00 364 GLU A CA 1
ATOM 2787 C C . GLU A 1 364 ? -37.738 -13.836 60.909 1.00 85.00 364 GLU A C 1
ATOM 2789 O O . GLU A 1 364 ? -38.264 -13.796 62.023 1.00 85.00 364 GLU A O 1
ATOM 2794 N N . GLN A 1 365 ? -37.897 -12.849 60.019 1.00 85.44 365 GLN A N 1
ATOM 2795 C CA . GLN A 1 365 ? -38.733 -11.670 60.269 1.00 85.44 365 GLN A CA 1
ATOM 2796 C C . GLN A 1 365 ? -40.210 -12.049 60.391 1.00 85.44 365 GLN A C 1
ATOM 2798 O O . GLN A 1 365 ? -40.928 -11.489 61.221 1.00 85.44 365 GLN A O 1
ATOM 2803 N N . TRP A 1 366 ? -40.652 -13.021 59.595 1.00 85.19 366 TRP A N 1
ATOM 2804 C CA . TRP A 1 366 ? -42.006 -13.553 59.625 1.00 85.19 366 TRP A CA 1
ATOM 2805 C C . TRP A 1 366 ? -42.337 -14.190 60.980 1.00 85.19 366 TRP A C 1
ATOM 2807 O O . TRP A 1 366 ? -43.337 -13.831 61.602 1.00 85.19 366 TRP A O 1
ATOM 2817 N N . GLU A 1 367 ? -41.473 -15.071 61.491 1.00 82.38 367 GLU A N 1
ATOM 2818 C CA . GLU A 1 367 ? -41.667 -15.706 62.802 1.00 82.38 367 GLU A CA 1
ATOM 2819 C C . GLU A 1 367 ? -41.618 -14.701 63.958 1.00 82.38 367 GLU A C 1
ATOM 2821 O O . GLU A 1 367 ? -42.423 -14.768 64.891 1.00 82.38 367 GLU A O 1
ATOM 2826 N N . LEU A 1 368 ? -40.725 -13.715 63.880 1.00 83.00 368 LEU A N 1
ATOM 2827 C CA . LEU A 1 368 ? -40.625 -12.670 64.895 1.00 83.00 368 LEU A CA 1
ATOM 2828 C C . LEU A 1 368 ? -41.881 -11.781 64.918 1.00 83.00 368 LEU A C 1
ATOM 2830 O O . LEU A 1 368 ? -42.360 -11.407 65.992 1.00 83.00 368 LEU A O 1
ATOM 2834 N N . MET A 1 369 ? -42.471 -11.506 63.750 1.00 77.75 369 MET A N 1
ATOM 2835 C CA . MET A 1 369 ? -43.751 -10.804 63.648 1.00 77.75 369 MET A CA 1
ATOM 2836 C C . MET A 1 369 ? -44.936 -11.653 64.126 1.00 77.75 369 MET A C 1
ATOM 2838 O O . MET A 1 369 ? -45.791 -11.137 64.843 1.00 77.75 369 MET A O 1
ATOM 2842 N N . LYS A 1 370 ? -44.982 -12.960 63.828 1.00 78.81 370 LYS A N 1
ATOM 2843 C CA . LYS A 1 370 ? -46.005 -13.858 64.406 1.00 78.81 370 LYS A CA 1
ATOM 2844 C C . LYS A 1 370 ? -46.014 -13.784 65.930 1.00 78.81 370 LYS A C 1
ATOM 2846 O O . LYS A 1 370 ? -47.074 -13.657 66.543 1.00 78.81 370 LYS A O 1
ATOM 2851 N N . GLN A 1 371 ? -44.830 -13.849 66.539 1.00 79.25 371 GLN A N 1
ATOM 2852 C CA . GLN A 1 371 ? -44.677 -13.782 67.990 1.00 79.25 371 GLN A CA 1
ATOM 2853 C C . GLN A 1 371 ? -45.103 -12.419 68.543 1.00 79.25 371 GLN A C 1
ATOM 2855 O O . GLN A 1 371 ? -45.790 -12.368 69.563 1.00 79.25 371 GLN A O 1
ATOM 2860 N N . SER A 1 372 ? -44.767 -11.314 67.870 1.00 75.88 372 SER A N 1
ATOM 2861 C CA . SER A 1 372 ? -45.149 -9.974 68.331 1.00 75.88 372 SER A CA 1
ATOM 2862 C C . SER A 1 372 ? -46.661 -9.722 68.252 1.00 75.88 372 SER A C 1
ATOM 2864 O O . SER A 1 372 ? -47.223 -9.161 69.194 1.00 75.88 372 SER A O 1
ATOM 2866 N N . PHE A 1 373 ? -47.345 -10.205 67.207 1.00 74.62 373 PHE A N 1
ATOM 2867 C CA . PHE A 1 373 ? -48.811 -10.146 67.105 1.00 74.62 373 PHE A CA 1
ATOM 2868 C C . PHE A 1 373 ? -49.528 -11.050 68.113 1.00 74.62 373 PHE A C 1
ATOM 2870 O O . PHE A 1 373 ? -50.619 -10.711 68.571 1.00 74.62 373 PHE A O 1
ATOM 2877 N N . ALA A 1 374 ? -48.942 -12.198 68.462 1.00 70.81 374 ALA A N 1
ATOM 2878 C CA . ALA A 1 374 ? -49.483 -13.060 69.508 1.00 70.81 374 ALA A CA 1
ATOM 2879 C C . ALA A 1 374 ? -49.334 -12.420 70.902 1.00 70.81 374 ALA A C 1
ATOM 2881 O O . ALA A 1 374 ? -50.234 -12.529 71.734 1.00 70.81 374 ALA A O 1
ATOM 2882 N N . LEU A 1 375 ? -48.222 -11.716 71.145 1.00 68.44 375 LEU A N 1
ATOM 2883 C CA . LEU A 1 375 ? -47.931 -11.050 72.418 1.00 68.44 375 LEU A CA 1
ATOM 2884 C C . LEU A 1 375 ? -48.697 -9.734 72.612 1.00 68.44 375 LEU A C 1
ATOM 2886 O O . LEU A 1 375 ? -49.031 -9.411 73.747 1.00 68.44 375 LEU A O 1
ATOM 2890 N N . SER A 1 376 ? -49.041 -8.998 71.549 1.00 63.69 376 SER A N 1
ATOM 2891 C CA . SER A 1 376 ? -49.818 -7.750 71.673 1.00 63.69 376 SER A CA 1
ATOM 2892 C C . SER A 1 376 ? -51.235 -7.959 72.233 1.00 63.69 376 SER A C 1
ATOM 2894 O O . SER A 1 376 ? -51.833 -7.023 72.760 1.00 63.69 376 SER A O 1
ATOM 2896 N N . VAL A 1 377 ? -51.753 -9.194 72.203 1.00 52.91 377 VAL A N 1
ATOM 2897 C CA . VAL A 1 377 ? -53.011 -9.590 72.864 1.00 52.91 377 VAL A CA 1
ATOM 2898 C C . VAL A 1 377 ? -52.856 -9.707 74.378 1.00 52.91 377 VAL A C 1
ATOM 2900 O O . VAL A 1 377 ? -53.810 -9.429 75.106 1.00 52.91 377 VAL A O 1
ATOM 2903 N N . ALA A 1 378 ? -51.669 -10.088 74.861 1.00 50.19 378 ALA A N 1
ATOM 2904 C CA . ALA A 1 378 ? -51.418 -10.325 76.281 1.00 50.19 378 ALA A CA 1
ATOM 2905 C C . ALA A 1 378 ? -51.454 -9.033 77.120 1.00 50.19 378 ALA A C 1
ATOM 2907 O O . ALA A 1 378 ? -51.785 -9.099 78.302 1.00 50.19 378 ALA A O 1
ATOM 2908 N N . ASP A 1 379 ? -51.203 -7.872 76.502 1.00 44.78 379 ASP A N 1
ATOM 2909 C CA . ASP A 1 379 ? -51.311 -6.550 77.141 1.00 44.78 379 ASP A CA 1
ATOM 2910 C C . ASP A 1 379 ? -52.721 -5.932 77.046 1.00 44.78 379 ASP A C 1
ATOM 2912 O O . ASP A 1 379 ? -53.006 -4.917 77.687 1.00 44.78 379 ASP A O 1
ATOM 2916 N N . SER A 1 380 ? -53.652 -6.550 76.304 1.00 43.81 380 SER A N 1
ATOM 2917 C CA . SER A 1 380 ? -55.068 -6.197 76.418 1.00 43.81 380 SER A CA 1
ATOM 2918 C C . SER A 1 380 ? -55.631 -6.832 77.696 1.00 43.81 380 SER A C 1
ATOM 2920 O O . SER A 1 380 ? -55.682 -8.050 77.861 1.00 43.81 380 SER A O 1
ATOM 2922 N N . VAL A 1 381 ? -56.028 -5.969 78.628 1.00 44.88 381 VAL A N 1
ATOM 2923 C CA . VAL A 1 381 ? -56.397 -6.211 80.039 1.00 44.88 381 VAL A CA 1
ATOM 2924 C C . VAL A 1 381 ? -57.456 -7.316 80.288 1.00 44.88 381 VAL A C 1
ATOM 2926 O O . VAL A 1 381 ? -57.714 -7.665 81.438 1.00 44.88 381 VAL A O 1
ATOM 2929 N N . ASP A 1 382 ? -58.028 -7.935 79.253 1.00 45.66 382 ASP A N 1
ATOM 2930 C CA . ASP A 1 382 ? -59.034 -8.999 79.371 1.00 45.66 382 ASP A CA 1
ATOM 2931 C C . ASP A 1 382 ? -58.514 -10.437 79.174 1.00 45.66 382 ASP A C 1
ATOM 2933 O O . ASP A 1 382 ? -59.217 -11.378 79.554 1.00 45.66 382 ASP A O 1
ATOM 2937 N N . TYR A 1 383 ? -57.295 -10.667 78.663 1.00 40.66 383 TYR A N 1
ATOM 2938 C CA . TYR A 1 383 ? -56.807 -12.049 78.476 1.00 40.66 383 TYR A CA 1
ATOM 2939 C C . TYR A 1 383 ? -56.346 -12.717 79.781 1.00 40.66 383 TYR A C 1
ATOM 2941 O O . TYR A 1 383 ? -56.524 -13.922 79.957 1.00 40.66 383 TYR A O 1
ATOM 2949 N N . VAL A 1 384 ? -55.862 -11.932 80.751 1.00 41.09 384 VAL A N 1
ATOM 2950 C CA . VAL A 1 384 ? -55.471 -12.432 82.085 1.00 41.09 384 VAL A CA 1
ATOM 2951 C C . VAL A 1 384 ? -56.676 -12.965 82.874 1.00 41.09 384 VAL A C 1
ATOM 2953 O O . VAL A 1 384 ? -56.516 -13.820 83.736 1.00 41.09 384 VAL A O 1
ATOM 2956 N N . LYS A 1 385 ? -57.906 -12.544 82.548 1.00 41.72 385 LYS A N 1
ATOM 2957 C CA . LYS A 1 385 ? -59.116 -13.063 83.210 1.00 41.72 385 LYS A CA 1
ATOM 2958 C C . LYS A 1 385 ? -59.647 -14.372 82.633 1.00 41.72 385 LYS A C 1
ATOM 2960 O O . LYS A 1 385 ? -60.542 -14.954 83.239 1.00 41.72 385 LYS A O 1
ATOM 2965 N N . LYS A 1 386 ? -59.144 -14.839 81.484 1.00 42.88 386 LYS A N 1
ATOM 2966 C CA . LYS A 1 386 ? -59.648 -16.067 80.842 1.00 42.88 386 LYS A CA 1
ATOM 2967 C C . LYS A 1 386 ? -58.687 -17.252 80.894 1.00 42.88 386 LYS A C 1
ATOM 2969 O O . LYS A 1 386 ? -59.109 -18.360 80.591 1.00 42.88 386 LYS A O 1
ATOM 2974 N N . THR A 1 387 ? -57.439 -17.049 81.306 1.00 42.88 387 THR A N 1
ATOM 2975 C CA . THR A 1 387 ? -56.431 -18.117 81.421 1.00 42.88 387 THR A CA 1
ATOM 2976 C C . THR A 1 387 ? -56.189 -18.603 82.852 1.00 42.88 387 THR A C 1
ATOM 2978 O O . THR A 1 387 ? -55.397 -19.520 83.045 1.00 42.88 387 THR A O 1
ATOM 2981 N N . GLU A 1 388 ? -56.915 -18.094 83.856 1.00 42.12 388 GLU A N 1
ATOM 2982 C CA . GLU A 1 388 ? -56.903 -18.695 85.203 1.00 42.12 388 GLU A CA 1
ATOM 2983 C C . GLU A 1 388 ? -57.544 -20.101 85.253 1.00 42.12 388 GLU A C 1
ATOM 2985 O O . GLU A 1 388 ? -57.322 -20.821 86.224 1.00 42.12 388 GLU A O 1
ATOM 2990 N N . GLU A 1 389 ? -58.269 -20.542 84.214 1.00 45.19 389 GLU A N 1
ATOM 2991 C CA . GLU A 1 389 ? -58.824 -21.909 84.149 1.00 45.19 389 GLU A CA 1
ATOM 2992 C C . GLU A 1 389 ? -57.941 -22.942 83.424 1.00 45.19 389 GLU A C 1
ATOM 2994 O O . GLU A 1 389 ? -58.132 -24.138 83.637 1.00 45.19 389 GLU A O 1
ATOM 2999 N N . GLU A 1 390 ? -56.923 -22.548 82.653 1.00 46.38 390 GLU A N 1
ATOM 3000 C CA . GLU A 1 390 ? -56.026 -23.502 81.979 1.00 46.38 390 GLU A CA 1
ATOM 3001 C C . GLU A 1 390 ? -54.563 -23.120 82.218 1.00 46.38 390 GLU A C 1
ATOM 3003 O O . GLU A 1 390 ? -53.930 -22.373 81.474 1.00 46.38 390 GLU A O 1
ATOM 3008 N N . GLY A 1 391 ? -54.026 -23.625 83.328 1.00 48.44 391 GLY A N 1
ATOM 3009 C CA . GLY A 1 391 ? -52.659 -23.362 83.745 1.00 48.44 391 GLY A CA 1
ATOM 3010 C C . GLY A 1 391 ? -51.628 -23.921 82.769 1.00 48.44 391 GLY A C 1
ATOM 3011 O O . GLY A 1 391 ? -51.505 -25.133 82.623 1.00 48.44 391 GLY A O 1
ATOM 3012 N N . THR A 1 392 ? -50.830 -23.040 82.164 1.00 46.06 392 THR A N 1
ATOM 3013 C CA . THR A 1 392 ? -49.370 -23.182 81.987 1.00 46.06 392 THR A CA 1
ATOM 3014 C C . THR A 1 392 ? -48.796 -21.954 81.272 1.00 46.06 392 THR A C 1
ATOM 3016 O O . THR A 1 392 ? -49.204 -21.661 80.157 1.00 46.06 392 THR A O 1
ATOM 3019 N N . ILE A 1 393 ? -47.844 -21.263 81.925 1.00 41.91 393 ILE A N 1
ATOM 3020 C CA . ILE A 1 393 ? -46.619 -20.577 81.419 1.00 41.91 393 ILE A CA 1
ATOM 3021 C C . ILE A 1 393 ? -46.203 -19.482 82.440 1.00 41.91 393 ILE A C 1
ATOM 3023 O O . ILE A 1 393 ? -47.073 -18.845 83.036 1.00 41.91 393 ILE A O 1
ATOM 3027 N N . PRO A 1 394 ? -44.893 -19.287 82.722 1.00 41.56 394 PRO A N 1
ATOM 3028 C CA . PRO A 1 394 ? -44.429 -18.452 83.827 1.00 41.56 394 PRO A CA 1
ATOM 3029 C C . PRO A 1 394 ? -44.439 -16.956 83.490 1.00 41.56 394 PRO A C 1
ATOM 3031 O O . PRO A 1 394 ? -44.081 -16.539 82.391 1.00 41.56 394 PRO A O 1
ATOM 3034 N N . ALA A 1 395 ? -44.801 -16.153 84.489 1.00 38.62 395 ALA A N 1
ATOM 3035 C CA . ALA A 1 395 ? -44.804 -14.699 84.438 1.00 38.62 395 ALA A CA 1
ATOM 3036 C C . ALA A 1 395 ? -43.395 -14.125 84.189 1.00 38.62 395 ALA A C 1
ATOM 3038 O O . ALA A 1 395 ? -42.461 -14.407 84.944 1.00 38.62 395 ALA A O 1
ATOM 3039 N N . SER A 1 396 ? -43.260 -13.265 83.175 1.00 37.78 396 SER A N 1
ATOM 3040 C CA . SER A 1 396 ? -42.114 -12.365 83.010 1.00 37.78 396 SER A CA 1
ATOM 3041 C C . SER A 1 396 ? -42.522 -10.924 83.309 1.00 37.78 396 SER A C 1
ATOM 3043 O O . SER A 1 396 ? -43.630 -10.508 82.989 1.00 37.78 396 SER A O 1
ATOM 3045 N N . GLY A 1 397 ? -41.611 -10.197 83.956 1.00 35.84 397 GLY A N 1
ATOM 3046 C CA . GLY A 1 397 ? -41.850 -8.943 84.659 1.00 35.84 397 GLY A CA 1
ATOM 3047 C C . GLY A 1 397 ? -42.452 -7.799 83.844 1.00 35.84 397 GLY A C 1
ATOM 3048 O O . GLY A 1 397 ? -42.127 -7.571 82.683 1.00 35.84 397 GLY A O 1
ATOM 3049 N N . THR A 1 398 ? -43.272 -7.034 84.556 1.00 40.97 398 THR A N 1
ATOM 3050 C CA . THR A 1 398 ? -43.783 -5.714 84.199 1.00 40.97 398 THR A CA 1
ATOM 3051 C C . THR A 1 398 ? -42.637 -4.740 83.940 1.00 40.97 398 THR A C 1
ATOM 3053 O O . THR A 1 398 ? -41.894 -4.376 84.856 1.00 40.97 398 THR A O 1
ATOM 3056 N N . GLY A 1 399 ? -42.522 -4.285 82.702 1.00 37.44 399 GLY A N 1
ATOM 3057 C CA . GLY A 1 399 ? -41.746 -3.113 82.336 1.00 37.44 399 GLY A CA 1
ATOM 3058 C C . GLY A 1 399 ? -42.372 -2.519 81.090 1.00 37.44 399 GLY A C 1
ATOM 3059 O O . GLY A 1 399 ? -42.377 -3.189 80.061 1.00 37.44 399 GLY A O 1
ATOM 3060 N N . ASP A 1 400 ? -42.900 -1.298 81.210 1.00 44.91 400 ASP A N 1
ATOM 3061 C CA . ASP A 1 400 ? -43.401 -0.485 80.101 1.00 44.91 400 ASP A CA 1
ATOM 3062 C C . ASP A 1 400 ? -42.379 -0.496 78.960 1.00 44.91 400 ASP A C 1
ATOM 3064 O O . ASP A 1 400 ? -41.348 0.184 79.007 1.00 44.91 400 ASP A O 1
ATOM 3068 N N . LYS A 1 401 ? -42.649 -1.302 77.935 1.00 44.66 401 LYS A N 1
ATOM 3069 C CA . LYS A 1 401 ? -41.947 -1.245 76.661 1.00 44.66 401 LYS A CA 1
ATOM 3070 C C . LYS A 1 401 ? -42.949 -0.796 75.606 1.00 44.66 401 LYS A C 1
ATOM 3072 O O . LYS A 1 401 ? -44.048 -1.342 75.551 1.00 44.66 401 LYS A O 1
ATOM 3077 N N . PRO A 1 402 ? -42.589 0.183 74.762 1.00 39.94 402 PRO A N 1
ATOM 3078 C CA . PRO A 1 402 ? -43.413 0.533 73.616 1.00 39.94 402 PRO A CA 1
ATOM 3079 C C . PRO A 1 402 ? -43.615 -0.718 72.752 1.00 39.94 402 PRO A C 1
ATOM 3081 O O . PRO A 1 402 ? -42.674 -1.488 72.549 1.00 39.94 402 PRO A O 1
ATOM 3084 N N . SER A 1 403 ? -44.845 -0.931 72.277 1.00 46.47 403 SER A N 1
ATOM 3085 C CA . SER A 1 403 ? -45.219 -2.078 71.445 1.00 46.47 403 SER A CA 1
ATOM 3086 C C . SER A 1 403 ? -44.216 -2.246 70.300 1.00 46.47 403 SER A C 1
ATOM 3088 O O . SER A 1 403 ? -44.092 -1.345 69.471 1.00 46.47 403 SER A O 1
ATOM 3090 N N . GLY A 1 404 ? -43.517 -3.384 70.231 1.00 45.78 404 GLY A N 1
ATOM 3091 C CA . GLY A 1 404 ? -42.448 -3.631 69.247 1.00 45.78 404 GLY A CA 1
ATOM 3092 C C . GLY A 1 404 ? -42.860 -3.443 67.778 1.00 45.78 404 GLY A C 1
ATOM 3093 O O . GLY A 1 404 ? -42.004 -3.258 66.922 1.00 45.78 404 GLY A O 1
ATOM 3094 N N . LEU A 1 405 ? -44.165 -3.401 67.495 1.00 45.06 405 LEU A N 1
ATOM 3095 C CA . LEU A 1 405 ? -44.740 -3.079 66.188 1.00 45.06 405 LEU A CA 1
ATOM 3096 C C . LEU A 1 405 ? -44.340 -1.693 65.652 1.00 45.06 405 LEU A C 1
ATOM 3098 O O . LEU A 1 405 ? -44.103 -1.560 64.457 1.00 45.06 405 LEU A O 1
ATOM 3102 N N . SER A 1 406 ? -44.173 -0.674 66.503 1.00 44.81 406 SER A N 1
ATOM 3103 C CA . SER A 1 406 ? -43.822 0.681 66.037 1.00 44.81 406 SER A CA 1
ATOM 3104 C C . SER A 1 406 ? -42.353 0.838 65.621 1.00 44.81 406 SER A C 1
ATOM 3106 O O . SER A 1 406 ? -41.997 1.848 65.016 1.00 44.81 406 SER A O 1
ATOM 3108 N N . GLN A 1 407 ? -41.501 -0.159 65.889 1.00 51.06 407 GLN A N 1
ATOM 3109 C CA . GLN A 1 407 ? -40.123 -0.195 65.384 1.00 51.06 407 GLN A CA 1
ATOM 3110 C C . GLN A 1 407 ? -39.993 -0.831 63.994 1.00 51.06 407 GLN A C 1
ATOM 3112 O O . GLN A 1 407 ? -38.976 -0.612 63.348 1.00 51.06 407 GLN A O 1
ATOM 3117 N N . PHE A 1 408 ? -40.999 -1.574 63.522 1.00 46.88 408 PHE A N 1
ATOM 3118 C CA . PHE A 1 408 ? -40.946 -2.263 62.226 1.00 46.88 408 PHE A CA 1
ATOM 3119 C C . PHE A 1 408 ? -41.485 -1.433 61.049 1.00 46.88 408 PHE A C 1
ATOM 3121 O O . PHE A 1 408 ? -41.250 -1.792 59.903 1.00 46.88 408 PHE A O 1
ATOM 3128 N N . ILE A 1 409 ? -42.179 -0.320 61.317 1.00 43.09 409 ILE A N 1
ATOM 3129 C CA . ILE A 1 409 ? -42.844 0.524 60.301 1.00 43.09 409 ILE A CA 1
ATOM 3130 C C . ILE A 1 409 ? -41.979 1.760 59.932 1.00 43.09 409 ILE A C 1
ATOM 3132 O O . ILE A 1 409 ? -42.476 2.736 59.379 1.00 43.09 409 ILE A O 1
ATOM 3136 N N . ARG A 1 410 ? -40.672 1.759 60.238 1.00 38.31 410 ARG A N 1
ATOM 3137 C CA . ARG A 1 410 ? -39.748 2.859 59.893 1.00 38.31 410 ARG A CA 1
ATOM 3138 C C . ARG A 1 410 ? -38.710 2.488 58.856 1.00 38.31 410 ARG A C 1
ATOM 3140 O O . ARG A 1 410 ? -38.121 1.396 58.998 1.00 38.31 410 ARG A O 1
#

Sequence (410 aa):
MKDEDLFEYVVTASAREVLEDEYDEVQASLETQGFELAANDPTVNGKPRMLLLTSWIVHEGRNNNGQVFIKEELSTRVAQGLFAPPHAGMIDFNHDFEPRGFWYKTSFAYDASAEKWGILANGAVWAWRFPEVADYVLAEMQRNGSVPVSMSAKAESVEFLETHPEAEGKESVVLHNPVFVTTSLLDVPPADPRARAVASEEPAEELAAPAERASQTNESVEAVEDNVLTAASEKEEHIMEENIQELQTKLDAAEAATLKALSTVETQVTTISDLEAAAAESTAKIVELEVALQSASDTIEGLEGDLATSNEQLAGFESEKVEAAKAAQLAERLAELPPVVMKNLEEHPEKEALLSALKEASDEQWELMKQSFALSVADSVDYVKKTEEEGTIPASGTGDKPSGLSQFIR

pLDDT: mean 73.26, std 20.16, range [27.7, 96.94]